Protein AF-A0A2H0YQX0-F1 (afdb_monomer)

Sequence (393 aa):
MPESKSAISPQKPTPKHHIKWKIIFIGLVTVIFAGVFWWTLDIALRVKLVGLPPLAQIWQLLIAIAFFCVFLALYGVFAMTRGRKYFWQTVLAAFVSSIILITFFPIRLASLGAAGIFLAGLILWSYNVAGDVNSRKKFQPHYTIHAGFGTGLLLLLIGISLCYYTSLGDNRQTMGQVRQNLISASKNPINLVLQNQIPGYKSNMTLDEFLSLVATDKFGELLVPEITKTLDSDKAKETAYKEIINQLRKVSPVFEDKETTGQIQQELDSQIQTEREVIQKAALAQLPAVQKQLLEEARREFLQTFKIEATGAEPMSEIIEKIITHRVAQYVDPYEKIIPPILALSFFFIIELISFVYRYLIFVLAPIIAWVYFKLGLIKIIKVQEEVQKVEL

Radius of gyration: 43.58 Å; Cα contacts (8 Å, |Δi|>4): 308; chains: 1; bounding box: 117×48×139 Å

Organism: NCBI:txid2014246

Solvent-accessible surface area (backbone atoms only — not comparable to full-atom values): 21357 Å² total; per-residue (Å²): 135,83,86,79,80,76,77,77,70,80,77,71,78,75,77,77,87,69,76,58,62,57,59,55,52,53,44,50,54,30,35,51,35,34,47,53,20,46,52,37,39,43,51,38,60,66,58,70,82,54,67,86,66,56,71,68,48,52,50,36,44,51,50,21,51,51,34,43,31,51,22,49,25,43,45,40,54,54,25,57,71,44,47,90,88,42,48,67,58,56,48,47,39,31,46,51,40,24,51,51,46,56,78,71,43,74,91,41,74,55,37,53,50,16,27,51,39,29,27,51,12,48,48,52,20,34,50,37,18,30,50,43,59,73,72,45,93,72,90,50,62,37,61,32,47,54,68,17,40,68,69,16,49,52,31,38,45,52,14,52,22,33,43,50,29,51,72,45,72,80,35,76,62,47,56,49,42,45,50,50,34,54,39,57,65,48,48,56,58,51,53,52,51,44,46,73,73,37,88,88,57,53,61,78,38,27,39,48,58,49,49,50,58,64,36,52,69,54,40,55,67,56,48,47,58,59,53,45,52,59,51,49,57,47,52,52,50,54,51,50,50,53,50,51,52,54,52,52,58,73,76,40,79,85,66,69,48,67,67,62,48,49,50,53,51,53,52,49,53,51,50,53,52,51,50,49,52,52,50,51,52,50,50,62,66,44,46,64,57,52,51,50,52,52,50,54,49,52,49,51,51,52,30,61,78,61,73,52,88,81,89,38,78,53,33,35,51,57,52,51,48,53,44,42,47,54,53,49,46,70,66,45,58,86,40,60,85,52,47,47,60,53,51,20,52,50,46,35,53,53,55,56,70,51,37,65,57,49,53,52,50,24,43,60,45,23,46,54,54,48,49,53,36,42,74,70,63,64,49,80,91,78,87,77,84,76,80,80,79,72,82,81,128

Mean predicted aligned error: 11.23 Å

Secondary structure (DSSP, 8-state):
-----------PPPP-----HHHHHHHHHHHHHHHHHHHHHHHHHHTT-SSSPPHHHHHHHHHHHHHHHHHHHHHHHHHHT--GGGHHHHHHHHHHHHHHHHHHS---HHHHHHHHHHHHHHHHHHHHHHHHHHH-SS--HHHHHHHTHHHHHHHHHHHHHHHHHHHHTT-HHHHHHHHHHHHHHHHHHHHHHHHHHSTT--TTSBHHHHHHHHHHHHHHHHHHHHHHHHHHHHHHHHHHHHHHHHHHHHH-GGGG-HHHHHHHHHHHHHHHHHHHHHHHHHHHHHHHHHHHHHHHHHHHHHHHHHT----S-SBHHHHHHHHHHHHHHHHHGGGTTTHHHHHHHHHHHHHHHTHHHHHHHHHHHHHHHHHHHHHTTS---------------

pLDDT: mean 82.62, std 15.38, range [44.22, 97.75]

Structure (mmCIF, N/CA/C/O backbone):
data_AF-A0A2H0YQX0-F1
#
_entry.id   AF-A0A2H0YQX0-F1
#
loop_
_atom_site.group_PDB
_atom_site.id
_atom_site.type_symbol
_atom_site.label_atom_id
_atom_site.label_alt_id
_atom_site.label_comp_id
_atom_site.label_asym_id
_atom_site.label_entity_id
_atom_site.label_seq_id
_atom_site.pdbx_PDB_ins_code
_atom_site.Cartn_x
_atom_site.Cartn_y
_atom_site.Cartn_z
_atom_site.occupancy
_atom_site.B_iso_or_equiv
_atom_site.auth_seq_id
_atom_site.auth_comp_id
_atom_site.auth_asym_id
_atom_site.auth_atom_id
_atom_site.pdbx_PDB_model_num
ATOM 1 N N . MET A 1 1 ? 64.184 6.803 -52.642 1.00 47.72 1 MET A N 1
ATOM 2 C CA . MET A 1 1 ? 62.954 7.248 -51.953 1.00 47.72 1 MET A CA 1
ATOM 3 C C . MET A 1 1 ? 61.799 7.138 -52.936 1.00 47.72 1 MET A C 1
ATOM 5 O O . MET A 1 1 ? 61.818 7.884 -53.905 1.00 47.72 1 MET A O 1
ATOM 9 N N . PRO A 1 2 ? 60.863 6.186 -52.786 1.00 50.66 2 PRO A N 1
ATOM 10 C CA . PRO A 1 2 ? 59.670 6.154 -53.618 1.00 50.66 2 PRO A CA 1
ATOM 11 C C . PRO A 1 2 ? 58.570 7.011 -52.978 1.00 50.66 2 PRO A C 1
ATOM 13 O O . PRO A 1 2 ? 58.182 6.796 -51.830 1.00 50.66 2 PRO A O 1
ATOM 16 N N . GLU A 1 3 ? 58.082 7.996 -53.727 1.00 48.81 3 GLU A N 1
ATOM 17 C CA . GLU A 1 3 ? 56.907 8.792 -53.381 1.00 48.81 3 GLU A CA 1
ATOM 18 C C . GLU A 1 3 ? 55.655 7.905 -53.401 1.00 48.81 3 GLU A C 1
ATOM 20 O O . GLU A 1 3 ? 55.101 7.574 -54.4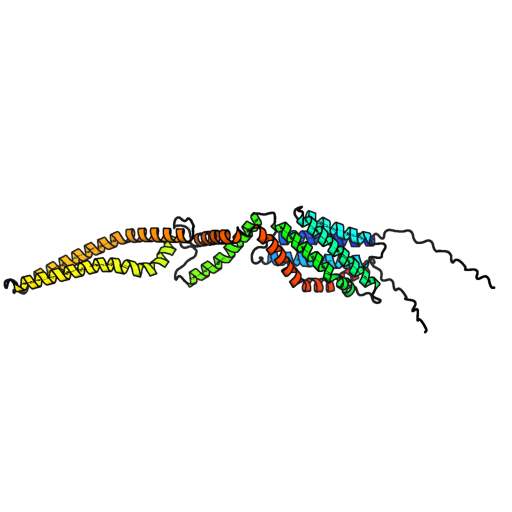52 1.00 48.81 3 GLU A O 1
ATOM 25 N N . SER A 1 4 ? 55.200 7.509 -52.213 1.00 52.66 4 SER A N 1
ATOM 26 C CA . SER A 1 4 ? 53.897 6.882 -52.007 1.00 52.66 4 SER A CA 1
ATOM 27 C C . SER A 1 4 ? 52.793 7.913 -52.266 1.00 52.66 4 SER A C 1
ATOM 29 O O . SER A 1 4 ? 52.366 8.628 -51.358 1.00 52.66 4 SER A O 1
ATOM 31 N N . LYS A 1 5 ? 52.309 7.984 -53.510 1.00 55.53 5 LYS A N 1
ATOM 32 C CA . LYS A 1 5 ? 51.069 8.685 -53.865 1.00 55.53 5 LYS A CA 1
ATOM 33 C C . LYS A 1 5 ? 49.899 7.998 -53.158 1.00 55.53 5 LYS A C 1
ATOM 35 O O . LYS A 1 5 ? 49.348 7.020 -53.659 1.00 55.53 5 LYS A O 1
ATOM 40 N N . SER A 1 6 ? 49.520 8.504 -51.984 1.00 54.22 6 SER A N 1
ATOM 41 C CA . SER A 1 6 ? 48.296 8.090 -51.303 1.00 54.22 6 SER A CA 1
ATOM 42 C C . SER A 1 6 ? 47.107 8.519 -52.160 1.00 54.22 6 SER A C 1
ATOM 44 O O . SER A 1 6 ? 46.727 9.691 -52.182 1.00 54.22 6 SER A O 1
ATOM 46 N N . ALA A 1 7 ? 46.539 7.576 -52.906 1.00 60.44 7 ALA A N 1
ATOM 47 C CA . ALA A 1 7 ? 45.268 7.763 -53.582 1.00 60.44 7 ALA A CA 1
ATOM 48 C C . ALA A 1 7 ? 44.195 8.025 -52.514 1.00 60.44 7 ALA A C 1
ATOM 50 O O . ALA A 1 7 ? 43.731 7.108 -51.837 1.00 60.44 7 ALA A O 1
ATOM 51 N N . ILE A 1 8 ? 43.836 9.296 -52.331 1.00 57.78 8 ILE A N 1
ATOM 52 C CA . ILE A 1 8 ? 42.702 9.706 -51.506 1.00 57.78 8 ILE A CA 1
ATOM 53 C C . ILE A 1 8 ? 41.460 9.141 -52.195 1.00 57.78 8 ILE A C 1
ATOM 55 O O . ILE A 1 8 ? 40.995 9.667 -53.205 1.00 57.78 8 ILE A O 1
ATOM 59 N N . SER A 1 9 ? 40.969 8.010 -51.689 1.00 63.19 9 SER A N 1
ATOM 60 C CA . SER A 1 9 ? 39.740 7.397 -52.179 1.00 63.19 9 SER A CA 1
ATOM 61 C C . SER A 1 9 ? 38.600 8.414 -52.023 1.00 63.19 9 SER A C 1
ATOM 63 O O . SER A 1 9 ? 38.482 9.014 -50.948 1.00 63.19 9 SER A O 1
ATOM 65 N N . PRO A 1 10 ? 37.786 8.664 -53.064 1.00 61.28 10 PR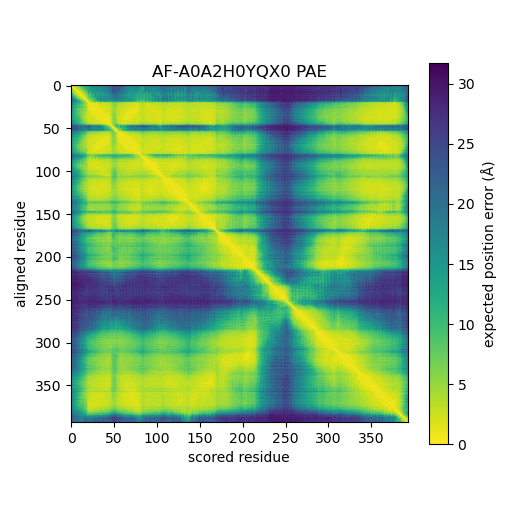O A N 1
ATOM 66 C CA . PRO A 1 10 ? 36.742 9.678 -53.018 1.00 61.28 10 PRO A CA 1
ATOM 67 C C . PRO A 1 10 ? 35.794 9.384 -51.852 1.00 61.28 10 PRO A C 1
ATOM 69 O O . PRO A 1 10 ? 35.116 8.353 -51.829 1.00 61.28 10 PRO A O 1
ATOM 72 N N . GLN A 1 11 ? 35.762 10.285 -50.864 1.00 56.28 11 GLN A N 1
ATOM 73 C CA . GLN A 1 11 ? 34.823 10.214 -49.748 1.00 56.28 11 GLN A CA 1
ATOM 74 C C . GLN A 1 11 ? 33.404 10.213 -50.322 1.00 56.28 11 GLN A C 1
ATOM 76 O O . GLN A 1 11 ? 32.907 11.239 -50.788 1.00 56.28 11 GLN A O 1
ATOM 81 N N . LYS A 1 12 ? 32.751 9.042 -50.313 1.00 66.06 12 LYS A N 1
ATOM 82 C CA . LYS A 1 12 ? 31.332 8.921 -50.658 1.00 66.06 12 LYS A CA 1
ATOM 83 C C . LYS A 1 12 ? 30.556 9.942 -49.819 1.00 66.06 12 LYS A C 1
ATOM 85 O O . LYS A 1 12 ? 30.737 9.947 -48.597 1.00 66.06 12 LYS A O 1
ATOM 90 N N . PRO A 1 13 ? 29.709 10.784 -50.438 1.00 61.88 13 PRO A N 1
ATOM 91 C CA . PRO A 1 13 ? 28.958 11.804 -49.723 1.00 61.88 13 PRO A CA 1
ATOM 92 C C . PRO A 1 13 ? 28.202 11.144 -48.574 1.00 61.88 13 PRO A C 1
ATOM 94 O O . PRO A 1 13 ? 27.455 10.180 -48.770 1.00 61.88 13 PRO A O 1
ATOM 97 N N . THR A 1 14 ? 28.452 11.629 -47.360 1.00 59.41 14 THR A N 1
ATOM 98 C CA . THR A 1 14 ? 27.796 11.115 -46.165 1.00 59.41 14 THR A CA 1
ATOM 99 C C . THR A 1 14 ? 26.288 11.312 -46.338 1.00 59.41 14 THR A C 1
ATOM 101 O O . THR A 1 14 ? 25.839 12.424 -46.632 1.00 59.41 14 THR A O 1
ATOM 104 N N . PRO A 1 15 ? 25.478 10.242 -46.237 1.00 61.47 15 PRO A N 1
ATOM 105 C CA . PRO A 1 15 ? 24.049 10.337 -46.494 1.00 61.47 15 PRO A CA 1
ATOM 106 C C . PRO A 1 15 ? 23.434 11.389 -45.568 1.00 61.47 15 PRO A C 1
ATOM 108 O O . PRO A 1 15 ? 23.648 11.356 -44.350 1.00 61.47 15 PRO A O 1
ATOM 111 N N . LYS A 1 16 ? 22.692 12.333 -46.169 1.00 55.53 16 LYS A N 1
ATOM 112 C CA . LYS A 1 16 ? 21.999 13.421 -45.471 1.00 55.53 16 LYS A CA 1
ATOM 113 C C . LYS A 1 16 ? 21.268 12.880 -44.247 1.00 55.53 16 LYS A C 1
ATOM 115 O O . LYS A 1 16 ? 20.650 11.816 -44.264 1.00 55.53 16 LYS A O 1
ATOM 120 N N . HIS A 1 17 ? 21.373 13.660 -43.183 1.00 54.94 17 HIS A N 1
ATOM 121 C CA . HIS A 1 17 ? 20.975 13.377 -41.816 1.00 54.94 17 HIS A CA 1
ATOM 122 C C . HIS A 1 17 ? 19.442 13.298 -41.665 1.00 54.94 17 HIS A C 1
ATOM 124 O O . HIS A 1 17 ? 18.837 14.086 -40.947 1.00 54.94 17 HIS A O 1
ATOM 130 N N . HIS A 1 18 ? 18.786 12.356 -42.346 1.00 57.41 18 HIS A N 1
ATOM 131 C CA . HIS A 1 18 ? 17.375 12.075 -42.122 1.00 57.41 18 HIS A CA 1
ATOM 132 C C . HIS A 1 18 ? 17.224 11.593 -40.682 1.00 57.41 18 HIS A C 1
ATOM 134 O O . HIS A 1 18 ? 17.638 10.482 -40.330 1.00 57.41 18 HIS A O 1
ATOM 140 N N . ILE A 1 19 ? 16.669 12.467 -39.837 1.00 61.03 19 ILE A N 1
ATOM 141 C CA . ILE A 1 19 ? 16.174 12.107 -38.515 1.00 61.03 19 ILE A CA 1
ATOM 142 C C . ILE A 1 19 ? 15.289 10.884 -38.727 1.00 61.03 19 ILE A C 1
ATOM 144 O O . ILE A 1 19 ? 14.278 10.935 -39.427 1.00 61.03 19 ILE A O 1
ATOM 148 N N . LYS A 1 20 ? 15.730 9.744 -38.194 1.00 83.62 20 LYS A N 1
ATOM 149 C CA . LYS A 1 20 ? 15.036 8.478 -38.386 1.00 83.62 20 LYS A CA 1
ATOM 150 C C . LYS A 1 20 ? 13.749 8.551 -37.572 1.00 83.62 20 LYS A C 1
ATOM 152 O O . LYS A 1 20 ? 13.781 8.274 -36.379 1.00 83.62 20 LYS A O 1
ATOM 157 N N . TRP A 1 21 ? 12.635 8.908 -38.213 1.00 88.19 21 TRP A N 1
ATOM 158 C CA . TRP A 1 21 ? 11.288 8.972 -37.622 1.00 88.19 21 TRP A CA 1
ATOM 159 C C . TRP A 1 21 ? 10.952 7.745 -36.753 1.00 88.19 21 TRP A C 1
ATOM 161 O O . TRP A 1 21 ? 10.324 7.866 -35.710 1.00 88.19 21 TRP A O 1
ATOM 171 N N . LYS A 1 22 ? 11.510 6.581 -37.105 1.00 90.19 22 LYS A N 1
ATOM 172 C CA . LYS A 1 22 ? 11.481 5.337 -36.320 1.00 90.19 22 LYS A CA 1
ATOM 173 C C . LYS A 1 22 ? 11.902 5.504 -34.852 1.00 90.19 22 LYS A C 1
ATOM 175 O O . LYS A 1 22 ? 11.261 4.938 -33.980 1.00 90.19 22 LYS A O 1
ATOM 180 N N . ILE A 1 23 ? 12.956 6.270 -34.567 1.00 89.06 23 ILE A N 1
ATOM 181 C CA . ILE A 1 23 ? 13.458 6.474 -33.197 1.00 89.06 23 ILE A CA 1
ATOM 182 C C . ILE A 1 23 ? 12.495 7.368 -32.408 1.00 89.06 23 ILE A C 1
ATOM 184 O O . ILE A 1 23 ? 12.199 7.082 -31.252 1.00 89.06 23 ILE A O 1
ATOM 188 N N . ILE A 1 24 ? 11.953 8.403 -33.058 1.00 91.12 24 ILE A N 1
ATOM 189 C CA . ILE A 1 24 ? 10.923 9.268 -32.466 1.00 91.12 24 ILE A CA 1
ATOM 190 C C . ILE A 1 24 ? 9.682 8.440 -32.126 1.00 91.12 24 ILE A C 1
ATOM 192 O O . ILE A 1 24 ? 9.154 8.565 -31.028 1.00 91.12 24 ILE A O 1
ATOM 196 N N . PHE A 1 25 ? 9.261 7.551 -33.029 1.00 93.69 25 PHE A N 1
ATOM 197 C CA . PHE A 1 25 ? 8.127 6.660 -32.807 1.00 93.69 25 PHE A CA 1
ATOM 198 C C . PHE A 1 25 ? 8.332 5.743 -31.587 1.00 93.69 25 PHE A C 1
ATOM 200 O O . PHE A 1 25 ? 7.463 5.689 -30.722 1.00 93.69 25 PHE A O 1
ATOM 207 N N . ILE A 1 26 ? 9.494 5.087 -31.455 1.00 93.38 26 ILE A N 1
ATOM 208 C CA . ILE A 1 26 ? 9.804 4.251 -30.275 1.00 93.38 26 ILE A CA 1
ATOM 209 C C . ILE A 1 26 ? 9.791 5.084 -28.982 1.00 93.38 26 ILE A C 1
ATOM 211 O O . ILE A 1 26 ? 9.253 4.645 -27.961 1.00 93.38 26 ILE A O 1
ATOM 215 N N . GLY A 1 27 ? 10.374 6.287 -29.020 1.00 94.06 27 GLY A N 1
ATOM 216 C CA . GLY A 1 27 ? 10.381 7.202 -27.880 1.00 94.06 27 GLY A CA 1
ATOM 217 C C . GLY A 1 27 ? 8.966 7.612 -27.465 1.00 94.06 27 GLY A C 1
ATOM 218 O O . GLY A 1 27 ? 8.633 7.547 -26.286 1.00 94.06 27 GLY A O 1
ATOM 219 N N . LEU A 1 28 ? 8.110 7.950 -28.434 1.00 95.75 28 LEU A N 1
ATOM 220 C CA . LEU A 1 28 ? 6.715 8.325 -28.196 1.00 95.75 28 LEU A CA 1
ATOM 221 C C . LEU A 1 28 ? 5.914 7.177 -27.571 1.00 95.75 28 LEU A C 1
ATOM 223 O O . LEU A 1 28 ? 5.224 7.393 -26.580 1.00 95.75 28 LEU A O 1
ATOM 227 N N . VAL A 1 29 ? 6.042 5.956 -28.101 1.00 96.62 29 VAL A N 1
ATOM 228 C CA . VAL A 1 29 ? 5.379 4.768 -27.534 1.00 96.62 29 VAL A CA 1
ATOM 229 C C . VAL A 1 29 ? 5.810 4.561 -26.081 1.00 96.62 29 VAL A C 1
ATOM 231 O O . VAL A 1 29 ? 4.965 4.372 -25.212 1.00 96.62 29 VAL A O 1
ATOM 234 N N . THR A 1 30 ? 7.106 4.676 -25.790 1.00 96.38 30 THR A N 1
ATOM 235 C CA . THR A 1 30 ? 7.627 4.573 -24.417 1.00 96.38 30 THR A CA 1
ATOM 236 C C . THR A 1 30 ? 6.994 5.609 -23.480 1.00 96.38 30 THR A C 1
ATOM 238 O O . THR A 1 30 ? 6.564 5.260 -22.384 1.00 96.38 30 THR A O 1
ATOM 241 N N . VAL A 1 31 ? 6.884 6.865 -23.922 1.00 97.19 31 VAL A N 1
ATOM 242 C CA . VAL A 1 31 ? 6.269 7.954 -23.143 1.00 97.19 31 VAL A CA 1
ATOM 243 C C . VAL A 1 31 ? 4.770 7.719 -22.913 1.00 97.19 31 VAL A C 1
ATOM 245 O O . VAL A 1 31 ? 4.281 7.962 -21.812 1.00 97.19 31 VAL A O 1
ATOM 248 N N . ILE A 1 32 ? 4.039 7.197 -23.906 1.00 97.25 32 ILE A N 1
ATOM 249 C CA . ILE A 1 32 ? 2.618 6.836 -23.751 1.00 97.25 32 ILE A CA 1
ATOM 250 C C . ILE A 1 32 ? 2.457 5.778 -22.655 1.00 97.25 32 ILE A C 1
ATOM 252 O O . ILE A 1 32 ? 1.637 5.947 -21.754 1.00 97.25 32 ILE A O 1
ATOM 256 N N . PHE A 1 33 ? 3.270 4.718 -22.683 1.00 97.44 33 PHE A N 1
ATOM 257 C CA . PHE A 1 33 ? 3.233 3.679 -21.650 1.00 97.44 33 PHE A CA 1
ATOM 258 C C . PHE A 1 33 ? 3.656 4.199 -20.270 1.00 97.44 33 PHE A C 1
ATOM 260 O O . PHE A 1 33 ? 3.096 3.752 -19.272 1.00 97.44 33 PHE A O 1
ATOM 267 N N . ALA A 1 34 ? 4.568 5.177 -20.200 1.00 96.94 34 ALA A N 1
ATOM 268 C CA . ALA A 1 34 ? 4.873 5.878 -18.952 1.00 96.94 34 ALA A CA 1
ATOM 269 C C . ALA A 1 34 ? 3.635 6.606 -18.403 1.00 96.94 34 ALA A C 1
ATOM 271 O O . ALA A 1 34 ? 3.338 6.507 -17.216 1.00 96.94 34 ALA A O 1
ATOM 272 N N . GLY A 1 35 ? 2.876 7.290 -19.264 1.00 97.31 35 GLY A N 1
ATOM 273 C CA . GLY A 1 35 ? 1.629 7.951 -18.874 1.00 97.31 35 GLY A CA 1
ATOM 274 C C . GLY A 1 35 ? 0.553 6.982 -18.392 1.00 97.31 35 GLY A C 1
ATOM 275 O O . GLY A 1 35 ? -0.068 7.233 -17.363 1.00 97.31 35 GLY A O 1
ATOM 276 N N . VAL A 1 36 ? 0.376 5.843 -19.070 1.00 97.50 36 VAL A N 1
ATOM 277 C CA . VAL A 1 36 ? -0.559 4.792 -18.627 1.00 97.50 36 VAL A CA 1
ATOM 278 C C . VAL A 1 36 ? -0.123 4.191 -17.287 1.00 97.50 36 VAL A C 1
ATOM 280 O O . VAL A 1 36 ? -0.959 3.971 -16.411 1.00 97.50 36 VAL A O 1
ATOM 283 N N . PHE A 1 37 ? 1.179 3.969 -17.089 1.00 96.81 37 PHE A N 1
ATOM 284 C CA . PHE A 1 37 ? 1.723 3.541 -15.801 1.00 96.81 37 PHE A CA 1
ATOM 285 C C . PHE A 1 37 ? 1.404 4.552 -14.691 1.00 96.81 37 PHE A C 1
ATOM 287 O O . PHE A 1 37 ? 0.833 4.169 -13.675 1.00 96.81 37 PHE A O 1
ATOM 294 N N . TRP A 1 38 ? 1.706 5.838 -14.886 1.00 96.25 38 TRP A N 1
ATOM 295 C CA . TRP A 1 38 ? 1.437 6.852 -13.865 1.00 96.25 38 TRP A CA 1
ATOM 296 C C . TRP A 1 38 ? -0.052 7.002 -13.559 1.00 96.25 38 TRP A C 1
ATOM 298 O O . TRP A 1 38 ? -0.418 7.108 -12.394 1.00 96.25 38 TRP A O 1
ATOM 308 N N . TRP A 1 39 ? -0.909 6.941 -14.578 1.00 94.94 39 TRP A N 1
ATOM 309 C CA . TRP A 1 39 ? -2.359 6.980 -14.406 1.00 94.94 39 TRP A CA 1
ATOM 310 C C . TRP A 1 39 ? -2.889 5.783 -13.607 1.00 94.94 39 TRP A C 1
ATOM 312 O O . TRP A 1 39 ? -3.667 5.948 -12.670 1.00 94.94 39 TRP A O 1
ATOM 322 N N . THR A 1 40 ? -2.448 4.568 -13.944 1.00 94.44 40 THR A N 1
ATOM 323 C CA . THR A 1 40 ? -2.867 3.350 -13.228 1.00 94.44 40 THR A CA 1
ATOM 324 C C . THR A 1 40 ? -2.316 3.299 -11.807 1.00 94.44 40 THR A C 1
ATOM 326 O O . THR A 1 40 ? -3.027 2.865 -10.902 1.00 94.44 40 THR A O 1
ATOM 329 N N . LEU A 1 41 ? -1.094 3.792 -11.586 1.00 93.38 41 LEU A N 1
ATOM 330 C CA . LEU A 1 41 ? -0.524 3.945 -10.252 1.00 93.38 41 LEU A CA 1
ATOM 331 C C . LEU A 1 41 ? -1.309 4.973 -9.430 1.00 93.38 41 LEU A C 1
ATOM 333 O O . LEU A 1 41 ? -1.642 4.691 -8.287 1.00 93.38 41 LEU A O 1
ATOM 337 N N . ASP A 1 42 ? -1.642 6.132 -9.999 1.00 91.62 42 ASP A N 1
ATOM 338 C CA . ASP A 1 42 ? -2.459 7.146 -9.327 1.00 91.62 42 ASP A CA 1
ATOM 339 C C . ASP A 1 42 ? -3.825 6.580 -8.916 1.00 91.62 42 ASP A C 1
ATOM 341 O O . ASP A 1 42 ? -4.223 6.735 -7.765 1.00 91.62 42 ASP A O 1
ATOM 345 N N . ILE A 1 43 ? -4.499 5.823 -9.791 1.00 89.50 43 ILE A N 1
ATOM 346 C CA . ILE A 1 43 ? -5.735 5.108 -9.431 1.00 89.50 43 ILE A CA 1
ATOM 347 C C . ILE A 1 43 ? -5.479 4.140 -8.269 1.00 89.50 43 ILE A C 1
ATOM 349 O O . ILE A 1 43 ? -6.184 4.207 -7.263 1.00 89.50 43 ILE A O 1
ATOM 353 N N . ALA A 1 44 ? -4.461 3.282 -8.370 1.00 88.75 44 ALA A N 1
ATOM 354 C CA . ALA A 1 44 ? -4.154 2.293 -7.337 1.00 88.75 44 ALA A CA 1
ATOM 355 C C . ALA A 1 44 ? -3.831 2.939 -5.975 1.00 88.75 44 ALA A C 1
ATOM 357 O O . ALA A 1 44 ? -4.202 2.399 -4.937 1.00 88.75 44 ALA A O 1
ATOM 358 N N . LEU A 1 45 ? -3.179 4.106 -5.971 1.00 85.75 45 LEU A N 1
ATOM 359 C CA . LEU A 1 45 ? -2.827 4.838 -4.752 1.00 85.75 45 LEU A CA 1
ATOM 360 C C . LEU A 1 45 ? -3.989 5.683 -4.204 1.00 85.75 45 LEU A C 1
ATOM 362 O O . LEU A 1 45 ? -4.121 5.826 -2.987 1.00 85.75 45 LEU A O 1
ATOM 366 N N . ARG A 1 46 ? -4.861 6.222 -5.069 1.00 79.44 46 ARG A N 1
ATOM 367 C CA . ARG A 1 46 ? -6.068 6.967 -4.663 1.00 79.44 46 ARG A CA 1
ATOM 368 C C . ARG A 1 46 ? -7.147 6.074 -4.083 1.00 79.44 46 ARG A C 1
ATOM 370 O O . ARG A 1 46 ? -7.940 6.550 -3.267 1.00 79.44 46 ARG A O 1
ATOM 377 N N . VAL A 1 47 ? -7.194 4.800 -4.473 1.00 69.56 47 VAL A N 1
ATOM 378 C CA . VAL A 1 47 ? -8.064 3.802 -3.844 1.00 69.56 47 VAL A CA 1
ATOM 379 C C . VAL A 1 47 ? -7.469 3.431 -2.474 1.00 69.56 47 VAL A C 1
ATOM 381 O O . VAL A 1 47 ? -6.886 2.377 -2.270 1.00 69.56 47 VAL A O 1
ATOM 384 N N . LYS A 1 48 ? -7.602 4.396 -1.554 1.00 61.97 48 LYS A N 1
ATOM 385 C CA . LYS A 1 48 ? -7.368 4.428 -0.102 1.00 61.97 48 LYS A CA 1
ATOM 386 C C . LYS A 1 48 ? -6.785 3.130 0.475 1.00 61.97 48 LYS A C 1
ATOM 388 O O . LYS A 1 48 ? -7.508 2.202 0.834 1.00 61.97 48 LYS A O 1
ATOM 393 N N . LEU A 1 49 ? -5.461 3.123 0.588 1.00 53.81 49 LEU A N 1
ATOM 394 C CA . LEU A 1 49 ? -4.603 1.983 0.916 1.00 53.81 49 LEU A CA 1
ATOM 395 C C . LEU A 1 49 ? -4.352 1.842 2.429 1.00 53.81 49 LEU A C 1
ATOM 397 O O . LEU A 1 49 ? -3.210 1.754 2.877 1.00 53.81 49 LEU A O 1
ATOM 401 N N . VAL A 1 50 ? -5.405 1.848 3.250 1.00 52.22 50 VAL A N 1
ATOM 402 C CA . VAL A 1 50 ? -5.236 1.528 4.676 1.00 52.22 50 VAL A CA 1
ATOM 403 C C . VAL A 1 50 ? -6.244 0.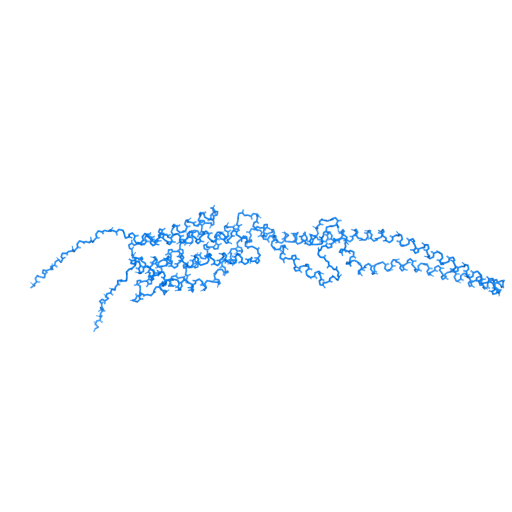454 5.074 1.00 52.22 50 VAL A C 1
ATOM 405 O O . VAL A 1 50 ? -7.442 0.670 4.992 1.00 52.22 50 VAL A O 1
ATOM 408 N N . GLY A 1 51 ? -5.753 -0.733 5.433 1.00 54.81 51 GLY A N 1
ATOM 409 C CA . GLY A 1 51 ? -6.549 -1.956 5.612 1.00 54.81 51 GLY A CA 1
ATOM 410 C C . GLY A 1 51 ? -6.127 -3.069 4.644 1.00 54.81 51 GLY A C 1
ATOM 411 O O . GLY A 1 51 ? -5.340 -2.828 3.730 1.00 54.81 51 GLY A O 1
ATOM 412 N N . LEU A 1 52 ? -6.617 -4.299 4.854 1.00 53.12 52 LEU A N 1
ATOM 413 C CA . LEU A 1 52 ? -6.439 -5.377 3.874 1.00 53.12 52 LEU A CA 1
ATOM 414 C C . LEU A 1 52 ? -7.083 -4.926 2.556 1.00 53.12 52 LEU A C 1
ATOM 416 O O . LEU A 1 52 ? -8.287 -4.653 2.554 1.00 53.12 52 LEU A O 1
ATOM 420 N N . PRO A 1 53 ? -6.315 -4.819 1.459 1.00 58.66 53 PRO A N 1
ATOM 421 C CA . PRO A 1 53 ? -6.852 -4.316 0.212 1.00 58.66 53 PRO A CA 1
ATOM 422 C C . PRO A 1 53 ? -7.976 -5.253 -0.249 1.00 58.66 53 PRO A C 1
ATOM 424 O O . PRO A 1 53 ? -7.725 -6.453 -0.404 1.00 58.66 53 PRO A O 1
ATOM 427 N N . PRO A 1 54 ? -9.214 -4.767 -0.480 1.00 68.31 54 PRO A N 1
ATOM 428 C CA . PRO A 1 54 ? -10.207 -5.554 -1.198 1.00 68.31 54 PRO A CA 1
ATOM 429 C C . PRO A 1 54 ? -9.581 -6.080 -2.493 1.00 68.31 54 PRO A C 1
ATOM 431 O O . PRO A 1 54 ? -8.744 -5.406 -3.091 1.00 68.31 54 PRO A O 1
ATOM 434 N N . LEU A 1 55 ? -9.981 -7.272 -2.948 1.00 78.00 55 LEU A N 1
ATOM 435 C CA . LEU A 1 55 ? -9.401 -7.939 -4.129 1.00 78.00 55 LEU A CA 1
ATOM 436 C C . LEU A 1 55 ? -9.230 -7.003 -5.344 1.00 78.00 55 LEU A C 1
ATOM 438 O O . LEU A 1 55 ? -8.250 -7.108 -6.080 1.00 78.00 55 LEU A O 1
ATOM 442 N N . ALA A 1 56 ? -10.138 -6.037 -5.510 1.00 78.44 56 ALA A N 1
ATOM 443 C CA . ALA A 1 56 ? -10.064 -5.000 -6.536 1.00 78.44 56 ALA A CA 1
ATOM 444 C C . ALA A 1 56 ? -8.808 -4.103 -6.447 1.00 78.44 56 ALA A C 1
ATOM 446 O O . ALA A 1 56 ? -8.234 -3.764 -7.479 1.00 78.44 56 ALA A O 1
ATOM 447 N N . GLN A 1 57 ? -8.352 -3.735 -5.246 1.00 79.69 57 GLN A N 1
ATOM 448 C CA . GLN A 1 57 ? -7.137 -2.933 -5.040 1.00 79.69 57 GLN A CA 1
ATOM 449 C C . GLN A 1 5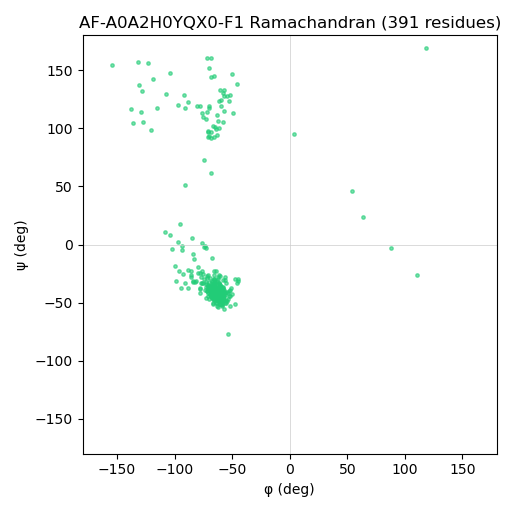7 ? -5.875 -3.724 -5.392 1.00 79.69 57 GLN A C 1
ATOM 451 O O . GLN A 1 57 ? -4.996 -3.205 -6.079 1.00 79.69 57 GLN A O 1
ATOM 456 N N . ILE A 1 58 ? -5.806 -4.996 -4.979 1.00 85.25 58 ILE A N 1
ATOM 457 C CA . ILE A 1 58 ? -4.696 -5.883 -5.359 1.00 85.25 58 ILE A CA 1
ATOM 458 C C . ILE A 1 58 ? -4.625 -5.974 -6.886 1.00 85.25 58 ILE A C 1
ATOM 460 O O . ILE A 1 58 ? -3.555 -5.822 -7.469 1.00 85.25 58 ILE A O 1
ATOM 464 N N . TRP A 1 59 ? -5.774 -6.133 -7.547 1.00 88.75 59 TRP A N 1
ATOM 465 C CA . TRP A 1 59 ? -5.851 -6.175 -9.003 1.00 88.75 59 TRP A CA 1
ATOM 466 C C . TRP A 1 59 ? -5.359 -4.884 -9.676 1.00 88.75 59 TRP A C 1
ATOM 468 O O . TRP A 1 59 ? -4.581 -4.946 -10.625 1.00 88.75 59 TRP A O 1
ATOM 478 N N . GLN A 1 60 ? -5.745 -3.710 -9.169 1.00 89.94 60 GLN A N 1
ATOM 479 C CA . GLN A 1 60 ? -5.263 -2.426 -9.695 1.00 89.94 60 GLN A CA 1
ATOM 480 C C . GLN A 1 60 ? -3.751 -2.255 -9.521 1.00 89.94 60 GLN A C 1
ATOM 482 O O . GLN A 1 60 ? -3.076 -1.806 -10.449 1.00 89.94 60 GLN A O 1
ATOM 487 N N . LEU A 1 61 ? -3.203 -2.661 -8.372 1.00 90.06 61 LEU A N 1
ATOM 488 C CA . LEU A 1 61 ? -1.762 -2.633 -8.139 1.00 90.06 61 LEU A CA 1
ATOM 489 C C . LEU A 1 61 ? -1.027 -3.579 -9.100 1.00 90.06 61 LEU A C 1
ATOM 491 O O . LEU A 1 61 ? -0.005 -3.201 -9.669 1.00 90.06 61 LEU A O 1
ATOM 495 N N . LEU A 1 62 ? -1.566 -4.778 -9.340 1.00 92.81 62 LEU A N 1
ATOM 496 C CA . LEU A 1 62 ? -1.024 -5.727 -10.318 1.00 92.81 62 LEU A CA 1
ATOM 497 C C . LEU A 1 62 ? -1.049 -5.163 -11.747 1.00 92.81 62 LEU A C 1
ATOM 499 O O . LEU A 1 62 ? -0.078 -5.336 -12.484 1.00 92.81 62 LEU A O 1
ATOM 503 N N . ILE A 1 63 ? -2.109 -4.443 -12.128 1.00 94.50 63 ILE A N 1
ATOM 504 C CA . ILE A 1 63 ? -2.183 -3.740 -13.418 1.00 94.50 63 ILE A CA 1
ATOM 505 C C . ILE A 1 63 ? -1.101 -2.655 -13.509 1.00 94.50 63 ILE A C 1
ATOM 507 O O . ILE A 1 63 ? -0.378 -2.602 -14.507 1.00 94.50 63 ILE A O 1
ATOM 511 N N . ALA A 1 64 ? -0.948 -1.820 -12.476 1.00 94.88 64 ALA A N 1
ATOM 512 C CA . ALA A 1 64 ? 0.082 -0.781 -12.445 1.00 94.88 64 ALA A CA 1
ATOM 513 C C . ALA A 1 64 ? 1.493 -1.387 -12.550 1.00 94.88 64 ALA A C 1
ATOM 515 O O . ALA A 1 64 ? 2.326 -0.905 -13.315 1.00 94.88 64 ALA A O 1
ATOM 516 N N . ILE A 1 65 ? 1.737 -2.503 -11.858 1.00 94.81 65 ILE A N 1
ATOM 517 C CA . ILE A 1 65 ? 2.973 -3.290 -11.947 1.00 94.81 65 ILE A CA 1
ATOM 518 C C . ILE A 1 65 ? 3.211 -3.808 -13.371 1.00 94.81 65 ILE A C 1
ATOM 520 O O . ILE A 1 65 ? 4.332 -3.724 -13.879 1.00 94.81 65 ILE A O 1
ATOM 524 N N . ALA A 1 66 ? 2.181 -4.338 -14.031 1.00 96.62 66 ALA A N 1
ATOM 525 C CA . ALA A 1 66 ? 2.301 -4.836 -15.396 1.00 96.62 66 ALA A CA 1
ATOM 526 C C . ALA A 1 66 ? 2.683 -3.707 -16.366 1.00 96.62 66 ALA A C 1
ATOM 528 O O . ALA A 1 66 ? 3.635 -3.854 -17.137 1.00 96.62 66 ALA A O 1
ATOM 529 N N . PHE A 1 67 ? 2.014 -2.551 -16.281 1.00 97.31 67 PHE A N 1
ATOM 530 C CA . PHE A 1 67 ? 2.353 -1.382 -17.098 1.00 97.31 67 PHE A CA 1
ATOM 531 C C . PHE A 1 67 ? 3.733 -0.815 -16.778 1.00 97.31 67 PHE A C 1
ATOM 533 O O . PHE A 1 67 ? 4.449 -0.442 -17.706 1.00 97.31 67 PHE A O 1
ATOM 540 N N . PHE A 1 68 ? 4.146 -0.820 -15.509 1.00 96.88 68 PHE A N 1
ATOM 541 C CA . PHE A 1 68 ? 5.505 -0.459 -15.114 1.00 96.88 68 PHE A CA 1
ATOM 542 C C . PHE A 1 68 ? 6.536 -1.350 -15.810 1.00 96.88 68 PHE A C 1
ATOM 544 O O . PHE A 1 68 ? 7.476 -0.852 -16.425 1.00 96.88 68 PHE A O 1
ATOM 551 N N . CYS A 1 69 ? 6.330 -2.669 -15.795 1.00 97.06 69 CYS A N 1
ATOM 552 C CA . CYS A 1 69 ? 7.233 -3.619 -16.440 1.00 97.06 69 CYS A CA 1
ATOM 553 C C . CYS A 1 69 ? 7.289 -3.426 -17.962 1.00 97.06 69 CYS A C 1
ATOM 555 O O . CYS A 1 69 ? 8.373 -3.448 -18.546 1.00 97.06 69 CYS A O 1
ATOM 557 N N . VAL A 1 70 ? 6.144 -3.196 -18.612 1.00 97.44 70 VAL A N 1
ATOM 558 C CA . VAL A 1 70 ? 6.092 -2.919 -20.057 1.00 97.44 70 VAL A CA 1
ATOM 559 C C . VAL A 1 70 ? 6.800 -1.605 -20.387 1.00 97.44 70 VAL A C 1
ATOM 561 O O . VAL A 1 70 ? 7.624 -1.577 -21.301 1.00 97.44 70 VAL A O 1
ATOM 564 N N . PHE A 1 71 ? 6.543 -0.540 -19.625 1.00 97.44 71 PHE A N 1
ATOM 565 C CA . PHE A 1 71 ? 7.228 0.745 -19.763 1.00 97.44 71 PHE A CA 1
ATOM 566 C C . PHE A 1 71 ? 8.745 0.583 -19.640 1.00 97.44 71 PHE A C 1
ATOM 568 O O . PHE A 1 71 ? 9.484 1.024 -20.520 1.00 97.44 71 PHE A O 1
ATOM 575 N N . LEU A 1 72 ? 9.212 -0.095 -18.590 1.00 96.44 72 LEU A N 1
ATOM 576 C CA . LEU A 1 72 ? 10.630 -0.334 -18.375 1.00 96.44 72 LEU A CA 1
ATOM 577 C C . LEU A 1 72 ? 11.230 -1.150 -19.526 1.00 96.44 72 LEU A C 1
ATOM 579 O O . LEU A 1 72 ? 12.255 -0.762 -20.082 1.00 96.44 72 LEU A O 1
ATOM 583 N N . ALA A 1 73 ? 10.584 -2.231 -19.958 1.00 96.06 73 ALA A N 1
ATOM 584 C CA . ALA A 1 73 ? 11.071 -3.021 -21.082 1.00 96.06 73 ALA A CA 1
ATOM 585 C C . ALA A 1 73 ? 11.158 -2.194 -22.384 1.00 96.06 73 ALA A C 1
ATOM 587 O O . ALA A 1 73 ? 12.175 -2.253 -23.077 1.00 96.06 73 ALA A O 1
ATOM 588 N N . LEU A 1 74 ? 10.150 -1.364 -22.686 1.00 96.06 74 LEU A N 1
ATOM 589 C CA . LEU A 1 74 ? 10.162 -0.439 -23.828 1.00 96.06 74 LEU A CA 1
ATOM 590 C C . LEU A 1 74 ? 11.301 0.579 -23.722 1.00 96.06 74 LEU A C 1
ATOM 592 O O . LEU A 1 74 ? 12.057 0.751 -24.680 1.00 96.06 74 LEU A O 1
ATOM 596 N N . TYR A 1 75 ? 11.457 1.208 -22.555 1.00 96.38 75 TYR A N 1
ATOM 597 C CA . TYR A 1 75 ? 12.507 2.189 -22.295 1.00 96.38 75 TYR A CA 1
ATOM 598 C C . TYR A 1 75 ? 13.903 1.565 -22.390 1.00 96.38 75 TYR A C 1
ATOM 600 O O . TYR A 1 75 ? 14.807 2.151 -22.979 1.00 96.38 75 TYR A O 1
ATOM 608 N N . GLY A 1 76 ? 14.077 0.346 -21.884 1.00 94.56 76 GLY A N 1
ATOM 609 C CA . GLY A 1 76 ? 15.315 -0.413 -21.989 1.00 94.56 76 GLY A CA 1
ATOM 610 C C . GLY A 1 76 ? 15.674 -0.749 -23.438 1.00 94.56 76 GLY A C 1
ATOM 611 O O . GLY A 1 76 ? 16.809 -0.527 -23.858 1.00 94.56 76 GLY A O 1
ATOM 612 N N . VAL A 1 77 ? 14.708 -1.205 -24.244 1.00 93.50 77 VAL A N 1
ATOM 613 C CA . VAL A 1 77 ? 14.930 -1.443 -25.682 1.00 93.50 77 VAL A CA 1
ATOM 614 C C . VAL A 1 77 ? 15.225 -0.129 -26.412 1.00 93.50 77 VAL A C 1
ATOM 616 O O . VAL A 1 77 ? 16.123 -0.082 -27.252 1.00 93.50 77 VAL A O 1
ATOM 619 N N . PHE A 1 78 ? 14.538 0.961 -26.066 1.00 93.81 78 PHE A N 1
ATOM 620 C CA . PHE A 1 78 ? 14.832 2.291 -26.598 1.00 93.81 78 PHE A CA 1
ATOM 621 C C . PHE A 1 78 ? 16.261 2.733 -26.250 1.00 93.81 78 PHE A C 1
ATOM 623 O O . PHE A 1 78 ? 17.004 3.168 -27.133 1.00 93.81 78 PHE A O 1
ATOM 630 N N . ALA A 1 79 ? 16.694 2.523 -25.007 1.00 92.88 79 ALA A N 1
ATOM 631 C CA . ALA A 1 79 ? 18.050 2.802 -24.556 1.00 92.88 79 ALA A CA 1
ATOM 632 C C . ALA A 1 79 ? 19.107 1.953 -25.280 1.00 92.88 79 ALA A C 1
ATOM 634 O O . ALA A 1 79 ? 20.197 2.456 -25.529 1.00 92.88 79 ALA A O 1
ATOM 635 N N . MET A 1 80 ? 18.804 0.722 -25.707 1.00 91.31 80 MET A N 1
ATOM 636 C CA . MET A 1 80 ? 19.738 -0.057 -26.538 1.00 91.31 80 MET A CA 1
ATOM 637 C C . MET A 1 80 ? 19.979 0.563 -27.914 1.00 91.31 80 MET A C 1
ATOM 639 O O . MET A 1 80 ? 21.061 0.427 -28.477 1.00 91.31 80 MET A O 1
ATOM 643 N N . THR A 1 81 ? 18.982 1.251 -28.479 1.00 85.88 81 THR A N 1
ATOM 644 C CA . THR A 1 81 ? 19.132 1.911 -29.790 1.00 85.88 81 THR A CA 1
ATOM 645 C C . THR A 1 81 ? 20.012 3.165 -29.732 1.00 85.88 81 THR A C 1
ATOM 647 O O . THR A 1 81 ? 20.306 3.786 -30.761 1.00 85.88 81 THR A O 1
ATOM 650 N N . ARG A 1 82 ? 20.465 3.538 -28.530 1.00 78.25 82 ARG A N 1
ATOM 651 C CA . ARG A 1 82 ? 21.287 4.710 -28.258 1.00 78.25 82 ARG A CA 1
ATOM 652 C C . ARG A 1 82 ? 22.705 4.539 -28.798 1.00 78.25 82 ARG A C 1
ATOM 654 O O . ARG A 1 82 ? 23.624 4.120 -28.106 1.00 78.25 82 ARG A O 1
ATOM 661 N N . GLY A 1 83 ? 22.919 5.004 -30.023 1.00 74.81 83 GLY A N 1
ATOM 662 C CA . GLY A 1 83 ? 24.244 5.485 -30.421 1.00 74.81 83 GLY A CA 1
ATOM 663 C C . GLY A 1 83 ? 24.600 6.781 -29.675 1.00 74.81 83 GLY A C 1
ATOM 664 O O . GLY A 1 83 ? 23.702 7.509 -29.244 1.00 74.81 83 GLY A O 1
ATOM 665 N N . ARG A 1 84 ? 25.894 7.141 -29.598 1.00 71.12 84 ARG A N 1
ATOM 666 C CA . ARG A 1 84 ? 26.386 8.417 -29.008 1.00 71.12 84 ARG A CA 1
ATOM 667 C C . ARG A 1 84 ? 25.615 9.650 -29.517 1.00 71.12 84 ARG A C 1
ATOM 669 O O . ARG A 1 84 ? 25.409 10.614 -28.793 1.00 71.12 84 ARG A O 1
ATOM 676 N N . LYS A 1 85 ? 25.122 9.561 -30.752 1.00 80.69 85 LYS A N 1
ATOM 677 C CA . LYS A 1 85 ? 24.325 10.561 -31.469 1.00 80.69 85 LYS A CA 1
ATOM 678 C C . LYS A 1 85 ? 22.883 10.747 -30.965 1.00 80.69 85 LYS A C 1
ATOM 680 O O . LYS A 1 85 ? 22.324 11.820 -31.150 1.00 80.69 85 LYS A O 1
ATOM 685 N N . TYR A 1 86 ? 22.276 9.731 -30.349 1.00 83.94 86 TYR A N 1
ATOM 686 C CA . TYR A 1 86 ? 20.866 9.743 -29.914 1.00 83.94 86 TYR A CA 1
ATOM 687 C C . TYR A 1 86 ? 20.706 9.838 -28.389 1.00 83.94 86 TYR A C 1
ATOM 689 O O . TYR A 1 86 ? 19.600 9.701 -27.871 1.00 83.94 86 TYR A O 1
ATOM 697 N N . PHE A 1 87 ? 21.797 10.118 -27.667 1.00 86.69 87 PHE A N 1
ATOM 698 C CA . PHE A 1 87 ? 21.806 10.336 -26.218 1.00 86.69 87 PHE A CA 1
ATOM 699 C C . PHE A 1 87 ? 20.701 11.308 -25.775 1.00 86.69 87 PHE A C 1
ATOM 701 O O . PHE A 1 87 ? 19.873 10.974 -24.928 1.00 86.69 87 PHE A O 1
ATOM 708 N N . TRP A 1 88 ? 20.620 12.473 -26.419 1.00 90.56 88 TRP A N 1
ATOM 709 C CA . TRP A 1 88 ? 19.659 13.519 -26.065 1.00 90.56 88 TRP A CA 1
ATOM 710 C C . TRP A 1 88 ? 18.197 13.098 -26.231 1.00 90.56 88 TRP A C 1
ATOM 712 O O . TRP A 1 88 ? 17.352 13.551 -25.470 1.00 90.56 88 TRP A O 1
ATOM 722 N N . GLN A 1 89 ? 17.890 12.188 -27.160 1.00 90.62 89 GLN A N 1
ATOM 723 C CA . GLN A 1 89 ? 16.522 11.690 -27.342 1.00 90.62 89 GLN A CA 1
ATOM 724 C C . GLN A 1 89 ? 16.098 10.779 -26.186 1.00 90.62 89 GLN A C 1
ATOM 726 O O . GLN A 1 89 ? 14.963 10.861 -25.729 1.00 90.62 89 GLN A O 1
ATOM 731 N N . THR A 1 90 ? 17.017 9.956 -25.668 1.00 90.56 90 THR A N 1
ATOM 732 C CA . THR A 1 90 ? 16.750 9.140 -24.471 1.00 90.56 90 THR A CA 1
ATOM 733 C C . THR A 1 90 ? 16.590 9.989 -23.214 1.00 90.56 90 THR A C 1
ATOM 735 O O . THR A 1 90 ? 15.673 9.745 -22.437 1.00 90.56 90 THR A O 1
ATOM 738 N N . VAL A 1 91 ? 17.406 11.038 -23.057 1.00 93.81 91 VAL A N 1
ATOM 739 C CA . VAL A 1 91 ? 17.269 11.999 -21.951 1.00 93.81 91 VAL A CA 1
ATOM 740 C C . VAL A 1 91 ? 15.950 12.762 -22.049 1.00 93.81 91 VAL A C 1
ATOM 742 O O . VAL A 1 91 ? 15.261 12.901 -21.046 1.00 93.81 91 VAL A O 1
ATOM 745 N N . LEU A 1 92 ? 15.559 13.199 -23.249 1.00 95.12 92 LEU A N 1
ATOM 746 C CA . LEU A 1 92 ? 14.277 13.866 -23.467 1.00 95.12 92 LEU A CA 1
ATOM 747 C C . LEU A 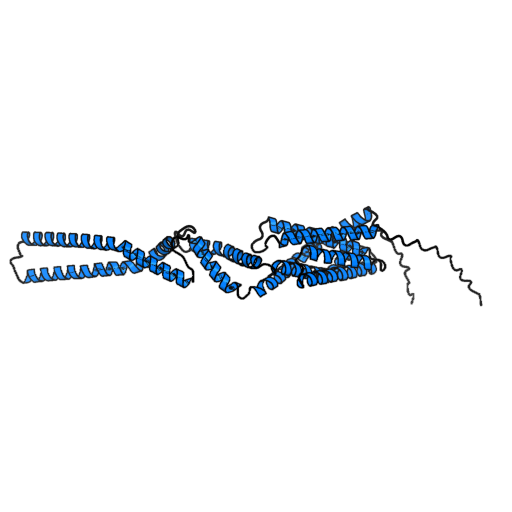1 92 ? 13.098 12.943 -23.137 1.00 95.12 92 LEU A C 1
ATOM 749 O O . LEU A 1 92 ? 12.179 13.363 -22.444 1.00 95.12 92 LEU A O 1
ATOM 753 N N . ALA A 1 93 ? 13.127 11.683 -23.579 1.00 93.94 93 ALA A N 1
ATOM 754 C CA . ALA A 1 93 ? 12.077 10.719 -23.248 1.00 93.94 93 ALA A CA 1
ATOM 755 C C . ALA A 1 93 ? 11.994 10.457 -21.737 1.00 93.94 93 ALA A C 1
ATOM 757 O O . ALA A 1 93 ? 10.893 10.398 -21.193 1.00 93.94 93 ALA A O 1
ATOM 758 N N . ALA A 1 94 ? 13.139 10.348 -21.054 1.00 95.06 94 ALA A N 1
ATOM 759 C CA . ALA A 1 94 ? 13.189 10.229 -19.600 1.00 95.06 94 ALA A CA 1
ATOM 760 C C . ALA A 1 94 ? 12.598 11.467 -18.916 1.00 95.06 94 ALA A C 1
ATOM 762 O O . ALA A 1 94 ? 11.759 11.336 -18.034 1.00 95.06 94 ALA A O 1
ATOM 763 N N . PHE A 1 95 ? 12.974 12.664 -19.372 1.00 97.00 95 PHE A N 1
ATOM 764 C CA . PHE A 1 95 ? 12.479 13.934 -18.847 1.00 97.00 95 PHE A CA 1
ATOM 765 C C . PHE A 1 95 ? 10.965 14.067 -19.001 1.00 97.00 95 PHE A C 1
ATOM 767 O O . PHE A 1 95 ? 10.277 14.360 -18.029 1.00 97.00 95 PHE A O 1
ATOM 774 N N . VAL A 1 96 ? 10.429 13.784 -20.191 1.00 96.44 96 VAL A N 1
ATOM 775 C CA . VAL A 1 96 ? 8.981 13.814 -20.436 1.00 96.44 96 VAL A CA 1
ATOM 776 C C . VAL A 1 96 ? 8.269 12.758 -19.585 1.00 96.44 96 VAL A C 1
ATOM 778 O O . VAL A 1 96 ? 7.272 13.076 -18.946 1.00 96.44 96 VAL A O 1
ATOM 781 N N . SER A 1 97 ? 8.808 11.537 -19.494 1.00 94.19 97 SER A N 1
ATOM 782 C CA . SER A 1 97 ? 8.244 10.471 -18.644 1.00 94.19 97 SER A CA 1
ATOM 783 C C . SER A 1 97 ? 8.215 10.861 -17.161 1.00 94.19 97 SER A C 1
ATOM 785 O O . SER A 1 97 ? 7.263 10.522 -16.460 1.00 94.19 97 SER A O 1
ATOM 787 N N . SER A 1 98 ? 9.225 11.600 -16.691 1.00 94.38 98 SER A N 1
ATOM 788 C CA . SER A 1 98 ? 9.282 12.143 -15.331 1.00 94.38 98 SER A CA 1
ATOM 789 C C . SER A 1 98 ? 8.374 13.353 -15.122 1.00 94.38 98 SER A C 1
ATOM 791 O O . SER A 1 98 ? 7.844 13.512 -14.033 1.00 94.38 98 SER A O 1
ATOM 793 N N . ILE A 1 99 ? 8.162 14.211 -16.124 1.00 94.94 99 ILE A N 1
ATOM 794 C CA . ILE A 1 99 ? 7.227 15.344 -16.012 1.00 94.94 99 ILE A CA 1
ATOM 795 C C . ILE A 1 99 ? 5.781 14.867 -15.958 1.00 94.94 99 ILE A C 1
ATOM 797 O O . ILE A 1 99 ? 4.984 15.446 -15.227 1.00 94.94 99 ILE A O 1
ATOM 801 N N . ILE A 1 100 ? 5.440 13.803 -16.688 1.00 94.06 100 ILE A N 1
ATOM 802 C CA . ILE A 1 100 ? 4.089 13.229 -16.670 1.00 94.06 100 ILE A CA 1
ATOM 803 C C . ILE A 1 100 ? 3.677 12.809 -15.250 1.00 94.06 100 ILE A C 1
ATOM 805 O O . ILE A 1 100 ? 2.515 12.928 -14.887 1.00 94.06 100 ILE A O 1
ATOM 809 N N . LEU A 1 101 ? 4.616 12.409 -14.392 1.00 92.69 101 LEU A N 1
ATOM 810 C CA . LEU A 1 101 ? 4.352 12.178 -12.966 1.00 92.69 101 LEU A CA 1
ATOM 811 C C . LEU A 1 101 ? 3.654 13.390 -12.317 1.00 92.69 101 LEU A C 1
ATOM 813 O O . LEU A 1 101 ? 2.662 13.236 -11.609 1.00 92.69 101 LEU A O 1
ATOM 817 N N . ILE A 1 102 ? 4.115 14.607 -12.611 1.00 92.06 102 ILE A N 1
ATOM 818 C CA . ILE A 1 102 ? 3.606 15.854 -12.017 1.00 92.06 102 ILE A CA 1
ATOM 819 C C . ILE A 1 102 ? 2.149 16.125 -12.434 1.00 92.06 102 ILE A C 1
ATOM 821 O O . ILE A 1 102 ? 1.432 16.819 -11.722 1.00 92.06 102 ILE A O 1
ATOM 825 N N . THR A 1 103 ? 1.669 15.567 -13.553 1.00 91.81 103 THR A N 1
ATOM 826 C CA . THR A 1 103 ? 0.265 15.743 -13.962 1.00 91.81 103 THR A CA 1
ATOM 827 C C . THR A 1 103 ? -0.706 14.881 -13.158 1.00 91.81 103 THR A C 1
ATOM 829 O O . THR A 1 103 ? -1.886 15.210 -13.089 1.00 91.81 103 THR A O 1
ATOM 832 N N . PHE A 1 104 ? -0.231 13.785 -12.560 1.00 89.69 104 PHE A N 1
ATOM 833 C CA . PHE A 1 104 ? -1.069 12.857 -11.793 1.00 89.69 104 PHE A CA 1
ATOM 834 C C . PHE A 1 104 ? -0.989 13.088 -10.280 1.00 89.69 104 PHE A C 1
ATOM 836 O O . PHE A 1 104 ? -1.983 12.901 -9.576 1.00 89.69 104 PHE A O 1
ATOM 843 N N . PHE A 1 105 ? 0.164 13.545 -9.784 1.00 87.62 105 PHE A N 1
ATOM 844 C CA . PHE A 1 105 ? 0.400 13.779 -8.359 1.00 87.62 105 PHE A CA 1
ATOM 845 C C . PHE A 1 105 ? 0.363 15.276 -8.007 1.00 87.62 105 PHE A C 1
ATOM 847 O O . PHE A 1 105 ? 0.768 16.105 -8.821 1.00 87.62 105 PHE A O 1
ATOM 854 N N . PRO A 1 106 ? -0.084 15.657 -6.792 1.00 85.38 106 PRO A N 1
ATOM 855 C CA . PRO A 1 106 ? -0.132 17.058 -6.380 1.00 85.38 106 PRO A CA 1
ATOM 856 C C . PRO A 1 106 ? 1.244 17.728 -6.465 1.00 85.38 106 PRO A C 1
ATOM 858 O O . PRO A 1 106 ? 2.232 17.186 -5.962 1.00 85.38 106 PRO A O 1
ATOM 861 N N . ILE A 1 107 ? 1.297 18.931 -7.051 1.00 88.25 107 ILE A N 1
ATOM 862 C CA . ILE A 1 107 ? 2.539 19.690 -7.247 1.00 88.25 107 ILE A CA 1
ATOM 863 C C . ILE A 1 107 ? 3.081 20.145 -5.889 1.00 88.25 107 ILE A C 1
ATOM 865 O O . ILE A 1 107 ? 2.675 21.156 -5.321 1.00 88.25 107 ILE A O 1
ATOM 869 N N . ARG A 1 108 ? 4.017 19.364 -5.360 1.00 88.75 108 ARG A N 1
ATOM 870 C CA . ARG A 1 108 ? 4.697 19.572 -4.076 1.00 88.75 108 ARG A CA 1
ATOM 871 C C . ARG A 1 108 ? 6.202 19.425 -4.254 1.00 88.75 108 ARG A C 1
ATOM 873 O O . ARG A 1 108 ? 6.649 18.697 -5.141 1.00 88.75 108 ARG A O 1
ATOM 880 N N . LEU A 1 109 ? 7.001 20.017 -3.364 1.00 90.00 109 LEU A N 1
ATOM 881 C CA . LEU A 1 109 ? 8.467 19.866 -3.390 1.00 90.00 109 LEU A CA 1
ATOM 882 C C . LEU A 1 109 ? 8.904 18.393 -3.426 1.00 90.00 109 LEU A C 1
ATOM 884 O O . LEU A 1 109 ? 9.794 18.030 -4.189 1.00 90.00 109 LEU A O 1
ATOM 888 N N . ALA A 1 110 ? 8.220 17.523 -2.678 1.00 89.75 110 ALA A N 1
ATOM 889 C CA . ALA A 1 110 ? 8.496 16.089 -2.698 1.00 89.75 110 ALA A CA 1
ATOM 890 C C . ALA A 1 110 ? 8.141 15.416 -4.042 1.00 89.75 110 ALA A C 1
ATOM 892 O O . ALA A 1 110 ? 8.854 14.508 -4.454 1.00 89.75 110 ALA A O 1
ATOM 893 N N . SER A 1 111 ? 7.116 15.886 -4.768 1.00 91.25 111 SER A N 1
ATOM 894 C CA . SER A 1 111 ? 6.774 15.366 -6.108 1.00 91.25 111 SER A CA 1
ATOM 895 C C . SER A 1 111 ? 7.809 15.779 -7.161 1.00 91.25 111 SER A C 1
ATOM 897 O O . SER A 1 111 ? 8.174 14.981 -8.020 1.00 91.25 111 SER A O 1
ATOM 899 N N . LEU A 1 112 ? 8.361 16.993 -7.039 1.00 94.88 112 LEU A N 1
ATOM 900 C CA . LEU A 1 112 ? 9.478 17.457 -7.866 1.00 94.88 112 LEU A CA 1
ATOM 901 C C . LEU A 1 112 ? 10.746 16.648 -7.570 1.00 94.88 112 LEU A C 1
ATOM 903 O O . LEU A 1 112 ? 11.436 16.223 -8.495 1.00 94.88 112 LEU A O 1
ATOM 907 N N . GLY A 1 113 ? 11.017 16.377 -6.289 1.00 95.31 113 GLY A N 1
ATOM 908 C CA . GLY A 1 113 ? 12.091 15.480 -5.865 1.00 95.31 113 GLY A CA 1
ATOM 909 C C . GLY A 1 113 ? 11.922 14.066 -6.427 1.00 95.31 113 GLY A C 1
ATOM 910 O O . GLY A 1 113 ? 12.870 13.513 -6.982 1.00 95.31 113 GLY A O 1
ATOM 911 N N . ALA A 1 114 ? 10.706 13.514 -6.368 1.00 95.00 114 ALA A N 1
ATOM 912 C CA . ALA A 1 114 ? 10.370 12.214 -6.945 1.00 95.00 114 ALA A CA 1
ATOM 913 C C . ALA A 1 114 ? 10.618 12.182 -8.461 1.00 95.00 114 ALA A C 1
ATOM 915 O O . ALA A 1 114 ? 11.289 11.275 -8.947 1.00 95.00 114 ALA A O 1
ATOM 916 N N . ALA A 1 115 ? 10.156 13.198 -9.198 1.00 96.25 115 ALA A N 1
ATOM 917 C CA . ALA A 1 115 ? 10.383 13.319 -10.638 1.00 96.25 115 ALA A CA 1
ATOM 918 C C . ALA A 1 115 ? 11.876 13.427 -10.990 1.00 96.25 115 ALA A C 1
ATOM 920 O O . ALA A 1 115 ? 12.332 12.791 -11.944 1.00 96.25 115 ALA A O 1
ATOM 921 N N . GLY A 1 116 ? 12.651 14.180 -10.201 1.00 97.2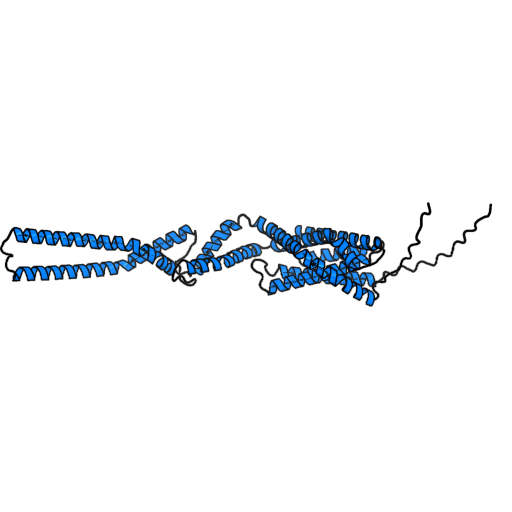5 116 GLY A N 1
ATOM 922 C CA . GLY A 1 116 ? 14.103 14.295 -10.354 1.00 97.25 116 GLY A CA 1
ATOM 923 C C . GLY A 1 116 ? 14.836 12.974 -10.110 1.00 97.25 116 GLY A C 1
ATOM 924 O O . GLY A 1 116 ? 15.674 12.575 -10.918 1.00 97.25 116 GLY A O 1
ATOM 925 N N . ILE A 1 117 ? 14.481 12.252 -9.044 1.00 97.06 117 ILE A N 1
ATOM 926 C CA . ILE A 1 117 ? 15.040 10.928 -8.733 1.00 97.06 117 ILE A CA 1
ATOM 927 C C . ILE A 1 117 ? 14.658 9.910 -9.815 1.00 97.06 117 ILE A C 1
ATOM 929 O O . ILE A 1 117 ? 15.512 9.153 -10.277 1.00 97.06 117 ILE A O 1
ATOM 933 N N . PHE A 1 118 ? 13.407 9.932 -10.278 1.00 96.19 118 PHE 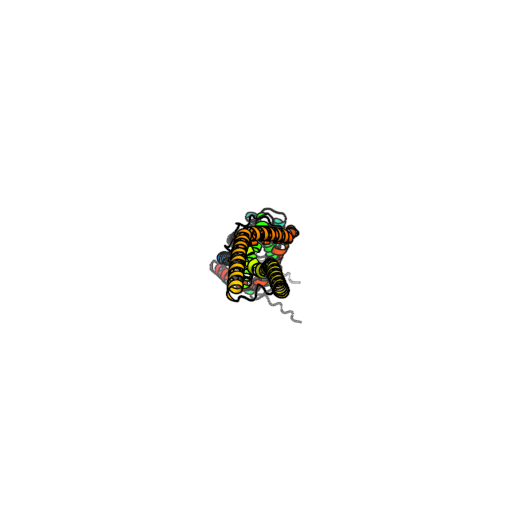A N 1
ATOM 934 C CA . PHE A 1 118 ? 12.935 9.062 -11.353 1.00 96.19 118 PHE A CA 1
ATOM 935 C C . PHE A 1 118 ? 13.683 9.337 -12.667 1.00 96.19 118 PHE A C 1
ATOM 937 O O . PHE A 1 118 ? 14.146 8.409 -13.331 1.00 96.19 118 PHE A O 1
ATOM 944 N N . LEU A 1 119 ? 13.893 10.617 -13.002 1.00 97.50 119 LEU A N 1
ATOM 945 C CA . LEU A 1 119 ? 14.690 11.040 -14.156 1.00 97.50 119 LEU A CA 1
ATOM 946 C C . LEU A 1 119 ? 16.130 10.524 -14.061 1.00 97.50 119 LEU A C 1
ATOM 948 O O . LEU A 1 119 ? 16.640 9.933 -15.013 1.00 97.50 119 LEU A O 1
ATOM 952 N N . ALA A 1 120 ? 16.776 10.717 -12.909 1.00 97.25 120 ALA A N 1
ATOM 953 C CA . ALA A 1 120 ? 18.129 10.233 -12.664 1.00 97.25 120 ALA A CA 1
ATOM 954 C C . ALA A 1 120 ? 18.214 8.703 -12.793 1.00 97.25 120 ALA A C 1
ATOM 956 O O . ALA A 1 120 ? 19.131 8.200 -13.443 1.00 97.25 120 ALA A O 1
ATOM 957 N N . GLY A 1 121 ? 17.226 7.975 -12.260 1.00 97.00 121 GLY A N 1
ATOM 958 C CA . GLY A 1 121 ? 17.103 6.523 -12.397 1.00 97.00 121 GLY A CA 1
ATOM 959 C C . GLY A 1 121 ? 17.040 6.072 -13.856 1.00 97.00 121 GLY A C 1
ATOM 960 O O . GLY A 1 121 ? 17.820 5.214 -14.268 1.00 97.00 121 GLY A O 1
ATOM 961 N N . LEU A 1 122 ? 16.187 6.700 -14.672 1.00 96.75 122 LEU A N 1
ATOM 962 C CA . LEU A 1 122 ? 16.071 6.405 -16.105 1.00 96.75 122 LEU A CA 1
ATOM 963 C C . LEU A 1 122 ? 17.343 6.752 -16.894 1.00 96.75 122 LEU A C 1
ATOM 965 O O . LEU A 1 122 ? 17.733 6.010 -17.804 1.00 96.75 122 LEU A O 1
ATOM 969 N N . ILE A 1 123 ? 18.007 7.866 -16.576 1.00 96.00 123 ILE A N 1
ATOM 970 C CA . ILE A 1 123 ? 19.258 8.264 -17.235 1.00 96.00 123 ILE A CA 1
ATOM 971 C C . ILE A 1 123 ? 20.370 7.275 -16.888 1.00 96.00 123 ILE A C 1
ATOM 973 O O . ILE A 1 123 ? 21.021 6.758 -17.800 1.00 96.00 123 ILE A O 1
ATOM 977 N N . LEU A 1 124 ? 20.560 6.969 -15.604 1.00 95.62 124 LEU A N 1
ATOM 978 C CA . LEU A 1 124 ? 21.585 6.036 -15.142 1.00 95.62 124 LEU A CA 1
ATOM 979 C C . LEU A 1 124 ? 21.349 4.639 -15.719 1.00 95.62 124 LEU A C 1
ATOM 981 O O . LEU A 1 124 ? 22.271 4.013 -16.243 1.00 95.62 124 LEU A O 1
ATOM 985 N N . TRP A 1 125 ? 20.093 4.189 -15.714 1.00 95.06 125 TRP A N 1
ATOM 986 C CA . TRP A 1 125 ? 19.727 2.918 -16.314 1.00 95.06 125 TRP A CA 1
ATOM 987 C C . TRP A 1 125 ? 20.060 2.880 -17.808 1.00 95.06 125 TRP A C 1
ATOM 989 O O . TRP A 1 125 ? 20.733 1.958 -18.270 1.00 95.06 125 TRP A O 1
ATOM 999 N N . SER A 1 126 ? 19.678 3.921 -18.558 1.00 94.50 126 SER A N 1
ATOM 1000 C CA . SER A 1 126 ? 19.975 4.016 -19.992 1.00 94.50 126 SER A CA 1
ATOM 1001 C C . SER A 1 126 ? 21.477 4.028 -20.295 1.00 94.50 126 SER A C 1
ATOM 1003 O O . SER A 1 126 ? 21.902 3.493 -21.319 1.00 94.50 126 SER A O 1
ATOM 1005 N N . TYR A 1 127 ? 22.286 4.625 -19.412 1.00 93.81 127 TYR A N 1
ATOM 1006 C CA . TYR A 1 127 ? 23.740 4.650 -19.539 1.00 93.81 127 TYR A CA 1
ATOM 1007 C C . TYR A 1 127 ? 24.333 3.250 -19.372 1.00 93.81 127 TYR A C 1
ATOM 1009 O O . TYR A 1 127 ? 25.118 2.822 -20.214 1.00 93.81 127 TYR A O 1
ATOM 1017 N N . ASN A 1 128 ? 23.889 2.511 -18.354 1.00 93.62 128 ASN A N 1
ATOM 1018 C CA . ASN A 1 128 ? 24.342 1.144 -18.098 1.00 93.62 128 ASN A CA 1
ATOM 1019 C C . ASN A 1 128 ? 23.945 0.184 -19.229 1.00 93.62 128 ASN A C 1
ATOM 1021 O O . ASN A 1 128 ? 24.775 -0.596 -19.689 1.00 93.62 128 ASN A O 1
ATOM 1025 N N . VAL A 1 129 ? 22.707 0.288 -19.727 1.00 93.19 129 VAL A N 1
ATOM 1026 C CA . VAL A 1 129 ? 22.234 -0.507 -20.873 1.00 93.19 129 VAL A CA 1
ATOM 1027 C C . VAL A 1 129 ? 23.081 -0.217 -22.113 1.00 93.19 129 VAL A C 1
ATOM 1029 O O . VAL A 1 129 ? 23.549 -1.144 -22.767 1.00 93.19 129 VAL A O 1
ATOM 1032 N N . ALA A 1 130 ? 23.333 1.056 -22.429 1.00 90.06 130 ALA A N 1
ATOM 1033 C CA . ALA A 1 130 ? 24.158 1.426 -23.579 1.00 90.06 130 ALA A CA 1
ATOM 1034 C C . ALA A 1 130 ? 25.626 0.986 -23.420 1.00 90.06 130 ALA A C 1
ATOM 1036 O O . ALA A 1 130 ? 26.252 0.574 -24.395 1.00 90.06 130 ALA A O 1
ATOM 1037 N N . GLY A 1 131 ? 26.178 1.056 -22.206 1.00 90.19 131 GLY A N 1
ATOM 1038 C CA . GLY A 1 131 ? 27.514 0.548 -21.896 1.00 90.19 131 GLY A CA 1
ATOM 1039 C C . GLY A 1 131 ? 27.633 -0.954 -22.155 1.00 90.19 131 GLY A C 1
ATOM 1040 O O . GLY A 1 131 ? 28.582 -1.383 -22.807 1.00 90.19 131 GLY A O 1
ATOM 1041 N N . ASP A 1 132 ? 26.636 -1.733 -21.728 1.00 92.12 132 ASP A N 1
ATOM 1042 C CA . ASP A 1 132 ? 26.595 -3.184 -21.938 1.00 92.12 132 ASP A CA 1
ATOM 1043 C C . ASP A 1 132 ? 26.398 -3.568 -23.418 1.00 92.12 132 ASP A C 1
ATOM 1045 O O . ASP A 1 132 ? 27.059 -4.484 -23.906 1.00 92.12 132 ASP A O 1
ATOM 1049 N N . VAL A 1 133 ? 25.583 -2.818 -24.181 1.00 90.19 133 VAL A N 1
ATOM 1050 C CA . VAL A 1 133 ? 25.487 -2.991 -25.649 1.00 90.19 133 VAL A CA 1
ATOM 1051 C C . VAL A 1 133 ? 26.859 -2.846 -26.309 1.00 90.19 133 VAL A C 1
ATOM 1053 O O . VAL A 1 133 ? 27.191 -3.618 -27.205 1.00 90.19 133 VAL A O 1
ATOM 1056 N N . ASN A 1 134 ? 27.646 -1.853 -25.887 1.00 87.69 134 ASN A N 1
ATOM 1057 C CA . ASN A 1 134 ? 28.940 -1.557 -26.502 1.00 87.69 134 ASN A CA 1
ATOM 1058 C C . ASN A 1 134 ? 30.055 -2.515 -26.056 1.00 87.69 134 ASN A C 1
ATOM 1060 O O . ASN A 1 134 ? 31.027 -2.676 -26.787 1.00 87.69 134 ASN A O 1
ATOM 1064 N N . SER A 1 135 ? 29.945 -3.136 -24.877 1.00 88.12 135 SER A N 1
ATOM 1065 C CA . SER A 1 135 ? 30.977 -4.035 -24.343 1.00 88.12 135 SER A CA 1
ATOM 1066 C C . SER A 1 135 ? 30.805 -5.495 -24.776 1.00 88.12 135 SER A C 1
ATOM 1068 O O . SER A 1 135 ? 31.770 -6.262 -24.758 1.00 88.12 135 SER A O 1
ATOM 1070 N N . ARG A 1 136 ? 29.596 -5.912 -25.176 1.00 85.81 136 ARG A N 1
ATOM 1071 C CA . ARG A 1 136 ? 29.314 -7.308 -25.539 1.00 85.81 136 ARG A CA 1
ATOM 1072 C C . ARG A 1 136 ? 29.494 -7.588 -27.027 1.00 85.81 136 ARG A C 1
ATOM 1074 O O . ARG A 1 136 ? 28.833 -7.007 -27.878 1.00 85.81 136 ARG A O 1
ATOM 1081 N N . LYS A 1 137 ? 30.268 -8.637 -27.333 1.00 82.31 137 LYS A N 1
ATOM 1082 C CA . LYS A 1 137 ? 30.410 -9.177 -28.701 1.00 82.31 137 LYS A CA 1
ATOM 1083 C C . LYS A 1 137 ? 29.140 -9.858 -29.231 1.00 82.31 137 LYS A C 1
ATOM 1085 O O . LYS A 1 137 ? 28.919 -9.907 -30.438 1.00 82.31 137 LYS A O 1
ATOM 1090 N N . LYS A 1 138 ? 28.310 -10.424 -28.344 1.00 85.31 138 LYS A N 1
ATOM 1091 C CA . LYS A 1 138 ? 27.043 -11.090 -28.694 1.00 85.31 138 LYS A CA 1
ATOM 1092 C C . LYS A 1 138 ? 25.873 -10.316 -28.099 1.00 85.31 138 LYS A C 1
ATOM 1094 O O . LYS A 1 138 ? 25.748 -10.217 -26.883 1.00 85.31 138 LYS A O 1
ATOM 1099 N N . PHE A 1 139 ? 25.008 -9.805 -28.970 1.00 84.19 139 PHE A N 1
ATOM 1100 C CA . PHE A 1 139 ? 23.826 -9.054 -28.568 1.00 84.19 139 PHE A CA 1
ATOM 1101 C C . PHE A 1 139 ? 22.714 -9.992 -28.081 1.00 84.19 139 PHE A C 1
ATOM 1103 O O . PHE A 1 139 ? 22.230 -10.836 -28.838 1.00 84.19 139 PHE A O 1
ATOM 1110 N N . GLN A 1 140 ? 22.302 -9.831 -26.823 1.00 88.19 140 GLN A N 1
ATOM 1111 C CA . GLN A 1 140 ? 21.204 -10.576 -26.207 1.00 88.19 140 GLN A CA 1
ATOM 1112 C C . GLN A 1 140 ? 20.326 -9.600 -25.403 1.00 88.19 140 GLN A C 1
ATOM 1114 O O . GLN A 1 140 ? 20.728 -9.185 -24.316 1.00 88.19 140 GLN A O 1
ATOM 1119 N N . PRO A 1 141 ? 19.127 -9.230 -25.903 1.00 86.50 141 PRO A N 1
ATOM 1120 C CA . PRO A 1 141 ? 18.322 -8.152 -25.324 1.00 86.50 141 PRO A CA 1
ATOM 1121 C C . PRO A 1 141 ? 18.042 -8.291 -23.823 1.00 86.50 141 PRO A C 1
ATOM 1123 O O . PRO A 1 141 ? 18.131 -7.317 -23.082 1.00 86.50 141 PRO A O 1
ATOM 1126 N N . HIS A 1 142 ? 17.725 -9.502 -23.361 1.00 87.75 142 HIS A N 1
ATOM 1127 C CA . HIS A 1 142 ? 17.345 -9.739 -21.969 1.00 87.75 142 HIS A CA 1
ATOM 1128 C C . HIS A 1 142 ? 18.507 -9.496 -20.993 1.00 87.75 142 HIS A C 1
ATOM 1130 O O . HIS A 1 142 ? 18.308 -8.840 -19.973 1.00 87.75 142 HIS A O 1
ATOM 1136 N N . TYR A 1 143 ? 19.732 -9.930 -21.316 1.00 89.56 143 TYR A N 1
ATOM 1137 C CA . TYR A 1 143 ? 20.897 -9.668 -20.462 1.00 89.56 143 TYR A CA 1
ATOM 1138 C C . TYR A 1 143 ? 21.302 -8.197 -20.471 1.00 89.56 143 TYR A C 1
ATOM 1140 O O . TYR A 1 143 ? 21.651 -7.650 -19.427 1.00 89.56 143 TYR A O 1
ATOM 1148 N N . THR A 1 144 ? 21.211 -7.546 -21.628 1.00 89.56 144 THR A N 1
ATOM 1149 C CA . THR A 1 144 ? 21.627 -6.151 -21.771 1.00 89.56 144 THR A CA 1
ATOM 1150 C C . THR A 1 144 ? 20.694 -5.175 -21.071 1.00 89.56 144 THR A C 1
ATOM 1152 O O . THR A 1 144 ? 21.152 -4.226 -20.439 1.00 89.56 144 THR A O 1
ATOM 1155 N N . ILE A 1 145 ? 19.385 -5.438 -21.087 1.00 89.81 145 ILE A N 1
ATOM 1156 C CA . ILE A 1 145 ? 18.432 -4.693 -20.258 1.00 89.81 145 ILE A CA 1
ATOM 1157 C C . ILE A 1 145 ? 18.705 -4.920 -18.770 1.00 89.81 145 ILE A C 1
ATOM 1159 O O . ILE A 1 145 ? 18.726 -3.952 -18.006 1.00 89.81 145 ILE A O 1
ATOM 1163 N N . HIS A 1 146 ? 18.976 -6.168 -18.372 1.00 89.38 146 HIS A N 1
ATOM 1164 C CA . HIS A 1 146 ? 19.227 -6.539 -16.980 1.00 89.38 146 HIS A CA 1
ATOM 1165 C C . HIS A 1 146 ? 20.516 -5.921 -16.405 1.00 89.38 146 HIS A C 1
ATOM 1167 O O . HIS A 1 146 ? 20.571 -5.626 -15.214 1.00 89.38 146 HIS A O 1
ATOM 1173 N N . ALA A 1 147 ? 21.538 -5.664 -17.228 1.00 85.94 147 ALA A N 1
ATOM 1174 C CA . ALA A 1 147 ? 22.815 -5.097 -16.780 1.00 85.94 147 ALA A CA 1
ATOM 1175 C C . ALA A 1 147 ? 22.667 -3.753 -16.043 1.00 85.94 147 ALA A C 1
ATOM 1177 O O . ALA A 1 147 ? 23.433 -3.447 -15.134 1.00 85.94 147 ALA A O 1
ATOM 1178 N N . GLY A 1 148 ? 21.655 -2.958 -16.396 1.00 77.19 148 GLY A N 1
ATOM 1179 C CA . GLY A 1 148 ? 21.424 -1.661 -15.772 1.00 77.19 148 GLY A CA 1
ATOM 1180 C C . GLY A 1 148 ? 20.380 -1.642 -14.650 1.00 77.19 148 GLY A C 1
ATOM 1181 O O . GLY A 1 148 ? 20.123 -0.570 -14.102 1.00 77.19 148 GLY A O 1
ATOM 1182 N N . PHE A 1 149 ? 19.793 -2.792 -14.299 1.00 86.94 149 PHE A N 1
ATOM 1183 C CA . PHE A 1 149 ? 18.658 -2.850 -13.378 1.00 86.94 149 PHE A CA 1
ATOM 1184 C C . PHE A 1 149 ? 18.975 -2.404 -11.957 1.00 86.94 149 PHE A C 1
ATOM 1186 O O . PHE A 1 149 ? 18.128 -1.764 -11.363 1.00 86.94 149 PHE A O 1
ATOM 1193 N N . GLY A 1 150 ? 20.150 -2.724 -11.406 1.00 89.25 150 GLY A N 1
ATOM 1194 C CA . GLY A 1 150 ? 20.427 -2.547 -9.973 1.00 89.25 150 GLY A CA 1
ATOM 1195 C C . GLY A 1 150 ? 20.154 -1.126 -9.466 1.00 89.25 150 GLY A C 1
ATOM 1196 O O . GLY A 1 150 ? 19.128 -0.856 -8.847 1.00 89.25 150 GLY A O 1
ATOM 1197 N N . THR A 1 151 ? 21.065 -0.198 -9.753 1.00 90.50 151 THR A N 1
ATOM 1198 C CA . THR A 1 151 ? 20.957 1.188 -9.268 1.00 90.50 151 THR A CA 1
ATOM 1199 C C . THR A 1 151 ? 19.820 1.960 -9.940 1.00 90.50 151 THR A C 1
ATOM 1201 O O . THR A 1 151 ? 19.197 2.809 -9.309 1.00 90.50 151 THR A O 1
ATOM 1204 N N . GLY A 1 152 ? 19.527 1.660 -11.212 1.00 93.69 152 GLY A N 1
ATOM 1205 C CA . GLY A 1 152 ? 18.438 2.296 -11.951 1.00 93.69 152 GLY A CA 1
ATOM 1206 C C . GLY A 1 152 ? 17.078 2.006 -11.321 1.00 93.69 152 GLY A C 1
ATOM 1207 O O . GLY A 1 152 ? 16.363 2.939 -10.971 1.00 93.69 152 GLY A O 1
ATOM 1208 N N . LEU A 1 153 ? 16.750 0.726 -11.112 1.00 94.50 153 LEU A N 1
ATOM 1209 C CA . LEU A 1 153 ? 15.488 0.312 -10.499 1.00 94.50 153 LEU A CA 1
ATOM 1210 C C . LEU A 1 153 ? 15.357 0.850 -9.076 1.00 94.50 153 LEU A C 1
ATOM 1212 O O . LEU A 1 153 ? 14.300 1.372 -8.744 1.00 94.50 153 LEU A O 1
ATOM 1216 N N . LEU A 1 154 ? 16.423 0.795 -8.272 1.00 95.88 154 LEU A N 1
ATOM 1217 C CA . LEU A 1 154 ? 16.412 1.328 -6.908 1.00 95.88 154 LEU A CA 1
ATOM 1218 C C . LEU A 1 154 ? 15.967 2.799 -6.877 1.00 95.88 154 LEU A C 1
ATOM 1220 O O . LEU A 1 154 ? 15.068 3.158 -6.121 1.00 95.88 154 LEU A O 1
ATOM 1224 N N . LEU A 1 155 ? 16.547 3.647 -7.736 1.00 96.94 155 LEU A N 1
ATOM 1225 C CA . LEU A 1 155 ? 16.153 5.056 -7.836 1.00 96.94 155 LEU A CA 1
ATOM 1226 C C . LEU A 1 155 ? 14.699 5.210 -8.298 1.00 96.94 155 LEU A C 1
ATOM 1228 O O . LEU A 1 155 ? 13.970 6.031 -7.748 1.00 96.94 155 LEU A O 1
ATOM 1232 N N . LEU A 1 156 ? 14.244 4.405 -9.260 1.00 96.06 156 LEU A N 1
ATOM 1233 C CA . LEU A 1 156 ? 12.846 4.439 -9.705 1.00 96.06 156 LEU A CA 1
ATOM 1234 C C . LEU A 1 156 ? 11.880 4.073 -8.569 1.00 96.06 156 LEU A C 1
ATOM 1236 O O . LEU A 1 156 ? 10.863 4.745 -8.403 1.00 96.06 156 LEU A O 1
ATOM 1240 N N . LEU A 1 157 ? 12.211 3.065 -7.758 1.00 96.00 157 LEU A N 1
ATOM 1241 C CA . LEU A 1 157 ? 11.408 2.643 -6.608 1.00 96.00 157 LEU A CA 1
ATOM 1242 C C . LEU A 1 157 ? 11.402 3.699 -5.495 1.00 96.00 157 LEU A C 1
ATOM 1244 O O . LEU A 1 157 ? 10.348 3.966 -4.919 1.00 96.00 157 LEU A O 1
ATOM 1248 N N . ILE A 1 158 ? 12.532 4.370 -5.244 1.00 96.31 158 ILE A N 1
ATOM 1249 C CA . ILE A 1 158 ? 12.584 5.535 -4.345 1.00 96.31 158 ILE A CA 1
ATOM 1250 C C . ILE A 1 158 ? 11.665 6.650 -4.867 1.00 96.31 158 ILE A C 1
ATOM 1252 O O . ILE A 1 158 ? 10.887 7.215 -4.100 1.00 96.31 158 ILE A O 1
ATOM 1256 N N . GLY A 1 159 ? 11.702 6.941 -6.172 1.00 95.69 159 GLY A N 1
ATOM 1257 C CA . GLY A 1 159 ? 10.809 7.916 -6.802 1.00 95.69 159 GLY A CA 1
ATOM 1258 C C . GLY A 1 159 ? 9.331 7.562 -6.612 1.00 95.69 159 GLY A C 1
ATOM 1259 O O . GLY A 1 159 ? 8.549 8.400 -6.172 1.00 95.69 159 GLY A O 1
ATOM 1260 N N . ILE A 1 160 ? 8.958 6.302 -6.853 1.00 94.94 160 ILE A N 1
ATOM 1261 C CA . ILE A 1 160 ? 7.592 5.790 -6.653 1.00 94.94 160 ILE A CA 1
ATOM 1262 C C . ILE A 1 160 ? 7.163 5.880 -5.176 1.00 94.94 160 ILE A C 1
ATOM 1264 O O . ILE A 1 160 ? 6.034 6.275 -4.884 1.00 94.94 160 ILE A O 1
ATOM 1268 N N . SER A 1 161 ? 8.056 5.577 -4.232 1.00 95.12 161 SER A N 1
ATOM 1269 C CA . SER A 1 161 ? 7.790 5.725 -2.795 1.00 95.12 161 SER A CA 1
ATOM 1270 C C . SER A 1 161 ? 7.570 7.186 -2.387 1.00 95.12 161 SER A C 1
ATOM 1272 O O . SER A 1 161 ? 6.647 7.486 -1.628 1.00 95.12 161 SER A O 1
ATOM 1274 N N . LEU A 1 162 ? 8.338 8.123 -2.947 1.00 93.25 162 LEU A N 1
ATOM 1275 C CA . LEU A 1 162 ? 8.118 9.555 -2.734 1.00 93.25 162 LEU A CA 1
ATOM 1276 C C . LEU A 1 162 ? 6.802 10.041 -3.357 1.00 93.25 162 LEU A C 1
ATOM 1278 O O . LEU A 1 162 ? 6.124 10.877 -2.759 1.00 93.25 162 LEU A O 1
ATOM 1282 N N . CYS A 1 163 ? 6.386 9.497 -4.506 1.00 91.56 163 CYS A N 1
ATOM 1283 C CA . CYS A 1 163 ? 5.043 9.742 -5.044 1.00 91.56 163 CYS A CA 1
ATOM 1284 C C . CYS A 1 163 ? 3.968 9.275 -4.064 1.00 91.56 163 CYS A C 1
ATOM 1286 O O . CYS A 1 163 ? 3.048 10.034 -3.751 1.00 91.56 163 CYS A O 1
ATOM 1288 N N . TYR A 1 164 ? 4.122 8.072 -3.507 1.00 90.56 164 TYR A N 1
ATOM 1289 C CA . TYR A 1 164 ? 3.211 7.573 -2.486 1.00 90.56 164 TYR A CA 1
ATOM 1290 C C . TYR A 1 164 ? 3.182 8.498 -1.261 1.00 90.56 164 TYR A C 1
ATOM 1292 O O . TYR A 1 164 ? 2.106 8.941 -0.862 1.00 90.56 164 TYR A O 1
ATOM 1300 N N . TYR A 1 165 ? 4.336 8.936 -0.753 1.00 90.38 165 TYR A N 1
ATOM 1301 C CA . TYR A 1 165 ? 4.409 9.951 0.306 1.00 90.38 165 TYR A CA 1
ATOM 1302 C C . TYR A 1 165 ? 3.629 11.230 -0.036 1.00 90.38 165 TYR A C 1
ATOM 1304 O O . TYR A 1 165 ? 2.840 11.722 0.776 1.00 90.38 165 TYR A O 1
ATOM 1312 N N . THR A 1 166 ? 3.806 11.767 -1.248 1.00 87.44 166 THR A N 1
ATOM 1313 C CA . THR A 1 166 ? 3.098 12.986 -1.668 1.00 87.44 166 THR A CA 1
ATOM 1314 C C . THR A 1 166 ? 1.592 12.790 -1.745 1.00 87.44 166 THR A C 1
ATOM 1316 O O . THR A 1 166 ? 0.863 13.705 -1.364 1.00 87.44 166 THR A O 1
ATOM 1319 N N . SER A 1 167 ? 1.140 11.601 -2.160 1.00 85.69 167 SER A N 1
ATOM 1320 C CA . SER A 1 167 ? -0.280 11.241 -2.202 1.00 85.69 167 SER A CA 1
ATOM 1321 C C . SER A 1 167 ? -0.907 11.161 -0.803 1.00 85.69 167 SER A C 1
ATOM 1323 O O . SER A 1 167 ? -2.079 11.493 -0.635 1.00 85.69 167 SER A O 1
ATOM 1325 N N . LEU A 1 168 ? -0.121 10.803 0.223 1.00 83.06 168 LEU A N 1
ATOM 1326 C CA . LEU A 1 168 ? -0.579 10.761 1.615 1.00 83.06 168 LEU A CA 1
ATOM 1327 C C . LEU A 1 168 ? -0.643 12.156 2.254 1.00 83.06 168 LEU A C 1
ATOM 1329 O O . LEU A 1 168 ? -1.538 12.430 3.054 1.00 83.06 168 LEU A O 1
ATOM 1333 N N . GLY A 1 169 ? 0.313 13.029 1.927 1.00 67.38 169 GLY A N 1
ATOM 1334 C CA . GLY A 1 169 ? 0.601 14.229 2.714 1.00 67.38 169 GLY A CA 1
ATOM 1335 C C . GLY A 1 169 ? -0.371 15.408 2.576 1.00 67.38 169 GLY A C 1
ATOM 1336 O O . GLY A 1 169 ? -0.058 16.462 3.127 1.00 67.38 169 GLY A O 1
ATOM 1337 N N . ASP A 1 170 ? -1.450 15.326 1.792 1.00 64.81 170 ASP A N 1
ATOM 1338 C CA . ASP A 1 170 ? -2.411 16.443 1.621 1.00 64.81 170 ASP A CA 1
ATOM 1339 C C . ASP A 1 170 ? -3.707 16.277 2.408 1.00 64.81 170 ASP A C 1
ATOM 1341 O O . ASP A 1 170 ? -4.549 17.168 2.424 1.00 64.81 170 ASP A O 1
ATOM 1345 N N . ASN A 1 171 ? -3.897 15.150 3.087 1.00 60.66 171 ASN A N 1
ATOM 1346 C CA . ASN A 1 171 ? -5.233 14.794 3.514 1.00 60.66 171 ASN A CA 1
ATOM 1347 C C . ASN A 1 171 ? -5.275 14.494 5.013 1.00 60.66 171 ASN A C 1
ATOM 1349 O O . ASN A 1 171 ? -4.968 13.387 5.455 1.00 60.66 171 ASN A O 1
ATOM 1353 N N . ARG A 1 172 ? -5.835 15.439 5.786 1.00 65.69 172 ARG A N 1
ATOM 1354 C CA . ARG A 1 172 ? -6.539 15.108 7.043 1.00 65.69 172 ARG A CA 1
ATOM 1355 C C . ARG A 1 172 ? -7.463 13.899 6.840 1.00 65.69 172 ARG A C 1
ATOM 1357 O O . ARG A 1 172 ? -7.647 13.101 7.748 1.00 65.69 172 ARG A O 1
ATOM 1364 N N . GLN A 1 173 ? -7.985 13.715 5.622 1.00 73.56 173 GLN A N 1
ATOM 1365 C CA . GLN A 1 173 ? -8.758 12.536 5.238 1.00 73.56 173 GLN A CA 1
ATOM 1366 C C . GLN A 1 173 ? -7.950 11.230 5.237 1.00 73.56 173 GLN A C 1
ATOM 1368 O O . GLN A 1 173 ? -8.532 10.195 5.529 1.00 73.56 173 GLN A O 1
ATOM 1373 N N . THR A 1 174 ? -6.656 11.241 4.910 1.00 72.12 174 THR A N 1
ATOM 1374 C CA . THR A 1 174 ? -5.786 10.053 4.905 1.00 72.12 174 THR A CA 1
ATOM 1375 C C . THR A 1 174 ? -5.548 9.616 6.335 1.00 72.12 174 THR A C 1
ATOM 1377 O O . THR A 1 174 ? -5.746 8.454 6.657 1.00 72.12 174 THR A O 1
ATOM 1380 N N . MET A 1 175 ? -5.225 10.556 7.224 1.00 78.44 175 MET A N 1
ATOM 1381 C CA . MET A 1 175 ? -5.103 10.262 8.651 1.00 78.44 175 MET A CA 1
ATOM 1382 C C . MET A 1 175 ? -6.439 9.853 9.268 1.00 78.44 175 MET A C 1
ATOM 1384 O O . MET A 1 175 ? -6.484 8.884 10.019 1.00 78.44 175 MET A O 1
ATOM 1388 N N . GLY A 1 176 ? -7.536 10.508 8.881 1.00 83.25 176 GLY A N 1
ATOM 1389 C CA . GLY A 1 176 ? -8.889 10.081 9.233 1.00 83.25 176 GLY A CA 1
ATOM 1390 C C . GLY A 1 176 ? -9.182 8.647 8.787 1.00 83.25 176 GLY A C 1
ATOM 1391 O O . GLY A 1 176 ? -9.707 7.866 9.569 1.00 83.25 176 GLY A O 1
ATOM 1392 N N . GLN A 1 177 ? -8.765 8.261 7.580 1.00 79.88 177 GLN A N 1
ATOM 1393 C CA . GLN A 1 177 ? -8.898 6.890 7.081 1.00 79.88 177 GLN A CA 1
ATOM 1394 C C . GLN A 1 177 ? -7.994 5.915 7.825 1.00 79.88 177 GLN A C 1
ATOM 1396 O O . GLN A 1 177 ? -8.463 4.852 8.202 1.00 79.88 177 GLN A O 1
ATOM 1401 N N . VAL A 1 178 ? -6.723 6.248 8.078 1.00 81.81 178 VAL A N 1
ATOM 1402 C CA . VAL A 1 178 ? -5.833 5.395 8.884 1.00 81.81 178 VAL A CA 1
ATOM 1403 C C . VAL A 1 178 ? -6.471 5.121 10.240 1.00 81.81 178 VAL A C 1
ATOM 1405 O O . VAL A 1 178 ? -6.575 3.963 10.637 1.00 81.81 178 VAL A O 1
ATOM 1408 N N . ARG A 1 179 ? -6.974 6.166 10.910 1.00 86.31 179 ARG A N 1
ATOM 1409 C CA . ARG A 1 179 ? -7.702 6.038 12.177 1.00 86.31 179 ARG A CA 1
ATOM 1410 C C . ARG A 1 179 ? -8.937 5.152 12.018 1.00 86.31 179 ARG A C 1
ATOM 1412 O O . ARG A 1 179 ? -9.055 4.177 12.747 1.00 86.31 179 ARG A O 1
ATOM 1419 N N . GLN A 1 180 ? -9.813 5.427 11.052 1.00 86.56 180 GLN A N 1
ATOM 1420 C CA . GLN A 1 180 ? -11.029 4.636 10.805 1.00 86.56 180 GLN A CA 1
ATOM 1421 C C . GLN A 1 180 ? -10.732 3.163 10.517 1.00 86.56 180 GLN A C 1
ATOM 1423 O O . GLN A 1 180 ? -11.451 2.285 10.991 1.00 86.56 180 GLN A O 1
ATOM 1428 N N . ASN A 1 181 ? -9.661 2.875 9.785 1.00 83.69 181 ASN A N 1
ATOM 1429 C CA . ASN A 1 181 ? -9.260 1.513 9.462 1.00 83.69 181 ASN A CA 1
ATOM 1430 C C . ASN A 1 181 ? -8.648 0.800 10.667 1.00 83.69 181 ASN A C 1
ATOM 1432 O O . ASN A 1 181 ? -8.970 -0.362 10.890 1.00 83.69 181 ASN A O 1
ATOM 1436 N N . LEU A 1 182 ? -7.848 1.485 11.490 1.00 85.50 182 LEU A N 1
ATOM 1437 C CA . LEU A 1 182 ? -7.389 0.949 12.777 1.00 85.50 182 LEU A CA 1
ATOM 1438 C C . LEU A 1 182 ? -8.566 0.678 13.720 1.00 85.50 182 LEU A C 1
ATOM 1440 O O . LEU A 1 182 ? -8.612 -0.378 14.349 1.00 85.50 182 LEU A O 1
ATOM 1444 N N . ILE A 1 183 ? -9.539 1.593 13.776 1.00 89.50 183 ILE A N 1
ATOM 1445 C CA . ILE A 1 183 ? -10.762 1.441 14.569 1.00 89.50 183 ILE A CA 1
ATOM 1446 C C . ILE A 1 183 ? -11.546 0.213 14.093 1.00 89.50 183 ILE A C 1
ATOM 1448 O O . ILE A 1 183 ? -11.842 -0.676 14.889 1.00 89.50 183 ILE A O 1
ATOM 1452 N N . SER A 1 184 ? -11.803 0.113 12.788 1.00 86.38 184 SER A N 1
ATOM 1453 C CA . SER A 1 184 ? -12.552 -0.994 12.181 1.00 86.38 184 SER A CA 1
ATOM 1454 C C . SER A 1 184 ? -11.834 -2.337 12.347 1.00 86.38 184 SER A C 1
ATOM 1456 O O . SER A 1 184 ? -12.457 -3.331 12.721 1.00 86.38 184 SER A O 1
ATOM 1458 N N . ALA A 1 185 ? -10.515 -2.367 12.131 1.00 84.38 185 ALA A N 1
ATOM 1459 C CA . ALA A 1 185 ? -9.694 -3.564 12.297 1.00 84.38 185 ALA A CA 1
ATOM 1460 C C . ALA A 1 185 ? -9.620 -4.029 13.759 1.00 84.38 185 ALA A C 1
ATOM 1462 O O . ALA A 1 185 ? -9.505 -5.226 13.999 1.00 84.38 185 ALA A O 1
ATOM 1463 N N . SER A 1 186 ? -9.725 -3.111 14.726 1.00 88.00 186 SER A N 1
ATOM 1464 C CA . SER A 1 186 ? -9.721 -3.430 16.162 1.00 88.00 186 SER A CA 1
ATOM 1465 C C . SER A 1 186 ? -11.104 -3.828 16.686 1.00 88.00 186 SER A C 1
ATOM 1467 O O . SER A 1 186 ? -11.205 -4.663 17.585 1.00 88.00 186 SER A O 1
ATOM 1469 N N . LYS A 1 187 ? -12.181 -3.276 16.109 1.00 89.88 187 LYS A N 1
ATOM 1470 C CA . LYS A 1 187 ? -13.571 -3.523 16.528 1.00 89.88 187 LYS A CA 1
ATOM 1471 C C . LYS A 1 187 ? -13.943 -5.005 16.451 1.00 89.88 187 LYS A C 1
ATOM 1473 O O . LYS A 1 187 ? -14.524 -5.537 17.393 1.00 89.88 187 LYS A O 1
ATOM 1478 N N . ASN A 1 188 ? -13.579 -5.687 15.363 1.00 87.69 188 ASN A N 1
ATOM 1479 C CA . ASN A 1 188 ? -13.938 -7.096 15.157 1.00 87.69 188 ASN A CA 1
ATOM 1480 C C . ASN A 1 188 ? -13.257 -8.052 16.160 1.00 87.69 188 ASN A C 1
ATOM 1482 O O . ASN A 1 188 ? -13.978 -8.812 16.807 1.00 87.69 188 ASN A O 1
ATOM 1486 N N . PRO A 1 189 ? -11.922 -8.012 16.362 1.00 89.62 189 PRO A N 1
ATOM 1487 C CA . PRO A 1 189 ? -11.260 -8.806 17.395 1.00 89.62 189 PRO A CA 1
ATOM 1488 C C . PRO A 1 189 ? -11.795 -8.534 18.800 1.00 89.62 189 PRO A C 1
ATOM 1490 O O . PRO A 1 189 ? -12.007 -9.480 19.548 1.00 89.62 189 PRO A O 1
ATOM 1493 N N . ILE A 1 190 ? -12.057 -7.270 19.154 1.00 90.75 190 ILE A N 1
ATOM 1494 C CA . ILE A 1 190 ? -12.590 -6.923 20.480 1.00 90.75 190 ILE A CA 1
ATOM 1495 C C . ILE A 1 190 ? -13.977 -7.534 20.678 1.00 90.75 190 ILE A C 1
ATOM 1497 O O . ILE A 1 190 ? -14.206 -8.188 21.690 1.00 90.75 190 ILE A O 1
ATOM 1501 N N . ASN A 1 191 ? -14.877 -7.398 19.699 1.00 90.38 191 ASN A N 1
ATOM 1502 C CA . ASN A 1 191 ? -16.194 -8.034 19.765 1.00 90.38 191 ASN A CA 1
ATOM 1503 C C . ASN A 1 191 ? -16.087 -9.557 19.908 1.00 90.38 191 ASN A C 1
ATOM 1505 O O . ASN A 1 191 ? -16.839 -10.145 20.677 1.00 90.38 191 ASN A O 1
ATOM 1509 N N . LEU A 1 192 ? -15.144 -10.192 19.207 1.00 91.31 192 LEU A N 1
ATOM 1510 C CA . LEU A 1 192 ? -14.927 -11.637 19.287 1.00 91.31 192 LEU A CA 1
ATOM 1511 C C . LEU A 1 192 ? -14.387 -12.065 20.660 1.00 91.31 192 LEU A C 1
ATOM 1513 O O . LEU A 1 192 ? -14.838 -13.061 21.218 1.00 91.31 192 LEU A O 1
ATOM 1517 N N . VAL A 1 193 ? -13.461 -11.297 21.240 1.00 92.06 193 VAL A N 1
ATOM 1518 C CA . VAL A 1 193 ? -12.969 -11.537 22.605 1.00 92.06 193 VAL A CA 1
ATOM 1519 C C . VAL A 1 193 ? -14.099 -11.374 23.622 1.00 92.06 193 VAL A C 1
ATOM 1521 O O . VAL A 1 193 ? -14.258 -12.240 24.476 1.00 92.06 193 VAL A O 1
ATOM 1524 N N . LEU A 1 194 ? -14.922 -10.328 23.503 1.00 90.69 194 LEU A N 1
ATOM 1525 C CA . LEU A 1 194 ? -16.058 -10.100 24.402 1.00 90.69 194 LEU A CA 1
ATOM 1526 C C . LEU A 1 194 ? -17.116 -11.204 24.292 1.00 90.69 194 LEU A C 1
ATOM 1528 O O . LEU A 1 194 ? -17.577 -11.692 25.317 1.00 90.69 194 LEU A O 1
ATOM 1532 N N . GLN A 1 195 ? -17.444 -11.652 23.075 1.00 93.25 195 GLN A N 1
ATOM 1533 C CA . GLN A 1 195 ? -18.348 -12.790 22.850 1.00 93.25 195 GLN A CA 1
ATOM 1534 C C . GLN A 1 195 ? -17.846 -14.075 23.514 1.00 93.25 195 GLN A C 1
ATOM 1536 O O . GLN A 1 195 ? -18.648 -14.850 24.027 1.00 93.25 195 GLN A O 1
ATOM 1541 N N . ASN A 1 196 ? -16.530 -14.296 23.520 1.00 91.25 196 ASN A N 1
ATOM 1542 C CA . ASN A 1 196 ? -15.931 -15.492 24.106 1.00 91.25 196 ASN A CA 1
ATOM 1543 C C . ASN A 1 196 ? -15.765 -15.404 25.630 1.00 91.25 196 ASN A C 1
ATOM 1545 O O . ASN A 1 196 ? -15.799 -16.433 26.297 1.00 91.25 196 ASN A O 1
ATOM 1549 N N . GLN A 1 197 ? -15.543 -14.207 26.180 1.00 89.94 197 GLN A N 1
ATOM 1550 C CA . GLN A 1 197 ? -15.275 -14.018 27.610 1.00 89.94 197 GLN A CA 1
ATOM 1551 C C . GLN A 1 197 ? -16.526 -13.734 28.441 1.00 89.94 197 GLN A C 1
ATOM 1553 O O . GLN A 1 197 ? -16.517 -14.002 29.638 1.00 89.94 197 GLN A O 1
ATOM 1558 N N . ILE A 1 198 ? -17.582 -13.188 27.836 1.00 90.12 198 ILE A N 1
ATOM 1559 C CA . ILE A 1 198 ? -18.792 -12.765 28.545 1.00 90.12 198 ILE A CA 1
ATOM 1560 C C . ILE A 1 198 ? -19.980 -13.546 27.967 1.00 90.12 198 ILE A C 1
ATOM 1562 O O . ILE A 1 198 ? -20.506 -13.176 26.910 1.00 90.12 198 ILE A O 1
ATOM 1566 N N . PRO A 1 199 ? -20.413 -14.640 28.625 1.00 89.19 199 PRO A N 1
ATOM 1567 C CA . PRO A 1 199 ? -21.545 -15.438 28.171 1.00 89.19 199 PRO A CA 1
ATOM 1568 C C . PRO A 1 199 ? -22.799 -14.580 27.985 1.00 89.19 199 PRO A C 1
ATOM 1570 O O . PRO A 1 199 ? -23.205 -13.852 28.883 1.00 89.19 199 PRO A O 1
ATOM 1573 N N . GLY A 1 200 ? -23.423 -14.665 26.810 1.00 91.38 200 GLY A N 1
ATOM 1574 C CA . GLY A 1 200 ? -24.625 -13.888 26.485 1.00 91.38 200 GLY A CA 1
ATOM 1575 C C . GLY A 1 200 ? -24.363 -12.498 25.894 1.00 91.38 200 GLY A C 1
ATOM 1576 O O . GLY A 1 200 ? -25.321 -11.842 25.483 1.00 91.38 200 GLY A O 1
ATOM 1577 N N . TYR A 1 201 ? -23.101 -12.069 25.771 1.00 95.00 201 TYR A N 1
ATOM 1578 C CA . TYR A 1 201 ? -22.754 -10.822 25.093 1.00 95.00 201 TYR A CA 1
ATOM 1579 C C . TYR A 1 201 ? -23.201 -10.825 23.622 1.00 95.00 201 TYR A C 1
ATOM 1581 O O . TYR A 1 201 ? -22.922 -11.756 22.859 1.00 95.00 201 TYR A O 1
ATOM 1589 N N . LYS A 1 202 ? -23.846 -9.735 23.195 1.00 95.56 202 LYS A N 1
ATOM 1590 C CA . LYS A 1 202 ? -24.194 -9.467 21.794 1.00 95.56 202 LYS A CA 1
ATOM 1591 C C . LYS A 1 202 ? -23.758 -8.053 21.427 1.00 95.56 202 LYS A C 1
ATOM 1593 O O . LYS A 1 202 ? -23.998 -7.114 22.172 1.00 95.56 202 LYS A O 1
ATOM 1598 N N . SER A 1 203 ? -23.164 -7.868 20.249 1.00 94.06 203 SER A N 1
ATOM 1599 C CA . SER A 1 203 ? -22.641 -6.558 19.822 1.00 94.06 203 SER A CA 1
ATOM 1600 C C . SER A 1 203 ? -23.721 -5.480 19.649 1.00 94.06 203 SER A C 1
ATOM 1602 O O . SER A 1 203 ? -23.417 -4.287 19.700 1.00 94.06 203 SER A O 1
ATOM 1604 N N . ASN A 1 204 ? -24.973 -5.889 19.438 1.00 96.56 204 ASN A N 1
ATOM 1605 C CA . ASN A 1 204 ? -26.128 -5.007 19.304 1.00 96.56 204 ASN A CA 1
ATOM 1606 C C . ASN A 1 204 ? -26.883 -4.761 20.621 1.00 96.56 204 ASN A C 1
ATOM 1608 O O . ASN A 1 204 ? -27.860 -4.020 20.587 1.00 96.56 204 ASN A O 1
ATOM 1612 N N . MET A 1 205 ? -26.469 -5.366 21.742 1.00 96.81 205 MET A N 1
ATOM 1613 C CA . MET A 1 205 ? -27.075 -5.083 23.047 1.00 96.81 205 MET A CA 1
ATOM 1614 C C . MET A 1 205 ? -26.705 -3.675 23.510 1.00 96.81 205 MET A C 1
ATOM 1616 O O . MET A 1 205 ? -25.645 -3.167 23.135 1.00 96.81 205 MET A O 1
ATOM 1620 N N . THR A 1 206 ? -27.553 -3.044 24.310 1.00 97.75 206 THR A N 1
ATOM 1621 C CA . THR A 1 206 ? -27.277 -1.701 24.839 1.00 97.75 206 THR A CA 1
ATOM 1622 C C . THR A 1 206 ? -26.180 -1.733 25.906 1.00 97.75 206 THR A C 1
ATOM 1624 O O . THR A 1 206 ? -25.883 -2.785 26.481 1.00 97.75 206 THR A O 1
ATOM 1627 N N . LEU A 1 207 ? -25.555 -0.586 26.187 1.00 96.56 207 LEU A N 1
ATOM 1628 C CA . LEU A 1 207 ? -24.582 -0.475 27.279 1.00 96.56 207 LEU A CA 1
ATOM 1629 C C . LEU A 1 207 ? -25.193 -0.896 28.620 1.00 96.56 207 LEU A C 1
ATOM 1631 O O . LEU A 1 207 ? -24.544 -1.596 29.389 1.00 96.56 207 LEU A O 1
ATOM 1635 N N . ASP A 1 208 ? -26.438 -0.514 28.890 1.00 95.56 208 ASP A N 1
ATOM 1636 C CA . ASP A 1 208 ? -27.119 -0.876 30.134 1.00 95.56 208 ASP A CA 1
ATOM 1637 C C . ASP A 1 208 ? -27.401 -2.372 30.235 1.00 95.56 208 ASP A C 1
ATOM 1639 O O . ASP A 1 208 ? -27.164 -2.973 31.281 1.00 95.56 208 ASP A O 1
ATOM 1643 N N . GLU A 1 209 ? -27.842 -2.997 29.142 1.00 94.75 209 GLU A N 1
ATOM 1644 C CA . GLU A 1 209 ? -27.984 -4.453 29.081 1.00 94.75 209 GLU A CA 1
ATOM 1645 C C . GLU A 1 209 ? -26.635 -5.129 29.335 1.00 94.75 209 GLU A C 1
ATOM 1647 O O . GLU A 1 209 ? -26.557 -6.079 30.113 1.00 94.75 209 GLU A O 1
ATOM 1652 N N . PHE A 1 210 ? -25.560 -4.622 28.726 1.00 94.88 210 PHE A N 1
ATOM 1653 C CA . PHE A 1 210 ? -24.212 -5.151 28.915 1.00 94.88 210 PHE A CA 1
ATOM 1654 C C . PHE A 1 210 ? -23.747 -5.031 30.368 1.00 94.88 210 PHE A C 1
ATOM 1656 O O . PHE A 1 210 ? -23.271 -6.006 30.947 1.00 94.88 210 PHE A O 1
ATOM 1663 N N . LEU A 1 211 ? -23.912 -3.855 30.973 1.00 93.38 211 LEU A N 1
ATOM 1664 C CA . LEU A 1 211 ? -23.551 -3.622 32.366 1.00 93.38 211 LEU A CA 1
ATOM 1665 C C . LEU A 1 211 ? -24.397 -4.480 33.297 1.00 93.38 211 LEU A C 1
ATOM 1667 O O . LEU A 1 211 ? -23.846 -5.054 34.225 1.00 93.38 211 LEU A O 1
ATOM 1671 N N . SER A 1 212 ? -25.694 -4.637 33.025 1.00 90.12 212 SER A N 1
ATOM 1672 C CA . SER A 1 212 ? -26.551 -5.530 33.803 1.00 90.12 212 SER A CA 1
ATOM 1673 C C . SER A 1 212 ? -26.075 -6.980 33.719 1.00 90.12 212 SER A C 1
ATOM 1675 O O . SER A 1 212 ? -25.993 -7.624 34.755 1.00 90.12 212 SER A O 1
ATOM 1677 N N . LEU A 1 213 ? -25.664 -7.451 32.532 1.00 87.81 213 LEU A N 1
ATOM 1678 C CA . LEU A 1 213 ? -25.155 -8.803 32.299 1.00 87.81 213 LEU A CA 1
ATOM 1679 C C . LEU A 1 213 ? -23.858 -9.057 33.075 1.00 87.81 213 LEU A C 1
ATOM 1681 O O . LEU A 1 213 ? -23.777 -10.022 33.834 1.00 87.81 213 LEU A O 1
ATOM 1685 N N . VAL A 1 214 ? -22.865 -8.177 32.913 1.00 85.81 214 VAL A N 1
ATOM 1686 C CA . VAL A 1 214 ? -21.571 -8.266 33.615 1.00 85.81 214 VAL A CA 1
ATOM 1687 C C . VAL A 1 214 ? -21.766 -8.137 35.117 1.00 85.81 214 VAL A C 1
ATOM 1689 O O . VAL A 1 214 ? -21.110 -8.813 35.908 1.00 85.81 214 VAL A O 1
ATOM 1692 N N . ALA A 1 215 ? -22.679 -7.264 35.517 1.00 78.12 215 ALA A N 1
ATOM 1693 C CA . ALA A 1 215 ? -22.930 -7.032 36.909 1.00 78.12 215 ALA A CA 1
ATOM 1694 C C . ALA A 1 215 ? -23.815 -8.113 37.525 1.00 78.12 215 ALA A C 1
ATOM 1696 O O . ALA A 1 215 ? -23.696 -8.271 38.717 1.00 78.12 215 ALA A O 1
ATOM 1697 N N . THR A 1 216 ? -24.602 -8.930 36.813 1.00 68.56 216 THR A N 1
ATOM 1698 C CA . THR A 1 216 ? -25.312 -10.077 37.434 1.00 68.56 216 THR A CA 1
ATOM 1699 C C . THR A 1 216 ? -24.360 -11.031 38.162 1.00 68.56 216 THR A C 1
ATOM 1701 O O . THR A 1 216 ? -24.717 -11.561 39.211 1.00 68.56 216 THR A O 1
ATOM 1704 N N . ASP A 1 217 ? -23.137 -11.184 37.650 1.00 59.50 217 ASP A N 1
ATOM 1705 C CA . ASP A 1 217 ? -22.100 -12.035 38.243 1.00 59.50 217 ASP A CA 1
ATOM 1706 C C . ASP A 1 217 ? -21.536 -11.419 39.544 1.00 59.50 217 ASP A C 1
ATOM 1708 O O . ASP A 1 217 ? -21.386 -12.099 40.554 1.00 59.50 217 ASP A O 1
ATOM 1712 N N . LYS A 1 218 ? -21.334 -10.089 39.581 1.00 52.34 218 LYS A N 1
ATOM 1713 C CA . LYS A 1 218 ? -20.876 -9.340 40.777 1.00 52.34 218 LYS A CA 1
ATOM 1714 C C . LYS A 1 218 ? -21.995 -8.903 41.737 1.00 52.34 218 LYS A C 1
ATOM 1716 O O . LYS A 1 218 ? -21.769 -8.731 42.930 1.00 52.34 218 LYS A O 1
ATOM 1721 N N . PHE A 1 219 ? -23.205 -8.694 41.238 1.00 49.34 219 PHE A N 1
ATOM 1722 C CA . PHE A 1 219 ? -24.396 -8.311 41.994 1.00 49.34 219 PHE A CA 1
ATOM 1723 C C . PHE A 1 219 ? -24.923 -9.500 42.774 1.00 49.34 219 PHE A C 1
ATOM 1725 O O . PHE A 1 219 ? -25.439 -9.289 43.862 1.00 49.34 219 PHE A O 1
ATOM 1732 N N . GLY A 1 220 ? -24.735 -10.733 42.291 1.00 50.78 220 GLY A N 1
ATOM 1733 C CA . GLY A 1 220 ? -24.910 -11.920 43.125 1.00 50.78 220 GLY A CA 1
ATOM 1734 C C . GLY A 1 220 ? -24.062 -11.846 44.400 1.00 50.78 220 GLY A C 1
ATOM 1735 O O . GLY A 1 220 ? -24.562 -12.136 45.480 1.00 50.78 220 GLY A O 1
ATOM 1736 N N . GLU A 1 221 ? -22.821 -11.361 44.313 1.00 46.19 221 GLU A N 1
ATOM 1737 C CA . GLU A 1 221 ? -21.936 -11.215 45.478 1.00 46.19 221 GLU A CA 1
ATOM 1738 C C . GLU A 1 221 ? -22.255 -9.999 46.366 1.00 46.19 221 GLU A C 1
ATOM 1740 O O . GLU A 1 221 ? -21.996 -10.053 47.565 1.00 46.19 221 GLU A O 1
ATOM 1745 N N . LEU A 1 222 ? -22.823 -8.914 45.821 1.00 47.22 222 LEU A N 1
ATOM 1746 C CA . LEU A 1 222 ? -23.126 -7.678 46.568 1.00 47.22 222 LEU A CA 1
ATOM 1747 C C . LEU A 1 222 ? -24.561 -7.610 47.118 1.00 47.22 222 LEU A C 1
ATOM 1749 O O . LEU A 1 222 ? -24.767 -7.120 48.226 1.00 47.22 222 LEU A O 1
ATOM 1753 N N . LEU A 1 223 ? -25.556 -8.114 46.382 1.00 45.34 223 LEU A N 1
ATOM 1754 C CA . LEU A 1 223 ? -26.955 -8.136 46.828 1.00 45.34 223 LEU A CA 1
ATOM 1755 C C . LEU A 1 223 ? -27.196 -9.213 47.874 1.00 45.34 223 LEU A C 1
ATOM 1757 O O . LEU A 1 223 ? -28.014 -9.000 48.765 1.00 45.34 223 LEU A O 1
ATOM 1761 N N . VAL A 1 224 ? -26.492 -10.349 47.789 1.00 51.25 224 VAL A N 1
ATOM 1762 C CA . VAL A 1 224 ? -26.650 -11.422 48.773 1.00 51.25 224 VAL A CA 1
ATOM 1763 C C . VAL A 1 224 ? -26.360 -10.885 50.175 1.00 51.25 224 VAL A C 1
ATOM 1765 O O . VAL A 1 224 ? -27.290 -10.905 50.957 1.00 51.25 224 VAL A O 1
ATOM 1768 N N . PRO A 1 225 ? -25.207 -10.278 50.513 1.00 49.22 225 PRO A N 1
ATOM 1769 C CA . PRO A 1 225 ? -24.948 -9.749 51.856 1.00 49.22 225 PRO A CA 1
ATOM 1770 C C . PRO A 1 225 ? -25.943 -8.697 52.364 1.00 49.22 225 PRO A C 1
ATOM 1772 O O . PRO A 1 225 ? -26.234 -8.694 53.556 1.00 49.22 225 PRO A O 1
ATOM 1775 N N . GLU A 1 226 ? -26.462 -7.809 51.509 1.00 50.19 226 GLU A N 1
ATOM 1776 C CA . GLU A 1 226 ? -27.436 -6.771 51.899 1.00 50.19 226 GLU A CA 1
ATOM 1777 C C . GLU A 1 226 ? -28.809 -7.395 52.226 1.00 50.19 226 GLU A C 1
ATOM 1779 O O . GLU A 1 226 ? -29.447 -7.070 53.235 1.00 50.19 226 GLU A O 1
ATOM 1784 N N . ILE A 1 227 ? -29.228 -8.373 51.413 1.00 49.47 227 ILE A N 1
ATOM 1785 C CA . ILE A 1 227 ? -30.428 -9.187 51.642 1.00 49.47 227 ILE A CA 1
ATOM 1786 C C . ILE A 1 227 ? -30.219 -10.104 52.861 1.00 49.47 227 ILE A C 1
ATOM 1788 O O . ILE A 1 227 ? -31.107 -10.239 53.697 1.00 49.47 227 ILE A O 1
ATOM 1792 N N . THR A 1 228 ? -29.029 -10.681 53.041 1.00 51.09 228 THR A N 1
ATOM 1793 C CA . THR A 1 228 ? -28.703 -11.520 54.202 1.00 51.09 228 THR A CA 1
ATOM 1794 C C . THR A 1 228 ? -28.635 -10.692 55.481 1.00 51.09 228 THR A C 1
ATOM 1796 O O . THR A 1 228 ? -29.119 -11.150 56.502 1.00 51.09 228 THR A O 1
ATOM 1799 N N . LYS A 1 229 ? -28.131 -9.449 55.454 1.00 56.62 229 LYS A N 1
ATOM 1800 C CA . LYS A 1 229 ? -28.138 -8.536 56.616 1.00 56.62 229 LYS A CA 1
ATOM 1801 C C . LYS A 1 229 ? -29.550 -8.193 57.077 1.00 56.62 229 LYS A C 1
ATOM 1803 O O . LYS A 1 229 ? -29.805 -8.148 58.280 1.00 56.62 229 LYS A O 1
ATOM 1808 N N . THR A 1 230 ? -30.450 -7.932 56.131 1.00 55.28 230 THR A N 1
ATOM 1809 C CA . THR A 1 230 ? -31.862 -7.669 56.436 1.00 55.28 230 THR A CA 1
ATOM 1810 C C . THR A 1 230 ? -32.550 -8.927 56.978 1.00 55.28 230 THR A C 1
ATOM 1812 O O . THR A 1 230 ? -33.242 -8.839 57.988 1.00 55.28 230 THR A O 1
ATOM 1815 N N . LEU A 1 231 ? -32.251 -10.112 56.430 1.00 52.31 231 LEU A N 1
ATOM 1816 C CA . LEU A 1 231 ? -32.730 -11.402 56.951 1.00 52.31 231 LEU A CA 1
ATOM 1817 C C . LEU A 1 231 ? -32.137 -11.809 58.319 1.00 52.31 231 LEU A C 1
ATOM 1819 O O . LEU A 1 231 ? -32.849 -12.366 59.155 1.00 52.31 231 LEU A O 1
ATOM 1823 N N . ASP A 1 232 ? -30.855 -11.547 58.581 1.00 54.75 232 ASP A N 1
ATOM 1824 C CA . ASP A 1 232 ? -30.169 -11.911 59.832 1.00 54.75 232 ASP A CA 1
ATOM 1825 C C . ASP A 1 232 ? -30.609 -11.023 61.006 1.00 54.75 232 ASP A C 1
ATOM 1827 O O . ASP A 1 232 ? -30.761 -11.509 62.130 1.00 54.75 232 ASP A O 1
ATOM 1831 N N . SER A 1 233 ? -30.909 -9.746 60.737 1.00 57.31 233 SER A N 1
ATOM 1832 C CA . SER A 1 233 ? -31.620 -8.848 61.661 1.00 57.31 233 SER A CA 1
ATOM 1833 C C . SER A 1 233 ? -32.931 -9.471 62.164 1.00 57.31 233 SER A C 1
ATOM 1835 O O . SER A 1 233 ? -33.265 -9.379 63.347 1.00 57.31 233 SER A O 1
ATOM 1837 N N . ASP A 1 234 ? -33.657 -10.160 61.285 1.00 55.12 234 ASP A N 1
ATOM 1838 C CA . ASP A 1 234 ? -34.962 -10.735 61.607 1.00 55.12 234 ASP A CA 1
ATOM 1839 C C . ASP A 1 234 ? -34.858 -12.109 62.280 1.00 55.12 234 ASP A C 1
ATOM 1841 O O . ASP A 1 234 ? -35.625 -12.401 63.199 1.00 55.12 234 ASP A O 1
ATOM 1845 N N . LYS A 1 235 ? -33.844 -12.919 61.946 1.00 59.66 235 LYS A N 1
ATOM 1846 C CA . LYS A 1 235 ? -33.492 -14.119 62.730 1.00 59.66 235 LYS A CA 1
ATOM 1847 C C . LYS A 1 235 ? -33.130 -13.768 64.174 1.00 59.66 235 LYS A C 1
ATOM 1849 O O . LYS A 1 235 ? -33.497 -14.501 65.095 1.00 59.66 235 LYS A O 1
ATOM 1854 N N . ALA A 1 236 ? -32.440 -12.648 64.388 1.00 58.38 236 ALA A N 1
ATOM 1855 C CA . ALA A 1 236 ? -32.123 -12.161 65.726 1.00 58.38 236 ALA A CA 1
ATOM 1856 C C . ALA A 1 236 ? -33.391 -11.767 66.509 1.00 58.38 236 ALA A C 1
ATOM 1858 O O . ALA A 1 236 ? -33.509 -12.121 67.684 1.00 58.38 236 ALA A O 1
ATOM 1859 N N . LYS A 1 237 ? -34.378 -11.131 65.859 1.00 56.91 237 LYS A N 1
ATOM 1860 C CA . LYS A 1 237 ? -35.696 -10.855 66.464 1.00 56.91 237 LYS A CA 1
ATOM 1861 C C . LYS A 1 237 ? -36.471 -12.134 66.780 1.00 56.91 237 LYS A C 1
ATOM 1863 O O . LYS A 1 237 ? -36.988 -12.261 67.885 1.00 56.91 237 LYS A O 1
ATOM 1868 N N . GLU A 1 238 ? -36.507 -13.102 65.864 1.00 57.91 238 GLU A N 1
ATOM 1869 C CA . GLU A 1 238 ? -37.171 -14.397 66.078 1.00 57.91 238 GLU A CA 1
ATOM 1870 C C . GLU A 1 238 ? -36.561 -15.153 67.272 1.00 57.91 238 GLU A C 1
ATOM 1872 O O . GLU A 1 238 ? -37.275 -15.727 68.096 1.00 57.91 238 GLU A O 1
ATOM 1877 N N . THR A 1 239 ? -35.232 -15.107 67.406 1.00 66.25 239 THR A N 1
ATOM 1878 C CA . THR A 1 239 ? -34.509 -15.732 68.522 1.00 66.25 239 THR A CA 1
ATOM 1879 C C . THR A 1 239 ? -34.808 -15.020 69.846 1.00 66.25 239 THR A C 1
ATOM 1881 O O . THR A 1 239 ? -35.091 -15.687 70.839 1.00 66.25 239 THR A O 1
ATOM 1884 N N . ALA A 1 240 ? -34.849 -13.682 69.857 1.00 60.09 240 ALA A N 1
ATOM 1885 C CA . ALA A 1 240 ? -35.226 -12.897 71.034 1.00 60.09 240 ALA A CA 1
ATOM 1886 C C . ALA A 1 240 ? -36.679 -13.153 71.480 1.00 60.09 240 ALA A C 1
ATOM 1888 O O . ALA A 1 240 ? -36.938 -13.293 72.674 1.00 60.09 240 ALA A O 1
ATOM 1889 N N . TYR A 1 241 ? -37.623 -13.291 70.543 1.00 57.69 241 TYR A N 1
ATOM 1890 C CA . TYR A 1 241 ? -39.014 -13.643 70.856 1.00 57.69 241 TYR A CA 1
ATOM 1891 C C . TYR A 1 241 ? -39.143 -15.052 71.446 1.00 57.69 241 TYR A C 1
ATOM 1893 O O . TYR A 1 241 ? -39.838 -15.237 72.447 1.00 57.69 241 TYR A O 1
ATOM 1901 N N . LYS A 1 242 ? -38.436 -16.044 70.885 1.00 65.44 242 LYS A N 1
ATOM 1902 C CA . LYS A 1 242 ? -38.398 -17.410 71.439 1.00 65.44 242 LYS A CA 1
ATOM 1903 C C . LYS A 1 242 ? -37.798 -17.439 72.846 1.00 65.44 242 LYS A C 1
ATOM 1905 O O . LYS A 1 242 ? -38.307 -18.158 73.704 1.00 65.44 242 LYS A O 1
ATOM 1910 N N . GLU A 1 243 ? -36.764 -16.636 73.100 1.00 67.62 243 GLU A N 1
ATOM 1911 C CA . GLU A 1 243 ? -36.150 -16.471 74.423 1.00 67.62 243 GLU A CA 1
ATOM 1912 C C . GLU A 1 243 ? -37.150 -15.876 75.432 1.00 67.62 243 GLU A C 1
ATOM 1914 O O . GLU A 1 243 ? -37.328 -16.427 76.519 1.00 67.62 243 GLU A O 1
ATOM 1919 N N . ILE A 1 244 ? -37.868 -14.810 75.052 1.00 62.72 244 ILE A N 1
ATOM 1920 C CA . ILE A 1 244 ? -38.901 -14.163 75.880 1.00 62.72 244 ILE A CA 1
ATOM 1921 C C . ILE A 1 244 ? -40.038 -15.142 76.208 1.00 62.72 244 ILE A C 1
ATOM 1923 O O . ILE A 1 244 ? -40.454 -15.228 77.362 1.00 62.72 244 ILE A O 1
ATOM 1927 N N . ILE A 1 245 ? -40.502 -15.936 75.237 1.00 57.97 245 ILE A N 1
ATOM 1928 C CA . ILE A 1 245 ? -41.539 -16.962 75.450 1.00 57.97 245 ILE A CA 1
ATOM 1929 C C . ILE A 1 245 ? -41.044 -18.059 76.401 1.00 57.97 245 ILE A C 1
ATOM 1931 O O . ILE A 1 245 ? -41.773 -18.470 77.304 1.00 57.97 245 ILE A O 1
ATOM 1935 N N . ASN A 1 246 ? -39.794 -18.507 76.255 1.00 67.19 246 ASN A N 1
ATOM 1936 C CA . ASN A 1 246 ? -39.200 -19.487 77.167 1.00 67.19 246 ASN A CA 1
ATOM 1937 C C . ASN A 1 246 ? -39.036 -18.937 78.590 1.00 67.19 246 ASN A C 1
ATOM 1939 O O . ASN A 1 246 ? -39.209 -19.679 79.558 1.00 67.19 246 ASN A O 1
ATOM 1943 N N . GLN A 1 247 ? -38.714 -17.649 78.738 1.00 65.19 247 GLN A N 1
ATOM 1944 C CA . GLN A 1 247 ? -38.655 -16.991 80.042 1.00 65.19 247 GLN A CA 1
ATOM 1945 C C . GLN A 1 247 ? -40.052 -16.829 80.657 1.00 65.19 247 GLN A C 1
ATOM 1947 O O . GLN A 1 247 ? -40.231 -17.164 81.824 1.00 65.19 247 GLN A O 1
ATOM 1952 N N . LEU A 1 248 ? -41.061 -16.430 79.877 1.00 54.53 248 LEU A N 1
ATOM 1953 C CA . LEU A 1 248 ? -42.459 -16.355 80.324 1.00 54.53 248 LEU A CA 1
ATOM 1954 C C . LEU A 1 248 ? -42.987 -17.720 80.797 1.00 54.53 248 LEU A C 1
ATOM 1956 O O . LEU A 1 248 ? -43.632 -17.801 81.843 1.00 54.53 248 LEU A O 1
ATOM 1960 N N . ARG A 1 249 ? -42.628 -18.805 80.097 1.00 56.72 249 ARG A N 1
ATOM 1961 C CA . ARG A 1 249 ? -42.983 -20.190 80.456 1.00 56.72 249 ARG A CA 1
ATOM 1962 C C . ARG A 1 249 ? -42.333 -20.661 81.770 1.00 56.72 249 ARG A C 1
ATOM 1964 O O . ARG A 1 249 ? -42.889 -21.516 82.447 1.00 56.72 249 ARG A O 1
ATOM 1971 N N . LYS A 1 250 ? -41.182 -20.097 82.162 1.00 65.38 250 LYS A N 1
ATOM 1972 C CA . LYS A 1 250 ? -40.518 -20.390 83.451 1.00 65.38 250 LYS A CA 1
ATOM 1973 C C . LYS A 1 250 ? -41.134 -19.651 84.644 1.00 65.38 250 LYS A C 1
ATOM 1975 O O . LYS A 1 250 ? -40.959 -20.101 85.771 1.00 65.38 250 LYS A O 1
ATOM 1980 N N . VAL A 1 251 ? -41.796 -18.515 84.415 1.00 63.03 251 VAL A N 1
ATOM 1981 C CA . VAL A 1 251 ? -42.253 -17.603 85.484 1.00 63.03 251 VAL A CA 1
ATOM 1982 C C . VAL A 1 251 ? -43.740 -17.786 85.819 1.00 63.03 251 VAL A C 1
ATOM 1984 O O . VAL A 1 251 ? -44.160 -17.410 86.910 1.00 63.03 251 VAL A O 1
ATOM 1987 N N . SER A 1 252 ? -44.541 -18.407 84.943 1.00 47.12 252 SER A N 1
ATOM 1988 C CA . SER A 1 252 ? -45.968 -18.649 85.197 1.00 47.12 252 SER A CA 1
ATOM 1989 C C . SER A 1 252 ? -46.418 -20.057 84.758 1.00 47.12 252 SER A C 1
ATOM 1991 O O . SER A 1 252 ? -46.406 -20.343 83.561 1.00 47.12 252 SER A O 1
ATOM 1993 N N . PRO A 1 253 ? -46.868 -20.935 85.682 1.00 55.03 253 PRO A N 1
ATOM 1994 C CA . PRO A 1 253 ? -47.379 -22.277 85.363 1.00 55.03 253 PRO A CA 1
ATOM 1995 C C . PRO A 1 253 ? -48.779 -22.277 84.717 1.00 55.03 253 PRO A C 1
ATOM 1997 O O . PRO A 1 253 ? -49.293 -23.325 84.350 1.00 55.03 253 PRO A O 1
ATOM 2000 N N . VAL A 1 254 ? -49.398 -21.105 84.524 1.00 50.72 254 VAL A N 1
ATOM 2001 C CA . VAL A 1 254 ? -50.704 -20.956 83.846 1.00 50.72 254 VAL A CA 1
ATOM 2002 C C . VAL A 1 254 ? -50.627 -21.305 82.345 1.00 50.72 254 VAL A C 1
ATOM 2004 O O . VAL A 1 254 ? -51.650 -21.505 81.702 1.00 50.72 254 VAL A O 1
ATOM 2007 N N . PHE A 1 255 ? -49.421 -21.451 81.788 1.00 49.09 255 PHE A N 1
ATOM 2008 C CA . PHE A 1 255 ? -49.175 -21.825 80.390 1.00 49.09 255 PHE A CA 1
ATOM 2009 C C . PHE A 1 255 ? -48.943 -23.339 80.168 1.00 49.09 255 PHE A C 1
ATOM 2011 O O . PHE A 1 255 ? -48.382 -23.722 79.145 1.00 49.09 255 PHE A O 1
ATOM 2018 N N . GLU A 1 256 ? -49.325 -24.215 81.108 1.00 49.31 256 GLU A N 1
ATOM 2019 C CA . GLU A 1 256 ? -49.230 -25.682 80.933 1.00 49.31 256 GLU A CA 1
ATOM 2020 C C . GLU A 1 256 ? -50.412 -26.312 80.184 1.00 49.31 256 GLU A C 1
ATOM 2022 O O . GLU A 1 256 ? -50.352 -27.489 79.814 1.00 49.31 256 GLU A O 1
ATOM 2027 N N . ASP A 1 257 ? -51.465 -25.546 79.905 1.00 52.84 257 ASP A N 1
ATOM 2028 C CA . ASP A 1 257 ? -52.549 -26.036 79.071 1.00 52.84 257 ASP A CA 1
ATOM 2029 C C . ASP A 1 257 ? -52.084 -26.099 77.600 1.00 52.84 257 ASP A C 1
ATOM 2031 O O . ASP A 1 257 ? -51.809 -25.099 76.921 1.00 52.84 257 ASP A O 1
ATOM 2035 N N . LYS A 1 258 ? -51.887 -27.335 77.122 1.00 56.56 258 LYS A N 1
ATOM 2036 C CA . LYS A 1 258 ? -51.375 -27.637 75.775 1.00 56.56 258 LYS A CA 1
ATOM 2037 C C . LYS A 1 258 ? -52.223 -26.997 74.676 1.00 56.56 258 LYS A C 1
ATOM 2039 O O . LYS A 1 258 ? -51.681 -26.698 73.612 1.00 56.56 258 LYS A O 1
ATOM 2044 N N . GLU A 1 259 ? -53.513 -26.779 74.925 1.00 55.69 259 GLU A N 1
ATOM 2045 C CA . GLU A 1 259 ? -54.438 -26.192 73.955 1.00 55.69 259 GLU A CA 1
ATOM 2046 C C . GLU A 1 259 ? -54.199 -24.686 73.758 1.00 55.69 259 GLU A C 1
ATOM 2048 O O . GLU A 1 259 ? -54.064 -24.225 72.623 1.00 55.69 259 GLU A O 1
ATOM 2053 N N . THR A 1 260 ? -54.028 -23.921 74.840 1.00 57.00 260 THR A N 1
ATOM 2054 C CA . THR A 1 260 ? -53.768 -22.469 74.776 1.00 57.00 260 THR A CA 1
ATOM 2055 C C . THR A 1 260 ? -52.356 -22.148 74.292 1.00 57.00 260 THR A C 1
ATOM 2057 O O . THR A 1 260 ? -52.152 -21.174 73.569 1.00 57.00 260 THR A O 1
ATOM 2060 N N . THR A 1 261 ? -51.373 -22.997 74.602 1.00 58.41 261 THR A N 1
ATOM 2061 C CA . THR A 1 261 ? -49.994 -22.811 74.115 1.00 58.41 261 THR A CA 1
ATOM 2062 C C . THR A 1 261 ? -49.881 -23.090 72.614 1.00 58.41 261 THR A C 1
ATOM 2064 O O . THR A 1 261 ? -49.123 -22.414 71.919 1.00 58.41 261 THR A O 1
ATOM 2067 N N . GLY A 1 262 ? -50.653 -24.055 72.101 1.00 66.25 262 GLY A N 1
ATOM 2068 C CA . GLY A 1 262 ? -50.753 -24.337 70.669 1.00 66.25 262 GLY A CA 1
ATOM 2069 C C . GLY A 1 262 ? -51.374 -23.178 69.889 1.00 66.25 262 GLY A C 1
ATOM 2070 O O . GLY A 1 262 ? -50.829 -22.785 68.863 1.00 66.25 262 GLY A O 1
ATOM 2071 N N . GLN A 1 263 ? -52.450 -22.579 70.411 1.00 70.81 263 GLN A N 1
ATOM 2072 C CA . GLN A 1 263 ? -53.111 -21.429 69.782 1.00 70.81 263 GLN A CA 1
ATOM 2073 C C . GLN A 1 263 ? -52.215 -20.184 69.742 1.00 70.81 263 GLN A C 1
ATOM 2075 O O . GLN A 1 263 ? -52.099 -19.561 68.691 1.00 70.81 263 GLN A O 1
ATOM 2080 N N . ILE A 1 264 ? -51.507 -19.868 70.834 1.00 69.44 264 ILE A N 1
ATOM 2081 C CA . ILE A 1 264 ? -50.571 -18.729 70.876 1.00 69.44 264 ILE A CA 1
ATOM 2082 C C . ILE A 1 264 ? -49.390 -18.948 69.921 1.00 69.44 264 ILE A C 1
ATOM 2084 O O . ILE A 1 264 ? -48.976 -18.019 69.232 1.00 69.44 264 ILE A O 1
ATOM 2088 N N . GLN A 1 265 ? -48.852 -20.170 69.850 1.00 68.38 265 GLN A N 1
ATOM 2089 C CA . GLN A 1 265 ? -47.770 -20.493 68.919 1.00 68.38 265 GLN A CA 1
ATOM 2090 C C . GLN A 1 265 ? -48.236 -20.361 67.464 1.00 68.38 265 GLN A C 1
ATOM 2092 O O . GLN A 1 265 ? -47.533 -19.782 66.645 1.00 68.38 265 GLN A O 1
ATOM 2097 N N . GLN A 1 266 ? -49.442 -20.843 67.157 1.00 75.50 266 GLN A N 1
ATOM 2098 C CA . GLN A 1 266 ? -50.015 -20.797 65.816 1.00 75.50 266 GLN A CA 1
ATOM 2099 C C . GLN A 1 266 ? -50.371 -19.364 65.384 1.00 75.50 266 GLN A C 1
ATOM 2101 O O . GLN A 1 266 ? -50.150 -18.997 64.231 1.00 75.50 266 GLN A O 1
ATOM 2106 N N . GLU A 1 267 ? -50.865 -18.532 66.304 1.00 77.12 267 GLU A N 1
ATOM 2107 C CA . GLU A 1 267 ? -51.132 -17.114 66.054 1.00 77.12 267 GLU A CA 1
ATOM 2108 C C . GLU A 1 267 ? -49.830 -16.328 65.847 1.00 77.12 267 GLU A C 1
ATOM 2110 O O . GLU A 1 267 ? -49.728 -15.563 64.885 1.00 77.12 267 GLU A O 1
ATOM 2115 N N . LEU A 1 268 ? -48.804 -16.588 66.664 1.00 73.94 268 LEU A N 1
ATOM 2116 C CA . LEU A 1 268 ? -47.479 -15.986 66.521 1.00 73.94 268 LEU A CA 1
ATOM 2117 C C . LEU A 1 268 ? -46.798 -16.394 65.209 1.00 73.94 268 LEU A C 1
ATOM 2119 O O . LEU A 1 268 ? -46.278 -15.536 64.500 1.00 73.94 268 LEU A O 1
ATOM 2123 N N . ASP A 1 269 ? -46.836 -17.679 64.853 1.00 76.75 269 ASP A N 1
ATOM 2124 C CA . ASP A 1 269 ? -46.285 -18.170 63.589 1.00 76.75 269 ASP A CA 1
ATOM 2125 C C . ASP A 1 269 ? -47.025 -17.531 62.397 1.00 76.75 269 ASP A C 1
ATOM 2127 O O . ASP A 1 269 ? -46.386 -17.125 61.426 1.00 76.75 269 ASP A O 1
ATOM 2131 N N . SER A 1 270 ? -48.348 -17.328 62.495 1.00 77.69 270 SER A N 1
ATOM 2132 C CA . SER A 1 270 ? -49.120 -16.608 61.469 1.00 77.69 270 SER A CA 1
ATOM 2133 C C . SER A 1 270 ? -48.725 -15.128 61.355 1.00 77.69 270 SER A C 1
ATOM 2135 O O . SER A 1 270 ? -48.595 -14.611 60.242 1.00 77.69 270 SER A O 1
ATOM 2137 N N . GLN A 1 271 ? -48.465 -14.449 62.479 1.00 77.38 271 GLN A N 1
ATOM 2138 C CA . GLN A 1 271 ? -48.023 -13.052 62.493 1.00 77.38 271 GLN A CA 1
ATOM 2139 C C . GLN A 1 271 ? -46.612 -12.911 61.916 1.00 77.38 271 GLN A C 1
ATOM 2141 O O . GLN A 1 271 ? -46.390 -12.046 61.071 1.00 77.38 271 GLN A O 1
ATOM 2146 N N . ILE A 1 272 ? -45.690 -13.807 62.281 1.00 75.19 272 ILE A N 1
ATOM 2147 C CA . ILE A 1 272 ? -44.328 -13.851 61.728 1.00 75.19 272 ILE A CA 1
ATOM 2148 C C . ILE A 1 272 ? -44.371 -14.094 60.219 1.00 75.19 272 ILE A C 1
ATOM 2150 O O . ILE A 1 272 ? -43.632 -13.464 59.463 1.00 75.19 272 ILE A O 1
ATOM 2154 N N . GLN A 1 273 ? -45.235 -14.997 59.756 1.00 76.62 273 GLN A N 1
ATOM 2155 C CA . GLN A 1 273 ? -45.362 -15.295 58.334 1.00 76.62 273 GLN A CA 1
ATOM 2156 C C . GLN A 1 273 ? -45.948 -14.106 57.561 1.00 76.62 273 GLN A C 1
ATOM 2158 O O . GLN A 1 273 ? -45.445 -13.766 56.491 1.00 76.62 273 GLN A O 1
ATOM 2163 N N . THR A 1 274 ? -46.917 -13.404 58.154 1.00 78.06 274 THR A N 1
ATOM 2164 C CA . THR A 1 274 ? -47.491 -12.175 57.590 1.00 78.06 274 THR A CA 1
ATOM 2165 C C . THR A 1 274 ? -46.459 -11.041 57.539 1.00 78.06 274 THR A C 1
ATOM 2167 O O . THR A 1 274 ? -46.319 -10.388 56.507 1.00 78.06 274 THR A O 1
ATOM 2170 N N . GLU A 1 275 ? -45.677 -10.823 58.603 1.00 74.12 275 GLU A N 1
ATOM 2171 C CA . GLU A 1 275 ? -44.593 -9.830 58.605 1.00 74.12 275 GLU A CA 1
ATOM 2172 C C . GLU A 1 275 ? -4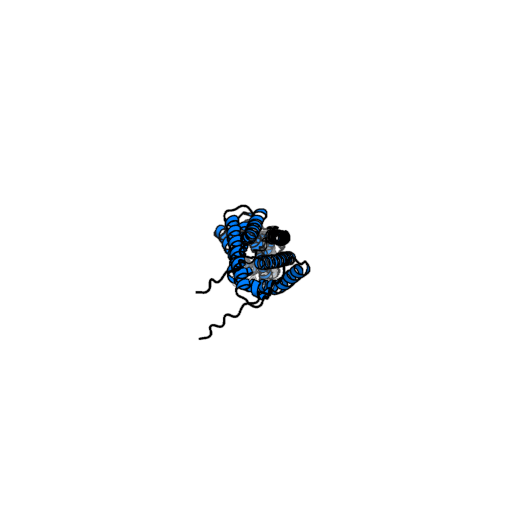3.504 -10.168 57.582 1.00 74.12 275 GLU A C 1
ATOM 2174 O O . GLU A 1 275 ? -43.062 -9.281 56.849 1.00 74.12 275 GLU A O 1
ATOM 2179 N N . ARG A 1 276 ? -43.112 -11.444 57.461 1.00 74.50 276 ARG A N 1
ATOM 2180 C CA . ARG A 1 276 ? -42.155 -11.888 56.436 1.00 74.50 276 ARG A CA 1
ATOM 2181 C C . ARG A 1 276 ? -42.661 -11.602 55.029 1.00 74.50 276 ARG A C 1
ATOM 2183 O O . ARG A 1 276 ? -41.892 -11.097 54.216 1.00 74.50 276 ARG A O 1
ATOM 2190 N N . GLU A 1 277 ? -43.930 -11.873 54.735 1.00 76.38 277 GLU A N 1
ATOM 2191 C CA . GLU A 1 277 ? -44.516 -11.559 53.428 1.00 76.38 277 GLU A CA 1
ATOM 2192 C C . GLU A 1 277 ? -44.546 -10.050 53.160 1.00 76.38 277 GLU A C 1
ATOM 2194 O O . GLU A 1 277 ? -44.209 -9.614 52.057 1.00 76.38 277 GLU A O 1
ATOM 2199 N N . VAL A 1 278 ? -44.887 -9.234 54.163 1.00 78.06 278 VAL A N 1
ATOM 2200 C CA . VAL A 1 278 ? -44.887 -7.766 54.046 1.00 78.06 278 VAL A CA 1
ATOM 2201 C C . VAL A 1 278 ? -43.477 -7.236 53.780 1.00 78.06 278 VAL A C 1
ATOM 2203 O O . VAL A 1 278 ? -43.293 -6.416 52.878 1.00 78.06 278 VAL A O 1
ATOM 2206 N N . ILE A 1 279 ? -42.471 -7.735 54.501 1.00 72.62 279 ILE A N 1
ATOM 2207 C CA . ILE A 1 279 ? -41.066 -7.342 54.331 1.00 72.62 279 ILE A CA 1
ATOM 2208 C C . ILE A 1 279 ? -40.528 -7.824 52.984 1.00 72.62 279 ILE A C 1
ATOM 2210 O O . ILE A 1 279 ? -39.891 -7.053 52.273 1.00 72.62 279 ILE A O 1
ATOM 2214 N N . GLN A 1 280 ? -40.825 -9.059 52.579 1.00 73.50 280 GLN A N 1
ATOM 2215 C CA . GLN A 1 280 ? -40.399 -9.595 51.288 1.00 73.50 280 GLN A CA 1
ATOM 2216 C C . GLN A 1 280 ? -41.018 -8.801 50.133 1.00 73.50 280 GLN A C 1
ATOM 2218 O O . GLN A 1 280 ? -40.332 -8.467 49.168 1.00 73.50 280 GLN A O 1
ATOM 2223 N N . LYS A 1 281 ? -42.294 -8.422 50.253 1.00 78.44 281 LYS A N 1
ATOM 2224 C CA . LYS A 1 281 ? -42.980 -7.571 49.276 1.00 78.44 281 LYS A CA 1
ATOM 2225 C C . LYS A 1 281 ? -42.408 -6.150 49.256 1.00 78.44 281 LYS A C 1
ATOM 2227 O O . LYS A 1 281 ? -42.264 -5.582 48.176 1.00 78.44 281 LYS A O 1
ATOM 2232 N N . ALA A 1 282 ? -42.029 -5.597 50.409 1.00 74.81 282 ALA A N 1
ATOM 2233 C CA . ALA A 1 282 ? -41.356 -4.301 50.506 1.00 74.81 282 ALA A CA 1
ATOM 2234 C C . ALA A 1 282 ? -39.932 -4.331 49.915 1.00 74.81 282 ALA A C 1
ATOM 2236 O O . ALA A 1 282 ? -39.559 -3.421 49.178 1.00 74.81 282 ALA A O 1
ATOM 2237 N N . ALA A 1 283 ? -39.164 -5.394 50.161 1.00 72.19 283 ALA A N 1
ATOM 2238 C CA . ALA A 1 283 ? -37.834 -5.597 49.591 1.00 72.19 283 ALA A CA 1
ATOM 2239 C C . ALA A 1 283 ? -37.898 -5.767 48.065 1.00 72.19 283 ALA A C 1
ATOM 2241 O O . ALA A 1 283 ? -37.155 -5.112 47.336 1.00 72.19 283 ALA A O 1
ATOM 2242 N N . LEU A 1 284 ? -38.851 -6.563 47.566 1.00 74.88 284 LEU A N 1
ATOM 2243 C CA . LEU A 1 284 ? -39.123 -6.702 46.132 1.00 74.88 284 LEU A CA 1
ATOM 2244 C C . LEU A 1 284 ? -39.560 -5.378 45.492 1.00 74.88 284 LEU A C 1
ATOM 2246 O O . LEU A 1 284 ? -39.217 -5.123 44.342 1.00 74.88 284 LEU A O 1
ATOM 2250 N N . ALA A 1 285 ? -40.277 -4.521 46.225 1.00 78.81 285 ALA A N 1
ATOM 2251 C CA . ALA A 1 285 ? -40.665 -3.198 45.740 1.00 78.81 285 ALA A CA 1
ATOM 2252 C C . ALA A 1 285 ? -39.482 -2.213 45.661 1.00 78.81 285 ALA A C 1
ATOM 2254 O O . ALA A 1 285 ? -39.490 -1.327 44.808 1.00 78.81 285 ALA A O 1
ATOM 2255 N N . GLN A 1 286 ? -38.458 -2.364 46.511 1.00 79.25 286 GLN A N 1
ATOM 2256 C CA . GLN A 1 286 ? -37.250 -1.524 46.494 1.00 79.25 286 GLN A CA 1
ATOM 2257 C C . GLN A 1 286 ? -36.178 -2.020 45.512 1.00 79.25 286 GLN A C 1
ATOM 2259 O O . GLN A 1 286 ? -35.363 -1.229 45.037 1.00 79.25 286 GLN A O 1
ATOM 2264 N N . LEU A 1 287 ? -36.203 -3.306 45.161 1.00 76.69 287 LEU A N 1
ATOM 2265 C CA . LEU A 1 287 ? -35.226 -3.958 44.284 1.00 76.69 287 LEU A CA 1
ATOM 2266 C C . LEU A 1 287 ? -35.025 -3.238 42.932 1.00 76.69 287 LEU A C 1
ATOM 2268 O O . LEU A 1 287 ? -33.873 -3.000 42.569 1.00 76.69 287 LEU A O 1
ATOM 2272 N N . PRO A 1 288 ? -36.080 -2.787 42.218 1.00 79.62 288 PRO A N 1
ATOM 2273 C CA . PRO A 1 288 ? -35.922 -2.029 40.975 1.00 79.62 288 PRO A CA 1
ATOM 2274 C C . PRO A 1 288 ? -35.219 -0.680 41.172 1.00 79.62 288 PRO A C 1
ATOM 2276 O O . PRO A 1 288 ? -34.467 -0.243 40.302 1.00 79.62 288 PRO A O 1
ATOM 2279 N N . ALA A 1 289 ? -35.448 -0.014 42.309 1.00 82.25 289 ALA A N 1
ATOM 2280 C CA . ALA A 1 289 ? -34.822 1.270 42.616 1.00 82.25 289 ALA A CA 1
ATOM 2281 C C . ALA A 1 289 ? -33.326 1.100 42.920 1.00 82.25 289 ALA A C 1
ATOM 2283 O O . ALA A 1 289 ? -32.504 1.832 42.371 1.00 82.25 289 ALA A O 1
ATOM 2284 N N . VAL A 1 290 ? -32.971 0.085 43.717 1.00 80.06 290 VAL A N 1
ATOM 2285 C CA . VAL A 1 290 ? -31.573 -0.264 44.019 1.00 80.06 290 VAL A CA 1
ATOM 2286 C C . VAL A 1 290 ? -30.838 -0.706 42.752 1.00 80.06 290 VAL A C 1
ATOM 2288 O O . VAL A 1 290 ? -29.739 -0.230 42.479 1.00 80.06 290 VAL A O 1
ATOM 2291 N N . GLN A 1 291 ? -31.464 -1.548 41.926 1.00 80.69 291 GLN A N 1
ATOM 2292 C CA . GLN A 1 291 ? -30.895 -1.990 40.652 1.00 80.69 291 GLN A CA 1
ATOM 2293 C C . GLN A 1 291 ? -30.626 -0.810 39.713 1.00 80.69 291 GLN A C 1
ATOM 2295 O O . GLN A 1 291 ? -29.565 -0.746 39.095 1.00 80.69 291 GLN A O 1
ATOM 2300 N N . LYS A 1 292 ? -31.557 0.149 39.630 1.00 87.19 292 LYS A N 1
ATOM 2301 C CA . LYS A 1 292 ? -31.378 1.356 38.821 1.00 87.19 292 LYS A CA 1
ATOM 2302 C C . LYS A 1 292 ? -30.210 2.209 39.323 1.00 87.19 292 LYS A C 1
ATOM 2304 O O . LYS A 1 292 ? -29.386 2.621 38.515 1.00 87.19 292 LYS A O 1
ATOM 2309 N N . GLN A 1 293 ? -30.111 2.431 40.634 1.00 87.00 293 GLN A N 1
ATOM 2310 C CA . GLN A 1 293 ? -29.028 3.219 41.227 1.00 87.00 293 GLN A CA 1
ATOM 2311 C C . GLN A 1 293 ? -27.655 2.572 40.999 1.00 87.00 293 GLN A C 1
ATOM 2313 O O . GLN A 1 293 ? -26.710 3.250 40.597 1.00 87.00 293 GLN A O 1
ATOM 2318 N N . LEU A 1 294 ? -27.551 1.257 41.199 1.00 85.25 294 LEU A N 1
ATOM 2319 C CA . LEU A 1 294 ? -26.309 0.521 40.969 1.00 85.25 294 LEU A CA 1
ATOM 2320 C C . LEU A 1 294 ? -25.912 0.511 39.488 1.00 85.25 294 LEU A C 1
ATOM 2322 O O . LEU A 1 294 ? -24.730 0.598 39.163 1.00 85.25 294 LEU A O 1
ATOM 2326 N N . LEU A 1 295 ? -26.887 0.433 38.581 1.00 89.12 295 LEU A N 1
ATOM 2327 C CA . LEU A 1 295 ? -26.637 0.486 37.144 1.00 89.12 295 LEU A CA 1
ATOM 2328 C C . LEU A 1 295 ? -26.190 1.885 36.691 1.00 89.12 295 LEU A C 1
ATOM 2330 O O . LEU A 1 295 ? -25.275 1.995 35.878 1.00 89.12 295 LEU A O 1
ATOM 2334 N N . GLU A 1 296 ? -26.767 2.952 37.249 1.00 92.94 296 GLU A N 1
ATOM 2335 C CA . GLU A 1 296 ? -26.307 4.330 37.025 1.00 92.94 296 GLU A CA 1
ATOM 2336 C C . GLU A 1 296 ? -24.874 4.543 37.536 1.00 92.94 296 GLU A C 1
ATOM 2338 O O . GLU A 1 296 ? -24.054 5.164 36.853 1.00 92.94 296 GLU A O 1
ATOM 2343 N N . GLU A 1 297 ? -24.542 3.991 38.703 1.00 91.12 297 GLU A N 1
ATOM 2344 C CA . GLU A 1 297 ? -23.191 4.042 39.260 1.00 91.12 297 GLU A CA 1
ATOM 2345 C C . GLU A 1 297 ? -22.183 3.258 38.411 1.00 91.12 297 GLU A C 1
ATOM 2347 O O . GLU A 1 297 ? -21.144 3.813 38.042 1.00 91.12 297 GLU A O 1
ATOM 2352 N N . ALA A 1 298 ? -22.518 2.026 38.019 1.00 90.25 298 ALA A N 1
ATOM 2353 C CA . ALA A 1 298 ? -21.692 1.206 37.136 1.00 90.25 298 ALA A CA 1
ATOM 2354 C C . ALA A 1 298 ? -21.482 1.878 35.772 1.00 90.25 298 ALA A C 1
ATOM 2356 O O . ALA A 1 298 ? -20.370 1.877 35.241 1.00 90.25 298 ALA A O 1
ATOM 2357 N N . ARG A 1 299 ? -22.526 2.511 35.216 1.00 94.88 299 ARG A N 1
ATOM 2358 C CA . ARG A 1 299 ? -22.424 3.290 33.976 1.00 94.88 299 ARG A CA 1
ATOM 2359 C C . ARG A 1 299 ? -21.463 4.457 34.153 1.00 94.88 299 ARG A C 1
ATOM 2361 O O . ARG A 1 299 ? -20.571 4.637 33.329 1.00 94.88 299 ARG A O 1
ATOM 2368 N N . ARG A 1 300 ? -21.612 5.239 35.224 1.00 96.00 300 ARG A N 1
ATOM 2369 C CA . ARG A 1 300 ? -20.736 6.380 35.518 1.00 96.00 300 ARG A CA 1
ATOM 2370 C C . ARG A 1 300 ? -19.276 5.947 35.646 1.00 96.00 300 ARG A C 1
ATOM 2372 O O . ARG A 1 300 ? -18.418 6.571 35.026 1.00 96.00 300 ARG A O 1
ATOM 2379 N N . GLU A 1 301 ? -19.001 4.885 36.403 1.00 92.81 301 GLU A N 1
ATOM 2380 C CA . GLU A 1 301 ? -17.646 4.351 36.567 1.00 92.81 301 GLU A CA 1
ATOM 2381 C C . GLU A 1 301 ? -17.074 3.890 35.223 1.00 92.81 301 GLU A C 1
ATOM 2383 O O . GLU A 1 301 ? -15.998 4.337 34.830 1.00 92.81 301 GLU A O 1
ATOM 2388 N N . PHE A 1 302 ? -17.833 3.095 34.462 1.00 94.06 302 PHE A N 1
ATOM 2389 C CA . PHE A 1 302 ? -17.429 2.614 33.141 1.00 94.06 302 PHE A CA 1
ATOM 2390 C C . PHE A 1 302 ? -17.068 3.771 32.195 1.00 94.06 302 PHE A C 1
ATOM 2392 O O . PHE A 1 302 ? -15.985 3.796 31.602 1.00 94.06 302 PHE A O 1
ATOM 2399 N N . LEU A 1 303 ? -17.946 4.769 32.079 1.00 95.06 303 LEU A N 1
ATOM 2400 C CA . LEU A 1 303 ? -17.727 5.936 31.222 1.00 95.06 303 LEU A CA 1
ATOM 2401 C C . LEU A 1 303 ? -16.512 6.756 31.668 1.00 95.06 303 LEU A C 1
ATOM 2403 O O . LEU A 1 303 ? -15.725 7.199 30.827 1.00 95.06 303 LEU A O 1
ATOM 2407 N N . GLN A 1 304 ? -16.302 6.894 32.979 1.00 96.06 304 GLN A N 1
ATOM 2408 C CA . GLN A 1 304 ? -15.143 7.580 33.543 1.00 96.06 304 GLN A CA 1
ATOM 2409 C C . GLN A 1 304 ? -13.834 6.824 33.270 1.00 96.06 304 GLN A C 1
ATOM 2411 O O . GLN A 1 304 ? -12.842 7.446 32.878 1.00 96.06 304 GLN A O 1
ATOM 2416 N N . THR A 1 305 ? -13.818 5.495 33.415 1.00 93.44 305 THR A N 1
ATOM 2417 C CA . THR A 1 305 ? -12.643 4.650 33.140 1.00 93.44 305 THR A CA 1
ATOM 2418 C C . THR A 1 305 ? -12.183 4.782 31.691 1.00 93.44 305 THR A C 1
ATOM 2420 O O . THR A 1 305 ? -10.982 4.883 31.419 1.00 93.44 305 THR A O 1
ATOM 2423 N N . PHE A 1 306 ? -13.129 4.806 30.751 1.00 93.94 306 PHE A N 1
ATOM 2424 C CA . PHE A 1 306 ? -12.824 4.875 29.323 1.00 93.94 306 PHE A CA 1
ATOM 2425 C C . PHE A 1 306 ? -12.810 6.295 28.746 1.00 93.94 306 PHE A C 1
ATOM 2427 O O . PHE A 1 306 ? -12.413 6.456 27.592 1.00 93.94 306 PHE A O 1
ATOM 2434 N N . LYS A 1 307 ? -13.165 7.310 29.546 1.00 95.50 307 LYS A N 1
ATOM 2435 C CA . LYS A 1 307 ? -13.248 8.726 29.149 1.00 95.50 307 LYS A CA 1
ATOM 2436 C C . LYS A 1 307 ? -14.142 8.945 27.925 1.00 95.50 307 LYS A C 1
ATOM 2438 O O . LYS A 1 307 ? -13.768 9.645 26.985 1.00 95.50 307 LYS A O 1
ATOM 2443 N N . ILE A 1 308 ? -15.312 8.316 27.932 1.00 95.56 308 ILE A N 1
ATOM 2444 C CA . ILE A 1 308 ? -16.312 8.432 26.866 1.00 95.56 308 ILE A CA 1
ATOM 2445 C C . ILE A 1 308 ? -17.644 8.919 27.431 1.00 95.56 308 ILE A C 1
ATOM 2447 O O . ILE A 1 308 ? -17.940 8.720 28.604 1.00 95.56 308 ILE A O 1
ATOM 2451 N N . GLU A 1 309 ? -18.462 9.524 26.578 1.00 95.56 309 GLU A N 1
ATOM 2452 C CA . GLU A 1 309 ? -19.818 9.954 26.920 1.00 95.56 309 GLU A CA 1
ATOM 2453 C C . GLU A 1 309 ? -20.843 9.032 26.249 1.00 95.56 309 GLU A C 1
ATOM 2455 O O . GLU A 1 309 ? -20.769 8.761 25.038 1.00 95.56 309 GLU A O 1
ATOM 2460 N N . ALA A 1 310 ? -21.794 8.535 27.040 1.00 95.88 310 ALA A N 1
ATOM 2461 C CA . ALA A 1 310 ? -22.914 7.736 26.564 1.00 95.88 310 ALA A CA 1
ATOM 2462 C C . ALA A 1 310 ? -24.119 7.845 27.507 1.00 95.88 310 ALA A C 1
ATOM 2464 O O . ALA A 1 310 ? -23.972 8.096 28.703 1.00 95.88 310 ALA A O 1
ATOM 2465 N N . THR A 1 311 ? -25.308 7.628 26.960 1.00 94.94 311 THR A N 1
ATOM 2466 C CA . THR A 1 311 ? -26.575 7.656 27.701 1.00 94.94 311 THR A CA 1
ATOM 2467 C C . THR A 1 311 ? -26.914 6.321 28.357 1.00 94.94 311 THR A C 1
ATOM 2469 O O . THR A 1 311 ? -27.602 6.330 29.372 1.00 94.94 311 THR A O 1
ATOM 2472 N N . GLY A 1 312 ? -26.419 5.200 27.824 1.00 92.56 312 GLY A N 1
ATOM 2473 C CA . GLY A 1 312 ? -26.747 3.837 28.269 1.00 92.56 312 GLY A CA 1
ATOM 2474 C C . GLY A 1 312 ? -27.587 3.059 27.251 1.00 92.56 312 GLY A C 1
ATOM 2475 O O . GLY A 1 312 ? -27.482 1.837 27.167 1.00 92.56 312 GLY A O 1
ATOM 2476 N N . ALA A 1 313 ? -28.354 3.777 26.424 1.00 96.94 313 ALA A N 1
ATOM 2477 C CA . ALA A 1 313 ? -29.209 3.204 25.386 1.00 96.94 313 ALA A CA 1
ATOM 2478 C C . ALA A 1 313 ? -28.456 2.887 24.082 1.00 96.94 313 ALA A C 1
ATOM 2480 O O . ALA A 1 313 ? -28.996 2.211 23.208 1.00 96.94 313 ALA A O 1
ATOM 2481 N N . GLU A 1 314 ? -27.225 3.379 23.923 1.00 97.25 314 GLU A N 1
ATOM 2482 C CA . GLU A 1 314 ? -26.423 3.113 22.733 1.00 97.25 314 GLU A CA 1
ATOM 2483 C C . GLU A 1 314 ? -26.000 1.638 22.659 1.00 97.25 314 GLU A C 1
ATOM 2485 O O . GLU A 1 314 ? -25.675 1.031 23.688 1.00 97.25 314 GLU A O 1
ATOM 2490 N N . PRO A 1 315 ? -25.942 1.052 21.450 1.00 97.38 315 PRO A N 1
ATOM 2491 C CA . PRO A 1 315 ? -25.474 -0.312 21.275 1.00 97.38 315 PRO A CA 1
ATOM 2492 C C . PRO A 1 315 ? -23.989 -0.425 21.629 1.00 97.38 315 PRO A C 1
ATOM 2494 O O . PRO A 1 315 ? -23.170 0.445 21.323 1.00 97.38 315 PRO A O 1
ATOM 2497 N N . MET A 1 316 ? -23.602 -1.558 22.203 1.00 96.12 316 MET A N 1
ATOM 2498 C CA . MET A 1 316 ? -22.246 -1.786 22.688 1.00 96.12 316 MET A CA 1
ATOM 2499 C C . MET A 1 316 ? -21.203 -1.728 21.564 1.00 96.12 316 MET A C 1
ATOM 2501 O O . MET A 1 316 ? -20.063 -1.326 21.789 1.00 96.12 316 MET A O 1
ATOM 2505 N N . SER A 1 317 ? -21.589 -2.046 20.325 1.00 94.38 317 SER A N 1
ATOM 2506 C CA . SER A 1 317 ? -20.725 -1.859 19.155 1.00 94.38 317 SER A CA 1
ATOM 2507 C C . SER A 1 317 ? -20.333 -0.395 18.903 1.00 94.38 317 SER A C 1
ATOM 2509 O O . SER A 1 317 ? -19.212 -0.152 18.454 1.00 94.38 317 SER A O 1
ATOM 2511 N N . GLU A 1 318 ? -21.204 0.570 19.208 1.00 95.94 318 GLU A N 1
ATOM 2512 C CA . GLU A 1 318 ? -20.898 2.005 19.130 1.00 95.94 318 GLU A CA 1
ATOM 2513 C C . GLU A 1 318 ? -20.061 2.454 20.327 1.00 95.94 318 GLU A C 1
ATOM 2515 O O . GLU A 1 318 ? -19.123 3.233 20.168 1.00 95.94 318 GLU A O 1
ATOM 2520 N N . ILE A 1 319 ? -20.338 1.923 21.521 1.00 96.50 319 ILE A N 1
ATOM 2521 C CA . ILE A 1 319 ? -19.528 2.193 22.715 1.00 96.50 319 ILE A CA 1
ATOM 2522 C C . ILE A 1 319 ? -18.084 1.744 22.500 1.00 96.50 319 ILE A C 1
ATOM 2524 O O . ILE A 1 319 ? -17.157 2.523 22.708 1.00 96.50 319 ILE A O 1
ATOM 2528 N N . ILE A 1 320 ? -17.878 0.519 22.017 1.00 95.69 320 ILE A N 1
ATOM 2529 C CA . ILE A 1 320 ? -16.550 -0.013 21.694 1.00 95.69 320 ILE A CA 1
ATOM 2530 C C . ILE A 1 320 ? -15.862 0.867 20.654 1.00 95.69 320 ILE A C 1
ATOM 2532 O O . ILE A 1 320 ? -14.685 1.186 20.796 1.00 95.69 320 ILE A O 1
ATOM 2536 N N . GLU A 1 321 ? -16.591 1.314 19.635 1.00 94.94 321 GLU A N 1
ATOM 2537 C CA . GLU A 1 321 ? -16.054 2.229 18.634 1.00 94.94 321 GLU A CA 1
ATOM 2538 C C . GLU A 1 321 ? -15.622 3.569 19.240 1.00 94.94 321 GLU A C 1
ATOM 2540 O O . GLU A 1 321 ? -14.521 4.028 18.936 1.00 94.94 321 GLU A O 1
ATOM 2545 N N . LYS A 1 322 ? -16.409 4.162 20.149 1.00 95.75 322 LYS A N 1
ATOM 2546 C CA . LYS A 1 322 ? -16.026 5.373 20.898 1.00 95.75 322 LYS A CA 1
ATOM 2547 C C . LYS A 1 322 ? -14.759 5.141 21.731 1.00 95.75 322 LYS A C 1
ATOM 2549 O O . LYS A 1 322 ? -13.841 5.960 21.671 1.00 95.75 322 LYS A O 1
ATOM 2554 N N . ILE A 1 323 ? -14.670 4.015 22.448 1.00 95.31 323 ILE A N 1
ATOM 2555 C CA . ILE A 1 323 ? -13.494 3.649 23.261 1.00 95.31 323 ILE A CA 1
ATOM 2556 C C . ILE A 1 323 ? -12.252 3.521 22.377 1.00 95.31 323 ILE A C 1
ATOM 2558 O O . ILE A 1 323 ? -11.216 4.126 22.663 1.00 95.31 323 ILE A O 1
ATOM 2562 N N . ILE A 1 324 ? -12.351 2.754 21.288 1.00 94.94 324 ILE A N 1
ATOM 2563 C CA . ILE A 1 324 ? -11.238 2.550 20.359 1.00 94.94 324 ILE A CA 1
ATOM 2564 C C . ILE A 1 324 ? -10.861 3.878 19.711 1.00 94.94 324 ILE A C 1
ATOM 2566 O O . ILE A 1 324 ? -9.680 4.185 19.639 1.00 94.94 324 ILE A O 1
ATOM 2570 N N . THR A 1 325 ? -11.826 4.696 19.294 1.00 94.44 325 THR A N 1
ATOM 2571 C CA . THR A 1 325 ? -11.563 6.010 18.692 1.00 94.44 325 THR A CA 1
ATOM 2572 C C . THR A 1 325 ? -10.784 6.905 19.646 1.00 94.44 325 THR A C 1
ATOM 2574 O O . THR A 1 325 ? -9.771 7.479 19.247 1.00 94.44 325 THR A O 1
ATOM 2577 N N . HIS A 1 326 ? -11.201 6.979 20.913 1.00 94.12 326 HIS A N 1
ATOM 2578 C CA . HIS A 1 326 ? -10.505 7.765 21.929 1.00 94.12 326 HIS A CA 1
ATOM 2579 C C . HIS A 1 326 ? -9.072 7.261 22.153 1.00 94.12 326 HIS A C 1
ATOM 2581 O O . HIS A 1 326 ? -8.122 8.046 22.147 1.00 94.12 326 HIS A O 1
ATOM 2587 N N . ARG A 1 327 ? -8.888 5.941 22.286 1.00 92.94 327 ARG A N 1
ATOM 2588 C CA . ARG A 1 327 ? -7.561 5.333 22.479 1.00 92.94 327 ARG A CA 1
ATOM 2589 C C . ARG A 1 327 ? -6.665 5.489 21.256 1.00 92.94 327 ARG A C 1
ATOM 2591 O O . ARG A 1 327 ? -5.518 5.896 21.397 1.00 92.94 327 ARG A O 1
ATOM 2598 N N . VAL A 1 328 ? -7.177 5.213 20.061 1.00 91.81 328 VAL A N 1
ATOM 2599 C CA . VAL A 1 328 ? -6.450 5.382 18.798 1.00 91.81 328 VAL A CA 1
ATOM 2600 C C . VAL A 1 328 ? -6.029 6.835 18.640 1.00 91.81 328 VAL A C 1
ATOM 2602 O O . VAL A 1 328 ? -4.866 7.064 18.342 1.00 91.81 328 VAL A O 1
ATOM 2605 N N . ALA A 1 329 ? -6.903 7.809 18.907 1.00 91.38 329 ALA A N 1
ATOM 2606 C CA . ALA A 1 329 ? -6.525 9.220 18.856 1.00 91.38 329 ALA A CA 1
ATOM 2607 C C . ALA A 1 329 ? -5.394 9.545 19.849 1.00 91.38 329 ALA A C 1
ATOM 2609 O O . ALA A 1 329 ? -4.397 10.163 19.485 1.00 91.38 329 ALA A O 1
ATOM 2610 N N . GLN A 1 330 ? -5.478 9.047 21.086 1.00 92.06 330 GLN A N 1
ATOM 2611 C CA . GLN A 1 330 ? -4.434 9.262 22.092 1.00 92.06 330 GLN A CA 1
ATOM 2612 C C . GLN A 1 330 ? -3.051 8.749 21.643 1.00 92.06 330 GLN A C 1
ATOM 2614 O O . GLN A 1 330 ? -2.039 9.381 21.945 1.00 92.06 330 GLN A O 1
ATOM 2619 N N . TYR A 1 331 ? -2.998 7.621 20.927 1.00 89.75 331 TYR A N 1
ATOM 2620 C CA . TYR A 1 331 ? -1.739 7.024 20.470 1.00 89.75 331 TYR A CA 1
ATOM 2621 C C . TYR A 1 331 ? -1.287 7.494 19.088 1.00 89.75 331 TYR A C 1
ATOM 2623 O O . TYR A 1 331 ? -0.089 7.564 18.855 1.00 89.75 331 TYR A O 1
ATOM 2631 N N . VAL A 1 332 ? -2.200 7.795 18.164 1.00 89.44 332 VAL A N 1
ATOM 2632 C CA . VAL A 1 332 ? -1.884 8.111 16.760 1.00 89.44 332 VAL A CA 1
ATOM 2633 C C . VAL A 1 332 ? -1.611 9.599 16.563 1.00 89.44 332 VAL A C 1
ATOM 2635 O O . VAL A 1 332 ? -0.709 9.950 15.801 1.00 89.44 332 VAL A O 1
ATOM 2638 N N . ASP A 1 333 ? -2.343 10.474 17.253 1.00 89.69 333 ASP A N 1
ATOM 2639 C CA . ASP A 1 333 ? -2.278 11.928 17.058 1.00 89.69 333 ASP A CA 1
ATOM 2640 C C . ASP A 1 333 ? -0.872 12.504 17.307 1.00 89.69 333 ASP A C 1
ATOM 2642 O O . ASP A 1 333 ? -0.415 13.307 16.488 1.00 89.69 333 ASP A O 1
ATOM 2646 N N . PRO A 1 334 ? -0.105 12.054 18.326 1.00 92.69 334 PRO A N 1
ATOM 2647 C CA . PRO A 1 334 ? 1.276 12.502 18.516 1.00 92.69 334 PRO A CA 1
ATOM 2648 C C . PRO A 1 334 ? 2.204 12.185 17.332 1.00 92.69 334 PRO A C 1
ATOM 2650 O O . PRO A 1 334 ? 3.185 12.895 17.107 1.00 92.69 334 PRO A O 1
ATOM 2653 N N . TYR A 1 335 ? 1.897 11.138 16.558 1.00 90.06 335 TYR A N 1
ATOM 2654 C CA . TYR A 1 335 ? 2.715 10.668 15.436 1.00 90.06 335 TYR A CA 1
ATOM 2655 C C . TYR A 1 335 ? 2.144 11.043 14.068 1.00 90.06 335 TYR A C 1
ATOM 2657 O O . TYR A 1 335 ? 2.685 10.609 13.050 1.00 90.06 335 TYR A O 1
ATOM 2665 N N . GLU A 1 336 ? 1.103 11.878 14.004 1.00 87.19 336 GLU A N 1
ATOM 2666 C CA . GLU A 1 336 ? 0.419 12.236 12.755 1.00 87.19 336 GLU A CA 1
ATOM 2667 C C . GLU A 1 336 ? 1.385 12.717 11.657 1.00 87.19 336 GLU A C 1
ATOM 2669 O O . GLU A 1 336 ? 1.243 12.360 10.490 1.00 87.19 336 GLU A O 1
ATOM 2674 N N . LYS A 1 337 ? 2.430 13.464 12.034 1.00 87.75 337 LYS A N 1
ATOM 2675 C CA . LYS A 1 337 ? 3.452 13.967 11.098 1.00 87.75 337 LYS A CA 1
ATOM 2676 C C . LYS A 1 337 ? 4.450 12.899 10.626 1.00 87.75 337 LYS A C 1
ATOM 2678 O O . LYS A 1 337 ? 5.045 13.058 9.565 1.00 87.75 337 LYS A O 1
ATOM 2683 N N . ILE A 1 338 ? 4.660 11.842 11.410 1.00 89.81 338 ILE A N 1
ATOM 2684 C CA . ILE A 1 338 ? 5.687 10.808 11.182 1.00 89.81 338 ILE A CA 1
ATOM 2685 C C . ILE A 1 338 ? 5.103 9.584 10.459 1.00 89.81 338 ILE A C 1
ATOM 2687 O O . ILE A 1 338 ? 5.822 8.867 9.762 1.00 89.81 338 ILE A O 1
ATOM 2691 N N . ILE A 1 339 ? 3.790 9.371 10.553 1.00 88.44 339 ILE A N 1
ATOM 2692 C CA . ILE A 1 339 ? 3.108 8.246 9.905 1.00 88.44 339 ILE A CA 1
ATOM 2693 C C . ILE A 1 339 ? 3.279 8.249 8.376 1.00 88.44 339 ILE A C 1
ATOM 2695 O O . ILE A 1 339 ? 3.675 7.208 7.850 1.00 88.44 339 ILE A O 1
ATOM 2699 N N . PRO A 1 340 ? 3.064 9.355 7.631 1.00 87.81 340 PRO A N 1
ATOM 2700 C CA . PRO A 1 340 ? 3.230 9.328 6.178 1.00 87.81 340 PRO A CA 1
ATOM 2701 C C . PRO A 1 340 ? 4.655 8.955 5.724 1.00 87.81 340 PRO A C 1
ATOM 2703 O O . PRO A 1 340 ? 4.772 8.109 4.836 1.00 87.81 340 PRO A O 1
ATOM 2706 N N . PRO A 1 341 ? 5.743 9.485 6.328 1.00 90.50 341 PRO A N 1
ATOM 2707 C CA . PRO A 1 341 ? 7.098 8.994 6.067 1.00 90.50 341 PRO A CA 1
ATOM 2708 C C . PRO A 1 341 ? 7.289 7.497 6.352 1.00 90.50 341 PRO A C 1
ATOM 2710 O O . PRO A 1 341 ? 7.870 6.796 5.525 1.00 90.50 341 PRO A O 1
ATOM 2713 N N . ILE A 1 342 ? 6.782 6.985 7.483 1.00 91.12 342 ILE A N 1
ATOM 2714 C CA . ILE A 1 342 ? 6.881 5.555 7.830 1.00 91.12 342 ILE A CA 1
ATOM 2715 C C . ILE A 1 342 ? 6.139 4.693 6.806 1.00 91.12 342 ILE A C 1
ATOM 2717 O O . ILE A 1 342 ? 6.662 3.667 6.373 1.00 91.12 342 ILE A O 1
ATOM 2721 N N . LEU A 1 343 ? 4.940 5.104 6.386 1.00 88.88 343 LEU A N 1
ATOM 2722 C CA . LEU A 1 343 ? 4.165 4.395 5.368 1.00 88.88 343 LEU A CA 1
ATOM 2723 C C . LEU A 1 343 ? 4.870 4.415 4.012 1.00 88.88 343 LEU A C 1
ATOM 2725 O O . LEU A 1 343 ? 4.909 3.388 3.340 1.00 88.88 343 LEU A O 1
ATOM 2729 N N . ALA A 1 344 ? 5.471 5.541 3.625 1.00 90.81 344 ALA A N 1
ATOM 2730 C CA . ALA A 1 344 ? 6.250 5.641 2.395 1.00 90.81 344 ALA A CA 1
ATOM 2731 C C . ALA A 1 344 ? 7.478 4.729 2.400 1.00 90.81 344 ALA A C 1
ATOM 2733 O O . ALA A 1 344 ? 7.733 4.021 1.423 1.00 90.81 344 ALA A O 1
ATOM 2734 N N . LEU A 1 345 ? 8.195 4.694 3.522 1.00 94.38 345 LEU A N 1
ATOM 2735 C CA . LEU A 1 345 ? 9.339 3.815 3.718 1.00 94.38 345 LEU A CA 1
ATOM 2736 C C . LEU A 1 345 ? 8.922 2.336 3.729 1.00 94.38 345 LEU A C 1
ATOM 2738 O O . LEU A 1 345 ? 9.559 1.505 3.087 1.00 94.38 345 LEU A O 1
ATOM 2742 N N . SER A 1 346 ? 7.817 2.009 4.398 1.00 92.62 346 SER A N 1
ATOM 2743 C CA . SER A 1 346 ? 7.254 0.653 4.402 1.00 92.62 346 SER A CA 1
ATOM 2744 C C . SER A 1 346 ? 6.859 0.227 2.990 1.00 92.62 346 SER A C 1
ATOM 2746 O O . SER A 1 346 ? 7.188 -0.873 2.558 1.00 92.62 346 SER A O 1
ATOM 2748 N N . PHE A 1 347 ? 6.220 1.124 2.235 1.00 92.12 347 PHE A N 1
ATOM 2749 C CA . PHE A 1 347 ? 5.869 0.888 0.840 1.00 92.12 347 PHE A CA 1
ATOM 2750 C C . PHE A 1 347 ? 7.108 0.663 -0.029 1.00 92.12 347 PHE A C 1
ATOM 2752 O O . PHE A 1 347 ? 7.103 -0.269 -0.825 1.00 92.12 347 PHE A O 1
ATOM 2759 N N . PHE A 1 348 ? 8.184 1.434 0.172 1.00 95.56 348 PHE A N 1
ATOM 2760 C CA . PHE A 1 348 ? 9.472 1.208 -0.492 1.00 95.56 348 PHE A CA 1
ATOM 2761 C C . PHE A 1 348 ? 10.013 -0.206 -0.236 1.00 95.56 348 PHE A C 1
ATOM 2763 O O . PHE A 1 348 ? 10.374 -0.905 -1.178 1.00 95.56 348 PHE A O 1
ATOM 2770 N N . PHE A 1 349 ? 10.027 -0.662 1.018 1.00 96.06 349 PHE A N 1
ATOM 2771 C CA . PHE A 1 349 ? 10.492 -2.014 1.329 1.00 96.06 349 PHE A CA 1
ATOM 2772 C C . PHE A 1 349 ? 9.589 -3.096 0.739 1.00 96.06 349 PHE A C 1
ATOM 2774 O O . PHE A 1 349 ? 10.096 -4.112 0.274 1.00 96.06 349 PHE A O 1
ATOM 2781 N N . ILE A 1 350 ? 8.271 -2.876 0.704 1.00 92.56 350 ILE A N 1
ATOM 2782 C CA . ILE A 1 350 ? 7.328 -3.806 0.075 1.00 92.56 350 ILE A CA 1
ATOM 2783 C C . ILE A 1 350 ? 7.609 -3.917 -1.427 1.00 92.56 350 ILE A C 1
ATOM 2785 O O . ILE A 1 350 ? 7.756 -5.034 -1.918 1.00 92.56 350 ILE A O 1
ATOM 2789 N N . ILE A 1 351 ? 7.721 -2.794 -2.150 1.00 94.00 351 ILE A N 1
ATOM 2790 C CA . ILE A 1 351 ? 7.992 -2.802 -3.600 1.00 94.00 351 ILE A CA 1
ATOM 2791 C C . ILE A 1 351 ? 9.398 -3.331 -3.923 1.00 94.00 351 ILE A C 1
ATOM 2793 O O . ILE A 1 351 ? 9.577 -4.019 -4.927 1.00 94.00 351 ILE A O 1
ATOM 2797 N N . GLU A 1 352 ? 10.388 -3.072 -3.066 1.00 94.81 352 GLU A N 1
ATOM 2798 C CA . GLU A 1 352 ? 11.739 -3.628 -3.200 1.00 94.81 352 GLU A CA 1
ATOM 2799 C C . GLU A 1 352 ? 11.743 -5.143 -2.961 1.00 94.81 352 GLU A C 1
ATOM 2801 O O . GLU A 1 352 ? 12.370 -5.884 -3.721 1.00 94.81 352 GLU A O 1
ATOM 2806 N N . LEU A 1 353 ? 10.993 -5.631 -1.966 1.00 95.38 353 LEU A N 1
ATOM 2807 C CA . LEU A 1 353 ? 10.868 -7.060 -1.675 1.00 95.38 353 LEU A CA 1
ATOM 2808 C C . LEU A 1 353 ? 10.285 -7.823 -2.867 1.00 95.38 353 LEU A C 1
ATOM 2810 O O . LEU A 1 353 ? 10.770 -8.898 -3.201 1.00 95.38 353 LEU A O 1
ATOM 2814 N N . ILE A 1 354 ? 9.284 -7.260 -3.544 1.00 94.06 354 ILE A N 1
ATOM 2815 C CA . ILE A 1 354 ? 8.685 -7.851 -4.752 1.00 94.06 354 ILE A CA 1
ATOM 2816 C C . ILE A 1 354 ? 9.449 -7.495 -6.038 1.00 94.06 354 ILE A C 1
ATOM 2818 O O . ILE A 1 354 ? 9.030 -7.884 -7.130 1.00 94.06 354 ILE A O 1
ATOM 2822 N N . SER A 1 355 ? 10.602 -6.821 -5.941 1.00 94.12 355 SER A N 1
ATOM 2823 C CA . SER A 1 355 ? 11.377 -6.399 -7.114 1.00 94.12 355 SER A CA 1
ATOM 2824 C C . SER A 1 355 ? 11.860 -7.560 -7.981 1.00 94.12 355 SER A C 1
ATOM 2826 O O . SER A 1 355 ? 12.020 -7.398 -9.194 1.00 94.12 355 SER A O 1
ATOM 2828 N N . PHE A 1 356 ? 12.034 -8.755 -7.403 1.00 94.62 356 PHE A N 1
ATOM 2829 C CA . PHE A 1 356 ? 12.365 -9.966 -8.158 1.00 94.62 356 PHE A CA 1
ATOM 2830 C C . PHE A 1 356 ? 11.286 -10.313 -9.197 1.00 94.62 356 PHE A C 1
ATOM 2832 O O . PHE A 1 356 ? 11.622 -10.761 -10.294 1.00 94.62 356 PHE A O 1
ATOM 2839 N N . VAL A 1 357 ? 10.008 -10.045 -8.892 1.00 94.75 357 VAL A N 1
ATOM 2840 C CA . VAL A 1 357 ? 8.886 -10.267 -9.814 1.00 94.75 357 VAL A CA 1
ATOM 2841 C C . VAL A 1 357 ? 9.028 -9.347 -11.021 1.00 94.75 357 VAL A C 1
ATOM 2843 O O . VAL A 1 357 ? 8.970 -9.812 -12.158 1.00 94.75 357 VAL A O 1
ATOM 2846 N N . TYR A 1 358 ? 9.294 -8.056 -10.795 1.00 91.75 358 TYR A N 1
ATOM 2847 C CA . TYR A 1 358 ? 9.476 -7.089 -11.882 1.00 91.75 358 TYR A CA 1
ATOM 2848 C C . TYR A 1 358 ? 10.690 -7.430 -12.742 1.00 91.75 358 TYR A C 1
ATOM 2850 O O . TYR A 1 358 ? 10.615 -7.369 -13.967 1.00 91.75 358 TYR A O 1
ATOM 2858 N N . ARG A 1 359 ? 11.805 -7.832 -12.115 1.00 94.00 359 ARG A N 1
ATOM 2859 C CA . ARG A 1 359 ? 13.014 -8.260 -12.833 1.00 94.00 359 ARG A CA 1
ATOM 2860 C C . ARG A 1 359 ? 12.710 -9.433 -13.761 1.00 94.00 359 ARG A C 1
ATOM 2862 O O . ARG A 1 359 ? 13.105 -9.391 -14.924 1.00 94.00 359 ARG A O 1
ATOM 2869 N N . TYR A 1 360 ? 11.972 -10.436 -13.284 1.00 95.38 360 TYR A N 1
ATOM 2870 C CA . TYR A 1 360 ? 11.590 -11.592 -14.095 1.00 95.38 360 TYR A CA 1
ATOM 2871 C C . TYR A 1 360 ? 10.611 -11.221 -15.216 1.00 95.38 360 TYR A C 1
ATOM 2873 O O . TYR A 1 360 ? 10.822 -11.590 -16.371 1.00 95.38 360 TYR A O 1
ATOM 2881 N N . LEU A 1 361 ? 9.581 -10.426 -14.914 1.00 95.38 361 LEU A N 1
ATOM 2882 C CA . LEU A 1 361 ? 8.632 -9.951 -15.923 1.00 95.38 361 LEU A CA 1
ATOM 2883 C C . LEU A 1 361 ? 9.337 -9.159 -17.024 1.00 95.38 361 LEU A C 1
ATOM 2885 O O . LEU A 1 361 ? 9.101 -9.402 -18.204 1.00 95.38 361 LEU A O 1
ATOM 2889 N N . ILE A 1 362 ? 10.245 -8.253 -16.668 1.00 94.50 362 ILE A N 1
ATOM 2890 C CA . ILE A 1 362 ? 10.971 -7.445 -17.651 1.00 94.50 362 ILE A CA 1
ATOM 2891 C C . ILE A 1 362 ? 11.960 -8.307 -18.439 1.00 94.50 362 ILE A C 1
ATOM 2893 O O . ILE A 1 362 ? 12.091 -8.117 -19.647 1.00 94.50 362 ILE A O 1
ATOM 2897 N N . PHE A 1 363 ? 12.590 -9.299 -17.805 1.00 93.88 363 PHE A N 1
ATOM 2898 C CA . PHE A 1 363 ? 13.427 -10.284 -18.490 1.00 93.88 363 PHE A CA 1
ATOM 2899 C C . PHE A 1 363 ? 12.657 -11.034 -19.591 1.00 93.88 363 PHE A C 1
ATOM 2901 O O . PHE A 1 363 ? 13.202 -11.246 -20.674 1.00 93.88 363 PHE A O 1
ATOM 2908 N N . VAL A 1 364 ? 11.386 -11.375 -19.349 1.00 96.06 364 VAL A N 1
ATOM 2909 C CA . VAL A 1 364 ? 10.503 -12.034 -20.329 1.00 96.06 364 VAL A CA 1
ATOM 2910 C C . VAL A 1 364 ? 9.957 -11.051 -21.374 1.00 96.06 364 VAL A C 1
ATOM 2912 O O . VAL A 1 364 ? 9.930 -11.367 -22.563 1.00 96.06 364 VAL A O 1
ATOM 2915 N N . LEU A 1 365 ? 9.553 -9.843 -20.973 1.00 95.75 365 LEU A N 1
ATOM 2916 C CA . LEU A 1 365 ? 8.945 -8.847 -21.866 1.00 95.75 365 LEU A CA 1
ATOM 2917 C C . LEU A 1 365 ? 9.954 -8.205 -22.827 1.00 95.75 365 LEU A C 1
ATOM 2919 O O . LEU A 1 365 ? 9.631 -7.950 -23.988 1.00 95.75 365 LEU A O 1
ATOM 2923 N N . ALA A 1 366 ? 11.184 -7.964 -22.373 1.00 94.25 366 ALA A N 1
ATOM 2924 C CA . ALA A 1 366 ? 12.254 -7.354 -23.159 1.00 94.25 366 ALA A CA 1
ATOM 2925 C C . ALA A 1 366 ? 12.509 -8.030 -24.525 1.00 94.25 366 ALA A C 1
ATOM 2927 O O . ALA A 1 366 ? 12.494 -7.327 -25.540 1.00 94.25 366 ALA A O 1
ATOM 2928 N N . PRO A 1 367 ? 12.733 -9.360 -24.617 1.00 95.19 367 PRO A N 1
ATOM 2929 C CA .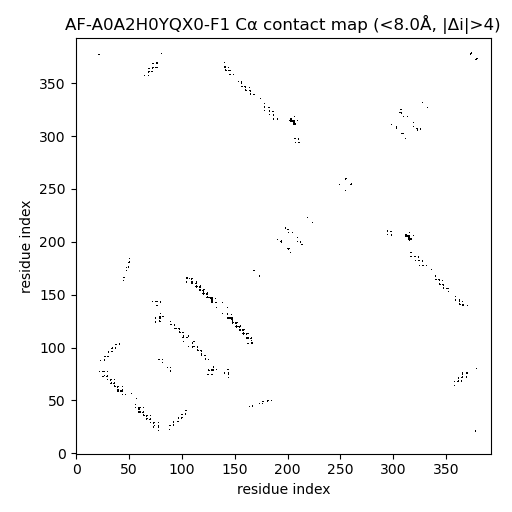 PRO A 1 367 ? 12.945 -10.025 -25.899 1.00 95.19 367 PRO A CA 1
ATOM 2930 C C . PRO A 1 367 ? 11.698 -9.999 -26.790 1.00 95.19 367 PRO A C 1
ATOM 2932 O O . PRO A 1 367 ? 11.849 -9.873 -28.003 1.00 95.19 367 PRO A O 1
ATOM 2935 N N . ILE A 1 368 ? 10.490 -10.058 -26.217 1.00 97.00 368 ILE A N 1
ATOM 2936 C CA . ILE A 1 368 ? 9.230 -9.967 -26.972 1.00 97.00 368 ILE A CA 1
ATOM 2937 C C . ILE A 1 368 ? 9.123 -8.589 -27.635 1.00 97.00 368 ILE A C 1
ATOM 2939 O O . ILE A 1 368 ? 8.927 -8.492 -28.845 1.00 97.00 368 ILE A O 1
ATOM 2943 N N . ILE A 1 369 ? 9.332 -7.517 -26.869 1.00 96.19 369 ILE A N 1
ATOM 2944 C CA . ILE A 1 369 ? 9.294 -6.138 -27.374 1.00 96.19 369 ILE A CA 1
ATOM 2945 C C . ILE A 1 369 ? 10.393 -5.907 -28.416 1.00 96.19 369 ILE A C 1
ATOM 2947 O O . ILE A 1 369 ? 10.130 -5.354 -29.486 1.00 96.19 369 ILE A O 1
ATOM 2951 N N . ALA A 1 370 ? 11.618 -6.369 -28.147 1.00 94.44 370 ALA A N 1
ATOM 2952 C CA . ALA A 1 370 ? 12.712 -6.280 -29.107 1.00 94.44 370 ALA A CA 1
ATOM 2953 C C . ALA A 1 370 ? 12.369 -7.014 -30.414 1.00 94.44 370 ALA A C 1
ATOM 2955 O O . ALA A 1 370 ? 12.576 -6.466 -31.496 1.00 94.44 370 ALA A O 1
ATOM 2956 N N . TRP A 1 371 ? 11.792 -8.218 -30.330 1.00 95.94 371 TRP A N 1
ATOM 2957 C CA . TRP A 1 371 ? 11.336 -8.989 -31.488 1.00 95.94 371 TRP A CA 1
ATOM 2958 C C . TRP A 1 371 ? 10.273 -8.246 -32.304 1.00 95.94 371 TRP A C 1
ATOM 2960 O O . TRP A 1 371 ? 10.407 -8.166 -33.527 1.00 95.94 371 TRP A O 1
ATOM 2970 N N . VAL A 1 372 ? 9.281 -7.629 -31.651 1.00 96.19 372 VAL A N 1
ATOM 2971 C CA . VAL A 1 372 ? 8.281 -6.781 -32.323 1.00 96.19 372 VAL A CA 1
ATOM 2972 C C . VAL A 1 372 ? 8.966 -5.632 -33.070 1.00 96.19 372 VAL A C 1
ATOM 2974 O O . VAL A 1 372 ? 8.709 -5.418 -34.254 1.00 96.19 372 VAL A O 1
ATOM 2977 N N . TYR A 1 373 ? 9.909 -4.931 -32.438 1.00 94.31 373 TYR A N 1
ATOM 2978 C CA . TYR A 1 373 ? 10.640 -3.838 -33.086 1.00 94.31 373 TYR A CA 1
ATOM 2979 C C . TYR A 1 373 ? 11.564 -4.292 -34.224 1.00 94.31 373 TYR A C 1
ATOM 2981 O O . TYR A 1 373 ? 11.731 -3.554 -35.201 1.00 94.31 373 TYR A O 1
ATOM 2989 N N . PHE A 1 374 ? 12.126 -5.502 -34.156 1.00 92.25 374 PHE A N 1
ATOM 2990 C CA . PHE A 1 374 ? 12.850 -6.104 -35.278 1.00 92.25 374 PHE A CA 1
ATOM 2991 C C . PHE A 1 374 ? 11.914 -6.430 -36.443 1.00 92.25 374 PHE A C 1
ATOM 2993 O O . PHE A 1 374 ? 12.230 -6.093 -37.585 1.00 92.25 374 PHE A O 1
ATOM 3000 N N . LYS A 1 375 ? 10.747 -7.027 -36.169 1.00 94.75 375 LYS A N 1
ATOM 3001 C CA . LYS A 1 375 ? 9.735 -7.356 -37.186 1.00 94.75 375 LYS A CA 1
ATOM 3002 C C . LYS A 1 375 ? 9.192 -6.115 -37.889 1.00 94.75 375 LYS A C 1
ATOM 3004 O O . LYS A 1 375 ? 9.049 -6.129 -39.106 1.00 94.75 375 LYS A O 1
ATOM 3009 N N . LEU A 1 376 ? 8.988 -5.023 -37.154 1.00 92.69 376 LEU A N 1
ATOM 3010 C CA . LEU A 1 376 ? 8.590 -3.725 -37.711 1.00 92.69 376 LEU A CA 1
ATOM 3011 C C . LEU A 1 376 ? 9.742 -2.987 -38.427 1.00 92.69 376 LEU A C 1
ATOM 3013 O O . LEU A 1 376 ? 9.562 -1.886 -38.949 1.00 92.69 376 LEU A O 1
ATOM 3017 N N . GLY A 1 377 ? 10.956 -3.553 -38.442 1.00 89.56 377 GLY A N 1
ATOM 3018 C CA . GLY A 1 377 ? 12.133 -2.942 -39.059 1.00 89.56 377 GLY A CA 1
ATOM 3019 C C . GLY A 1 377 ? 12.553 -1.626 -38.399 1.00 89.56 377 GLY A C 1
ATOM 3020 O O . GLY A 1 377 ? 13.182 -0.781 -39.053 1.00 89.56 377 GLY A O 1
ATOM 3021 N N . LEU A 1 378 ? 12.175 -1.421 -37.134 1.00 88.88 378 LEU A N 1
ATOM 3022 C CA . LEU A 1 378 ? 12.527 -0.248 -36.337 1.00 88.88 378 LEU A CA 1
ATOM 3023 C C . LEU A 1 378 ? 13.973 -0.333 -35.835 1.00 88.88 378 LEU A C 1
ATOM 3025 O O . LEU A 1 378 ? 14.670 0.682 -35.800 1.00 88.88 378 LEU A O 1
ATOM 3029 N N . ILE A 1 379 ? 14.444 -1.550 -35.549 1.00 88.25 379 ILE A N 1
ATOM 3030 C CA . ILE A 1 379 ? 15.815 -1.852 -35.124 1.00 88.25 379 ILE A CA 1
ATOM 3031 C C . ILE A 1 379 ? 16.464 -2.781 -36.159 1.00 88.25 379 ILE A C 1
ATOM 3033 O O . ILE A 1 379 ? 15.810 -3.658 -36.721 1.00 88.25 379 ILE A O 1
ATOM 3037 N N . LYS A 1 380 ? 17.758 -2.586 -36.436 1.00 86.25 380 LYS A N 1
ATOM 3038 C CA . LYS A 1 380 ? 18.569 -3.482 -37.273 1.00 86.25 380 LYS A CA 1
ATOM 3039 C C . LYS A 1 380 ? 19.839 -3.863 -36.524 1.00 86.25 380 LYS A C 1
ATOM 3041 O O . LYS A 1 380 ? 20.522 -2.984 -36.007 1.00 86.25 380 LYS A O 1
ATOM 3046 N N . ILE A 1 381 ? 20.158 -5.154 -36.503 1.00 85.06 381 ILE A N 1
ATOM 3047 C CA . ILE A 1 381 ? 21.428 -5.655 -35.972 1.00 85.06 381 ILE A CA 1
ATOM 3048 C C . ILE A 1 381 ? 22.483 -5.470 -37.061 1.00 85.06 381 ILE A C 1
ATOM 3050 O O . ILE A 1 381 ? 22.351 -6.018 -38.155 1.00 85.06 381 ILE A O 1
ATOM 3054 N N . ILE A 1 382 ? 23.513 -4.679 -36.774 1.00 82.75 382 ILE A N 1
ATOM 3055 C CA . ILE A 1 382 ? 24.666 -4.506 -37.659 1.00 82.75 382 ILE A CA 1
ATOM 3056 C C . ILE A 1 382 ? 25.751 -5.454 -37.154 1.00 82.75 382 ILE A C 1
ATOM 3058 O O . ILE A 1 382 ? 26.174 -5.348 -36.006 1.00 82.75 382 ILE A O 1
ATOM 3062 N N . LYS A 1 383 ? 26.186 -6.397 -37.996 1.00 77.19 383 LYS A N 1
ATOM 3063 C CA . LYS A 1 383 ? 27.359 -7.222 -37.694 1.00 77.19 383 LYS A CA 1
ATOM 3064 C C . LYS A 1 383 ? 28.600 -6.370 -37.938 1.00 77.19 383 LYS A C 1
ATOM 3066 O O . LYS A 1 383 ? 28.859 -5.992 -39.076 1.00 77.19 383 LYS A O 1
ATOM 3071 N N . VAL A 1 384 ? 29.330 -6.058 -36.876 1.00 75.25 384 VAL A N 1
ATOM 3072 C CA . VAL A 1 384 ? 30.647 -5.426 -36.973 1.00 75.25 384 VAL A CA 1
ATOM 3073 C C . VAL A 1 384 ? 31.672 -6.559 -37.027 1.00 75.25 384 VAL A C 1
ATOM 3075 O O . VAL A 1 384 ? 31.720 -7.376 -36.110 1.00 75.25 384 VAL A O 1
ATOM 3078 N N . GLN A 1 385 ? 32.427 -6.670 -38.122 1.00 72.00 385 GLN A N 1
ATOM 3079 C CA . GLN A 1 385 ? 33.604 -7.539 -38.162 1.00 72.00 385 GLN A CA 1
ATOM 3080 C C . GLN A 1 385 ? 34.711 -6.821 -37.381 1.00 72.00 385 GLN A C 1
ATOM 3082 O O . GLN A 1 385 ? 35.180 -5.777 -37.820 1.00 72.00 385 GLN A O 1
ATOM 3087 N N . GLU A 1 386 ? 35.074 -7.323 -36.198 1.00 69.69 386 GLU A N 1
ATOM 3088 C CA . GLU A 1 386 ? 36.299 -6.875 -35.526 1.00 69.69 386 GLU A CA 1
ATOM 3089 C C . GLU A 1 386 ? 37.494 -7.402 -36.329 1.00 69.69 386 GLU A C 1
ATOM 3091 O O . GLU A 1 386 ? 37.667 -8.617 -36.455 1.00 69.69 386 GLU A O 1
ATOM 3096 N N . GLU A 1 387 ? 38.317 -6.505 -36.874 1.00 53.56 387 GLU A N 1
ATOM 3097 C CA . GLU A 1 387 ? 39.664 -6.865 -37.313 1.00 53.56 387 GLU A CA 1
ATOM 3098 C C . GLU A 1 387 ? 40.442 -7.312 -36.073 1.00 53.56 387 GLU A C 1
ATOM 3100 O O . GLU A 1 387 ? 40.694 -6.528 -35.156 1.00 53.56 387 GLU A O 1
ATOM 3105 N N . VAL A 1 388 ? 40.764 -8.603 -35.997 1.00 50.81 388 VAL A N 1
ATOM 3106 C CA . VAL A 1 388 ? 41.564 -9.148 -34.902 1.00 50.81 388 VAL A CA 1
ATOM 3107 C C . VAL A 1 388 ? 42.988 -8.625 -35.078 1.00 50.81 388 VAL A C 1
ATOM 3109 O O . VAL A 1 388 ? 43.783 -9.227 -35.795 1.00 50.81 388 VAL A O 1
ATOM 3112 N N . GLN A 1 389 ? 43.326 -7.509 -34.429 1.00 46.97 389 GLN A N 1
ATOM 3113 C CA . GLN A 1 389 ? 44.724 -7.152 -34.202 1.00 46.97 389 GLN A CA 1
ATOM 3114 C C . GLN A 1 389 ? 45.320 -8.199 -33.257 1.00 46.97 389 GLN A C 1
ATOM 3116 O O . GLN A 1 389 ? 45.206 -8.103 -32.035 1.00 46.97 389 GLN A O 1
ATOM 3121 N N . LYS A 1 390 ? 45.919 -9.245 -33.829 1.00 44.22 390 LYS A N 1
ATOM 3122 C CA . LYS A 1 390 ? 46.880 -10.065 -33.099 1.00 44.22 390 LYS A CA 1
ATOM 3123 C C . LYS A 1 390 ? 48.141 -9.222 -32.953 1.00 44.22 390 LYS A C 1
ATOM 3125 O O . LYS A 1 390 ? 48.771 -8.887 -33.949 1.00 44.22 390 LYS A O 1
ATOM 3130 N N . VAL A 1 391 ? 48.481 -8.864 -31.719 1.00 46.44 391 VAL A N 1
ATOM 3131 C CA . VAL A 1 391 ? 49.851 -8.469 -31.390 1.00 46.44 391 VAL A CA 1
ATOM 3132 C C . VAL A 1 391 ? 50.659 -9.758 -31.469 1.00 46.44 391 VAL A C 1
ATOM 3134 O O . VAL A 1 391 ? 50.577 -10.596 -30.573 1.00 46.44 391 VAL A O 1
ATOM 3137 N N . GLU A 1 392 ? 51.323 -9.979 -32.598 1.00 46.50 392 GLU A N 1
ATOM 3138 C CA . GLU A 1 392 ? 52.397 -10.965 -32.666 1.00 46.50 392 GLU A CA 1
ATOM 3139 C C . GLU A 1 392 ? 53.564 -10.383 -31.859 1.00 46.50 392 GLU A C 1
ATOM 3141 O O . GLU A 1 392 ? 53.990 -9.255 -32.115 1.00 46.50 392 GLU A O 1
ATOM 3146 N N . LEU A 1 393 ? 53.953 -11.101 -30.802 1.00 45.47 393 LEU A N 1
ATOM 3147 C CA . LEU A 1 393 ? 55.092 -10.777 -29.938 1.00 45.47 393 LEU A CA 1
ATOM 3148 C C . LEU A 1 393 ? 56.407 -11.131 -30.628 1.00 45.47 393 LEU A C 1
ATOM 3150 O O . LEU A 1 393 ? 56.460 -12.239 -31.213 1.00 45.47 393 LEU A O 1
#

Foldseek 3Di:
DDPPPPPPDPDDPDPPDPPQVLLVVLLVVLLVLLLVLLVLLLVLLVQQPAADDDPVSVVSVVVSLLSVLLSLLSLLLSLLVDDVVCLVSSLVSLLSSLVSNCVSFPPDPLSVVLSVLLSVLSSQLSVQLNVLSVPDLDDDQLVSSLRSCPSSVLSNLLSSLSSSLRSQPPDPVSVVSNLVNQLVVVLVVVQVVCCVPQPPDDQQDWQLVVLCSVCVVVCVVVVCVVVVVVVVVVVVVVVVVVVVVVVVVVPDVVCVPPVVVVVVVVVVVVVSVVVVVVVVVVCVVCVVVVSVVVSVVSVVVVCVVLVHDDDRGGGNSVVSSRSSSVVSCVPCVVCVVVVSVVVSVVSSVVCVVCVVVSSVSSSVSNVVVSVVCVVVVSDDDDNDDDPPPDPPD